Protein AF-0000000078708116 (afdb_homodimer)

Sequence (514 aa):
MSIKYIDAHTHPLKEYYDDNYHVIERAHAKGLVALLITGCNEQENEEVIKIAKNFSYTFPVIGIHPNECHGKVDGEIIEKQLDDSVVAIGEIGLDYFYTPEKKDIQIESLHAQIQVAKKHNLPVVIHMRDAYEDLYEIIKQYYKDVVFMIHTYSGNLYWAKKFYELGCYFSFSGVATYKNGTETIEVLDWLPIDRILTETDAPFLSPAHKRGELNYPNYVIQTTHFIAGIKKIPIEKFTDQILKNAKDLFKINVSRKMSIKYIDAHTHPLKEYYDDNYHVIERAHAKGLVALLITGCNEQENEEVIKIAKNFSYTFPVIGIHPNECHGKVDGEIIEKQLDDSVVAIGEIGLDYFYTPEKKDIQIESLHAQIQVAKKHNLPVVIHMRDAYEDLYEIIKQYYKDVVFMIHTYSGNLYWAKKFYELGCYFSFSGVATYKNGTETIEVLDWLPIDRILTETDAPFLSPAHKRGELNYPNYVIQTTHFIAGIKKIPIEKFTDQILKNAKDLFKINVSRK

Foldseek 3Di:
DAFEAEAQAAALDCVQDVCSLVLVVVLVVLHHLAYEHEDADLVSQVRQVVSCVVDLRYAYEYFHALVRFDFLCRLVSVLVSDDPRHLAHDDAEDACPPCVVCRVRSLRRRLNNVVSCLVVVHAYEYEDDPCLVVRLVSLLVCLVRHEYEDEQDQDAQVSLVSSVVSVYAYEHALCCQDPPSPRVLVNLLPDDLLRYAYHHHFLPDQHPVQPPHGDGGNSSLVVLVVSCVSNVHPSRVSSVSNVVSSCVNRVGDRDPD/DAFEAEAQAAALDCVQDVCSLVLVVVLVVLHHLAYEHEDADLVSQVRQVVSCVVDLRYAYEYFHALVRFDFLCRLVSVLVSDDPRHLAHDDAEDACPPCVVCRVRSLRRRLNNVVSCLVVVHAYEYEDDPCLVVRLVSLLVCLVRHEYEDEQDQDALVSLVSSVVSVYAYEHALCCQDPPSPRVLVNLLPDDLLRYAYHHHFLPDQHPVQPPHGDGGNSSLVVLVVSCVSNVHPSRVSSVSNVVSCCVRRVGDRDPD

pLDDT: mean 96.49, std 6.41, range [39.12, 98.94]

Radius of gyration: 25.93 Å; Cα contacts (8 Å, |Δi|>4): 1200; chains: 2; bounding box: 42×79×54 Å

Solvent-accessible surface area (backbone atoms only — not comparable to full-atom values): 25219 Å² total; per-residue (Å²): 134,81,51,48,40,52,23,69,33,26,40,75,38,66,92,78,27,92,58,22,69,57,53,53,50,51,22,37,75,72,32,36,51,35,35,28,31,41,12,45,32,74,70,44,28,54,51,27,52,55,53,28,72,73,33,90,42,37,39,18,23,37,28,49,20,38,93,64,48,75,14,54,60,44,16,57,55,46,56,70,66,57,54,91,69,53,37,30,37,10,35,23,30,40,45,44,75,85,45,52,90,42,48,69,41,18,53,39,19,36,53,31,38,50,51,44,19,46,74,67,72,26,25,36,36,30,39,74,34,88,39,63,68,63,50,51,59,53,45,68,74,40,38,92,71,32,50,40,29,37,46,58,57,72,59,47,51,72,57,50,51,55,45,43,74,53,58,35,31,36,23,38,23,12,58,56,37,25,76,82,18,61,47,34,45,53,31,54,58,68,50,63,66,79,36,38,40,40,16,21,48,13,53,38,57,29,35,49,85,44,55,94,42,85,28,47,59,54,57,21,55,55,42,44,33,22,51,20,14,44,62,68,41,31,45,51,60,39,30,51,43,30,48,49,32,46,28,68,62,43,69,53,77,65,79,80,121,133,81,52,47,40,51,23,67,34,27,38,74,39,64,94,80,26,93,59,23,68,56,53,53,50,52,20,38,75,71,31,36,50,36,35,29,31,41,12,43,31,74,71,44,27,54,50,26,50,55,53,28,72,73,34,89,44,36,38,18,22,37,26,49,20,37,92,64,49,76,13,55,59,45,18,54,56,47,57,70,68,59,55,92,70,52,37,29,37,11,34,23,30,41,45,44,76,85,43,52,88,42,49,69,42,18,52,39,18,34,52,30,40,47,50,46,20,46,74,69,72,27,25,36,35,32,40,72,35,87,39,63,68,65,49,51,58,54,45,68,74,40,37,91,71,31,52,41,29,37,47,57,55,69,59,47,51,72,58,50,53,56,44,44,75,54,59,35,32,37,23,38,22,12,57,55,37,24,75,83,18,61,47,33,45,52,31,54,57,68,50,61,66,80,36,37,41,40,17,19,49,12,52,39,56,27,36,50,85,43,56,92,41,86,28,48,59,53,56,21,55,55,42,45,32,22,50,19,14,43,64,70,39,31,46,53,60,39,30,52,45,30,48,49,32,47,27,68,62,44,68,53,78,64,80,83,118

Secondary structure (DSSP, 8-state):
----EEEEEE---TTT-TTHHHHHHHHHHTTEEEEEEE-SSHHHHHHHHHHHHH-TTEEEEE---GGG--TTHHHHHHHHH--TT--EEEEEEEETTT-GGGHHHHHHHHHHHHHHHHHHT--EEEEEES-HHHHHHHHHHHTTT--EEETT----HHHHHHHHHTT-EEEE-GGGGSTTTHHHHHHHHHS-GGGEEE---TTSS--GGGTTSPP-GGGHHHHHHHHHHHTT--HHHHHHHHHHHHHHHH-------/----EEEEEE---TTT-TTHHHHHHHHHHTTEEEEEEE-SSHHHHHHHHHHHHH-TTEEEEE---GGG--TTHHHHHHHHH--TT--EEEEEEEETTT-GGGHHHHHHHHHHHHHHHHHHT--EEEEEES-HHHHHHHHHHHTTT--EEETT----HHHHHHHHHTT-EEEE-GGGGSTTTHHHHHHHHHS-GGGEEE---TTS---GGGTTSPP-GGGHHHHHHHHHHHTT--HHHHHHHHHHHHHHHH-------

Nearest PDB structures (foldseek):
  1yix-assembly2_B  TM=9.321E-01  e=1.553E-24  Escherichia coli K-12
  2gzx-assembly2_B  TM=9.529E-01  e=4.745E-23  Staphylococcus aureus subsp. aureus MW2
  1j6o-assembly1_A  TM=9.422E-01  e=1.239E-22  Thermotoga maritima
  1zzm-assembly1_A  TM=9.310E-01  e=2.525E-19  Escherichia coli
  3gg7-assembly1_A  TM=8.946E-01  e=8.627E-15  Deinococcus radiodurans

Organism: Mycoplasmopsis fermentans (strain ATCC 19989 / NBRC 14854 / NCTC 10117 / PG18) (NCBI:txid496833)

Structure (mmCIF, N/CA/C/O backbone):
data_AF-0000000078708116-model_v1
#
loop_
_entity.id
_entity.type
_entity.pdbx_description
1 polymer 'TatD DNase family protein'
#
loop_
_atom_site.group_PDB
_atom_site.id
_atom_site.type_symbol
_atom_site.label_atom_id
_atom_site.label_alt_id
_atom_site.label_comp_id
_atom_site.label_asym_id
_atom_site.label_entity_id
_atom_site.label_seq_id
_atom_site.pdbx_PDB_ins_code
_atom_site.Cartn_x
_atom_site.Cartn_y
_atom_site.Cartn_z
_atom_site.occupancy
_atom_site.B_iso_or_equiv
_atom_site.auth_seq_id
_atom_site.auth_comp_id
_atom_site.auth_asym_id
_atom_site.auth_atom_id
_atom_site.pdbx_PDB_model_num
ATOM 1 N N . MET A 1 1 ? 17.922 2.932 -6.957 1 56.47 1 MET A N 1
ATOM 2 C CA . MET A 1 1 ? 17.391 1.943 -7.887 1 56.47 1 MET A CA 1
ATOM 3 C C . MET A 1 1 ? 15.867 1.871 -7.789 1 56.47 1 MET A C 1
ATOM 5 O O . MET A 1 1 ? 15.289 2.131 -6.73 1 56.47 1 MET A O 1
ATOM 9 N N . SER A 1 2 ? 15.141 1.725 -8.938 1 82.81 2 SER A N 1
ATOM 10 C CA . SER A 1 2 ? 13.688 1.73 -9.031 1 82.81 2 SER A CA 1
ATOM 11 C C . SER A 1 2 ? 13.078 0.509 -8.352 1 82.81 2 SER A C 1
ATOM 13 O O . SER A 1 2 ? 13.703 -0.549 -8.289 1 82.81 2 SER A O 1
ATOM 15 N N . ILE A 1 3 ? 12.078 0.615 -7.621 1 93.5 3 ILE A N 1
ATOM 16 C CA . ILE A 1 3 ? 11.375 -0.475 -6.957 1 93.5 3 ILE A CA 1
ATOM 17 C C . ILE A 1 3 ? 10.891 -1.485 -7.992 1 93.5 3 ILE A C 1
ATOM 19 O O . ILE A 1 3 ? 10.32 -1.106 -9.023 1 93.5 3 ILE A O 1
ATOM 23 N N . LYS A 1 4 ? 11.211 -2.791 -7.816 1 96.06 4 LYS A N 1
ATOM 24 C CA . LYS A 1 4 ? 10.898 -3.873 -8.75 1 96.06 4 LYS A CA 1
ATOM 25 C C . LYS A 1 4 ? 9.758 -4.742 -8.219 1 96.06 4 LYS A C 1
ATOM 27 O O . LYS A 1 4 ? 9.961 -5.562 -7.324 1 96.06 4 LYS A O 1
ATOM 32 N N . TYR A 1 5 ? 8.617 -4.59 -8.82 1 97.69 5 TYR A N 1
ATOM 33 C CA . TYR A 1 5 ? 7.457 -5.375 -8.406 1 97.69 5 TYR A CA 1
ATOM 34 C C . TYR A 1 5 ? 7.352 -6.66 -9.219 1 97.69 5 TYR A C 1
ATOM 36 O O . TYR A 1 5 ? 7.91 -6.758 -10.312 1 97.69 5 TYR A O 1
ATOM 44 N N . ILE A 1 6 ? 6.645 -7.645 -8.68 1 98.12 6 ILE A N 1
ATOM 45 C CA . ILE A 1 6 ? 6.379 -8.891 -9.383 1 98.12 6 ILE A CA 1
ATOM 46 C C . ILE A 1 6 ? 4.906 -9.273 -9.227 1 98.12 6 ILE A C 1
ATOM 48 O O . ILE A 1 6 ? 4.32 -9.07 -8.156 1 98.12 6 ILE A O 1
ATOM 52 N N . ASP A 1 7 ? 4.355 -9.773 -10.242 1 98.88 7 ASP A N 1
ATOM 53 C CA . ASP A 1 7 ? 3.08 -10.484 -10.18 1 98.88 7 ASP A CA 1
ATOM 54 C C . ASP A 1 7 ? 3.27 -11.977 -10.438 1 98.88 7 ASP A C 1
ATOM 56 O O . ASP A 1 7 ? 3.342 -12.406 -11.586 1 98.88 7 ASP A O 1
ATOM 60 N N . ALA A 1 8 ? 3.18 -12.75 -9.367 1 98.88 8 ALA A N 1
ATOM 61 C CA . ALA A 1 8 ? 3.57 -14.156 -9.43 1 98.88 8 ALA A CA 1
ATOM 62 C C . ALA A 1 8 ? 2.441 -15.016 -10 1 98.88 8 ALA A C 1
ATOM 64 O O . ALA A 1 8 ? 2.604 -16.234 -10.172 1 98.88 8 ALA A O 1
ATOM 65 N N . HIS A 1 9 ? 1.317 -14.461 -10.266 1 98.94 9 HIS A N 1
ATOM 66 C CA . HIS A 1 9 ? 0.179 -15.211 -10.781 1 98.94 9 HIS A CA 1
ATOM 67 C C . HIS A 1 9 ? -0.857 -14.281 -11.406 1 98.94 9 HIS A C 1
ATOM 69 O O . HIS A 1 9 ? -1.586 -13.594 -10.688 1 98.94 9 HIS A O 1
ATOM 75 N N . THR A 1 10 ? -0.969 -14.25 -12.703 1 98.88 10 THR A N 1
ATOM 76 C CA . THR A 1 10 ? -1.902 -13.375 -13.398 1 98.88 10 THR A CA 1
ATOM 77 C C . THR A 1 10 ? -2.348 -14 -14.719 1 98.88 10 THR A C 1
ATOM 79 O O . THR A 1 10 ? -1.651 -14.859 -15.273 1 98.88 10 THR A O 1
ATOM 82 N N . HIS A 1 11 ? -3.57 -13.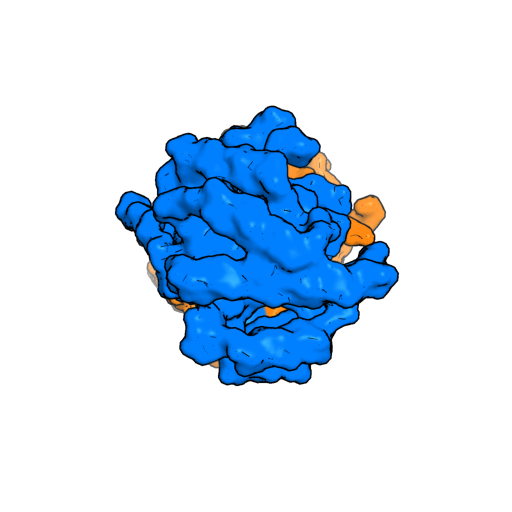68 -15.172 1 98.88 11 HIS A N 1
ATOM 83 C CA . HIS A 1 11 ? -4.145 -14.219 -16.406 1 98.88 11 HIS A CA 1
ATOM 84 C C . HIS A 1 11 ? -4.457 -13.109 -17.406 1 98.88 11 HIS A C 1
ATOM 86 O O . HIS A 1 11 ? -5.617 -12.898 -17.75 1 98.88 11 HIS A O 1
ATOM 92 N N . PRO A 1 12 ? -3.436 -12.414 -17.922 1 98.69 12 PRO A N 1
ATOM 93 C CA . PRO A 1 12 ? -3.707 -11.398 -18.938 1 98.69 12 PRO A CA 1
ATOM 94 C C . PRO A 1 12 ? -3.977 -11.992 -20.312 1 98.69 12 PRO A C 1
ATOM 96 O O . PRO A 1 12 ? -3.25 -11.711 -21.266 1 98.69 12 PRO A O 1
ATOM 99 N N . LEU A 1 13 ? -5.09 -12.711 -20.484 1 98.75 13 LEU A N 1
ATOM 100 C CA . LEU A 1 13 ? -5.441 -13.469 -21.688 1 98.75 13 LEU A CA 1
ATOM 101 C C . LEU A 1 13 ? -6.52 -12.742 -22.484 1 98.75 13 LEU A C 1
ATOM 103 O O . LEU A 1 13 ? -7.23 -11.891 -21.938 1 98.75 13 LEU A O 1
ATOM 107 N N . LYS A 1 14 ? -6.656 -13.094 -23.719 1 98.19 14 LYS A N 1
ATOM 108 C CA . LYS A 1 14 ? -7.562 -12.43 -24.641 1 98.19 14 LYS A CA 1
ATOM 109 C C . LYS A 1 14 ? -9.016 -12.625 -24.234 1 98.19 14 LYS A C 1
ATOM 111 O O . LYS A 1 14 ? -9.867 -11.773 -24.5 1 98.19 14 LYS A O 1
ATOM 116 N N . GLU A 1 15 ? -9.242 -13.719 -23.625 1 97.56 15 GLU A N 1
ATOM 117 C CA . GLU A 1 15 ? -10.602 -13.969 -23.156 1 97.56 15 GLU A CA 1
ATOM 118 C C . GLU A 1 15 ? -11.07 -12.891 -22.188 1 97.56 15 GLU A C 1
ATOM 120 O O . GLU A 1 15 ? -12.258 -12.555 -22.141 1 97.56 15 GLU A O 1
ATOM 125 N N . TYR A 1 16 ? -10.094 -12.281 -21.531 1 97.62 16 TYR A N 1
ATOM 126 C CA . TYR A 1 16 ? -10.469 -11.375 -20.453 1 97.62 16 TYR A CA 1
ATOM 127 C C . TYR A 1 16 ? -10.188 -9.93 -20.828 1 97.62 16 TYR A C 1
ATOM 129 O O . TYR A 1 16 ? -10.812 -9.008 -20.297 1 97.62 16 TYR A O 1
ATOM 137 N N . TYR A 1 17 ? -9.211 -9.789 -21.719 1 98.25 17 TYR A N 1
ATOM 138 C CA . TYR A 1 17 ? -8.805 -8.445 -22.109 1 98.25 17 TYR A CA 1
ATOM 139 C C . TYR A 1 17 ? -8.742 -8.312 -23.625 1 98.25 17 TYR A C 1
ATOM 141 O O . TYR A 1 17 ? -8.008 -9.047 -24.281 1 98.25 17 TYR A O 1
ATOM 149 N N . ASP A 1 18 ? -9.367 -7.27 -24.125 1 96.69 18 ASP A N 1
ATOM 150 C CA . ASP A 1 18 ? -9.328 -7.031 -25.562 1 96.69 18 ASP A CA 1
ATOM 151 C C . ASP A 1 18 ? -7.91 -6.715 -26.031 1 96.69 18 ASP A C 1
ATOM 153 O O . ASP A 1 18 ? -7.449 -7.246 -27.047 1 96.69 18 ASP A O 1
ATOM 157 N N . ASP A 1 19 ? -7.273 -5.879 -25.281 1 96.06 19 ASP A N 1
ATOM 158 C CA . ASP A 1 19 ? -5.887 -5.523 -25.562 1 96.06 19 ASP A CA 1
ATOM 159 C C . ASP A 1 19 ? -4.957 -6.035 -24.469 1 96.06 19 ASP A C 1
ATOM 161 O O . ASP A 1 19 ? -4.336 -5.246 -23.75 1 96.06 19 ASP A O 1
ATOM 165 N N . ASN A 1 20 ? -4.789 -7.387 -24.438 1 98.19 20 ASN A N 1
ATOM 166 C CA . ASN A 1 20 ? -4.102 -8 -23.312 1 98.19 20 ASN A CA 1
ATOM 167 C C . ASN A 1 20 ? -2.605 -7.691 -23.328 1 98.19 20 ASN A C 1
ATOM 169 O O . ASN A 1 20 ? -1.983 -7.547 -22.281 1 98.19 20 ASN A O 1
ATOM 173 N N . TYR A 1 21 ? -1.978 -7.52 -24.531 1 98.5 21 TYR A N 1
ATOM 174 C CA . TYR A 1 21 ? -0.569 -7.145 -24.594 1 98.5 21 TYR A CA 1
ATOM 175 C C . TYR A 1 21 ? -0.344 -5.77 -23.969 1 98.5 21 TYR A C 1
ATOM 177 O O . TYR A 1 21 ? 0.645 -5.551 -23.266 1 98.5 21 TYR A O 1
ATOM 185 N N . HIS A 1 22 ? -1.271 -4.898 -24.234 1 98.44 22 HIS A N 1
ATOM 186 C CA . HIS A 1 22 ? -1.161 -3.564 -23.656 1 98.44 22 HIS A CA 1
ATOM 187 C C . HIS A 1 22 ? -1.283 -3.611 -22.141 1 98.44 22 HIS A C 1
ATOM 189 O O . HIS A 1 22 ? -0.648 -2.82 -21.438 1 98.44 22 HIS A O 1
ATOM 195 N N . VAL A 1 23 ? -2.123 -4.523 -21.625 1 98.62 23 VAL A N 1
ATOM 196 C CA . VAL A 1 23 ? -2.26 -4.734 -20.188 1 98.62 23 VAL A CA 1
ATOM 197 C C . VAL A 1 23 ? -0.908 -5.113 -19.594 1 98.62 23 VAL A C 1
ATOM 199 O O . VAL A 1 23 ? -0.507 -4.578 -18.562 1 98.62 23 VAL A O 1
ATOM 202 N N . ILE A 1 24 ? -0.193 -5.965 -20.266 1 98.75 24 ILE A N 1
ATOM 203 C CA . ILE A 1 24 ? 1.11 -6.453 -19.828 1 98.75 24 ILE A CA 1
ATOM 204 C C . ILE A 1 24 ? 2.139 -5.328 -19.906 1 98.75 24 ILE A C 1
ATOM 206 O O . ILE A 1 24 ? 2.895 -5.102 -18.953 1 98.75 24 ILE A O 1
ATOM 210 N N . GLU A 1 25 ? 2.119 -4.574 -20.969 1 98.62 25 GLU A N 1
ATOM 211 C CA . GLU A 1 25 ? 3.059 -3.475 -21.172 1 98.62 25 GLU A CA 1
ATOM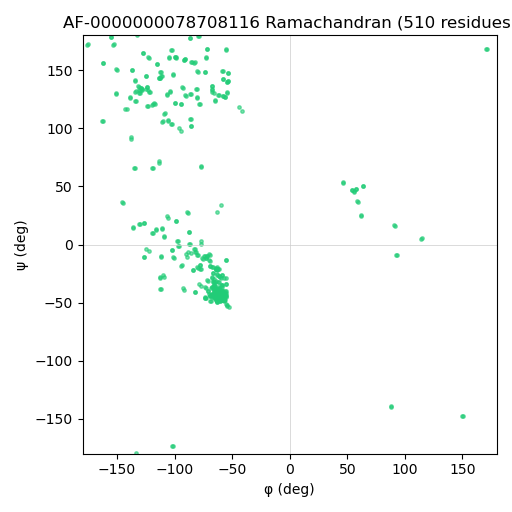 212 C C . GLU A 1 25 ? 2.857 -2.379 -20.125 1 98.62 25 GLU A C 1
ATOM 214 O O . GLU A 1 25 ? 3.828 -1.808 -19.625 1 98.62 25 GLU A O 1
ATOM 219 N N . ARG A 1 26 ? 1.652 -2.127 -19.875 1 97.69 26 ARG A N 1
ATOM 220 C CA . ARG A 1 26 ? 1.335 -1.11 -18.875 1 97.69 26 ARG A CA 1
ATOM 221 C C . ARG A 1 26 ? 1.855 -1.513 -17.5 1 97.69 26 ARG A C 1
ATOM 223 O O . ARG A 1 26 ? 2.361 -0.673 -16.766 1 97.69 26 ARG A O 1
ATOM 230 N N . ALA A 1 27 ? 1.67 -2.758 -17.172 1 98.19 27 ALA A N 1
ATOM 231 C CA . ALA A 1 27 ? 2.176 -3.248 -15.883 1 98.19 27 ALA A CA 1
ATOM 232 C C . ALA A 1 27 ? 3.693 -3.102 -15.805 1 98.19 27 ALA A C 1
ATOM 234 O O . ALA A 1 27 ? 4.227 -2.666 -14.781 1 98.19 27 ALA A O 1
ATOM 235 N N . HIS A 1 28 ? 4.344 -3.43 -16.859 1 97.88 28 HIS A N 1
ATOM 236 C CA . HIS A 1 28 ? 5.793 -3.291 -16.922 1 97.88 28 HIS A CA 1
ATOM 237 C C . HIS A 1 28 ? 6.211 -1.831 -16.781 1 97.88 28 HIS A C 1
ATOM 239 O O . HIS A 1 28 ? 7.176 -1.522 -16.062 1 97.88 28 HIS A O 1
ATOM 245 N N . ALA A 1 29 ? 5.504 -0.962 -17.406 1 96.12 29 ALA A N 1
ATOM 246 C CA . ALA A 1 29 ? 5.805 0.467 -17.359 1 96.12 29 ALA A CA 1
ATOM 247 C C . ALA A 1 29 ? 5.652 1.015 -15.945 1 96.12 29 ALA A C 1
ATOM 249 O O . ALA A 1 29 ? 6.254 2.035 -15.602 1 96.12 29 ALA A O 1
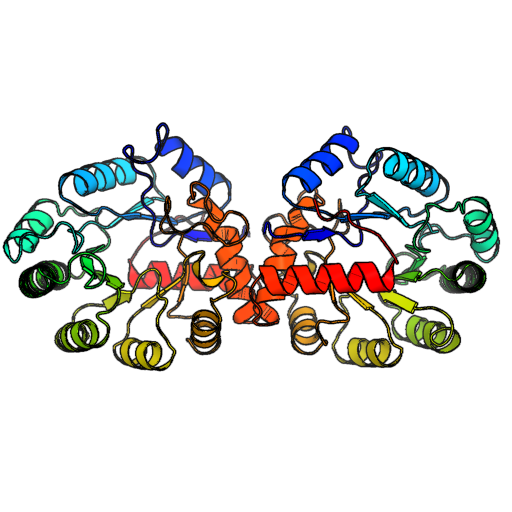ATOM 250 N N . LYS A 1 30 ? 4.941 0.313 -15.148 1 94.25 30 LYS A N 1
ATOM 251 C CA . LYS A 1 30 ? 4.695 0.763 -13.781 1 94.25 30 LYS A CA 1
ATOM 252 C C . LYS A 1 30 ? 5.664 0.103 -12.797 1 94.25 30 LYS A C 1
ATOM 254 O O . LYS A 1 30 ? 5.508 0.232 -11.586 1 94.25 30 LYS A O 1
ATOM 259 N N . GLY A 1 31 ? 6.543 -0.658 -13.328 1 95.25 31 GLY A N 1
ATOM 260 C CA . GLY A 1 31 ? 7.613 -1.138 -12.461 1 95.25 31 GLY A CA 1
ATOM 261 C C . GLY A 1 31 ? 7.578 -2.639 -12.25 1 95.25 31 GLY A C 1
ATOM 262 O O . GLY A 1 31 ? 8.391 -3.184 -11.5 1 95.25 31 GLY A O 1
ATOM 263 N N . LEU A 1 32 ? 6.68 -3.363 -12.922 1 97.88 32 LEU A N 1
ATOM 264 C CA . LEU A 1 32 ? 6.699 -4.82 -12.82 1 97.88 32 LEU A CA 1
ATOM 265 C C . LEU A 1 32 ? 7.805 -5.41 -13.688 1 97.88 32 LEU A C 1
ATOM 267 O O . LEU A 1 32 ? 7.758 -5.309 -14.914 1 97.88 32 LEU A O 1
ATOM 271 N N . VAL A 1 33 ? 8.703 -6.141 -12.984 1 97.75 33 VAL A N 1
ATOM 272 C CA . VAL A 1 33 ? 9.867 -6.625 -13.711 1 97.75 33 VAL A CA 1
ATOM 273 C C . VAL A 1 33 ? 9.68 -8.094 -14.07 1 97.75 33 VAL A C 1
ATOM 275 O O . VAL A 1 33 ? 10.445 -8.648 -14.867 1 97.75 33 VAL A O 1
ATOM 278 N N . ALA A 1 34 ? 8.656 -8.711 -13.484 1 98.31 34 ALA A N 1
ATOM 279 C CA . ALA A 1 34 ? 8.336 -10.102 -13.805 1 98.31 34 ALA A CA 1
ATOM 280 C C . ALA A 1 34 ? 6.844 -10.375 -13.641 1 98.31 34 ALA A C 1
ATOM 282 O O . ALA A 1 34 ? 6.238 -9.961 -12.648 1 98.31 34 ALA A O 1
ATOM 283 N N . LEU A 1 35 ? 6.273 -10.961 -14.617 1 98.81 35 LEU A N 1
ATOM 284 C CA . LEU A 1 35 ? 4.895 -11.438 -14.594 1 98.81 35 LEU A CA 1
ATOM 285 C C . LEU A 1 35 ? 4.828 -12.93 -14.914 1 98.81 35 LEU A C 1
ATOM 287 O O . LEU A 1 35 ? 5.297 -13.359 -15.961 1 98.81 35 LEU A O 1
ATOM 291 N N . LEU A 1 36 ? 4.328 -13.703 -13.977 1 98.88 36 LEU A N 1
ATOM 292 C CA . LEU A 1 36 ? 4.059 -15.109 -14.266 1 98.88 36 LEU A CA 1
ATOM 293 C C . LEU A 1 36 ? 2.68 -15.281 -14.891 1 98.88 36 LEU A C 1
ATOM 295 O O . LEU A 1 36 ? 1.664 -15.203 -14.195 1 98.88 36 LEU A O 1
ATOM 299 N N . ILE A 1 37 ? 2.672 -15.469 -16.219 1 98.94 37 ILE A N 1
ATOM 300 C CA . ILE A 1 37 ? 1.443 -15.609 -17 1 98.94 37 ILE A CA 1
ATOM 301 C C . ILE A 1 37 ? 0.929 -17.047 -16.875 1 98.94 37 ILE A C 1
ATOM 303 O O . ILE A 1 37 ? 1.636 -18 -17.219 1 98.94 37 ILE A O 1
ATOM 307 N N . THR A 1 38 ? -0.348 -17.188 -16.484 1 98.88 38 THR A N 1
ATOM 308 C CA . THR A 1 38 ? -0.807 -18.5 -16.047 1 98.88 38 THR A CA 1
ATOM 309 C C . THR A 1 38 ? -2.027 -18.938 -16.844 1 98.88 38 THR A C 1
ATOM 311 O O . THR A 1 38 ? -2.941 -18.141 -17.078 1 98.88 38 THR A O 1
ATOM 314 N N . GLY A 1 39 ? -1.972 -20.172 -17.281 1 98.56 39 GLY A N 1
ATOM 315 C CA . GLY A 1 39 ? -3.107 -20.766 -17.969 1 98.56 39 GLY A CA 1
ATOM 316 C C . GLY A 1 39 ? -3.893 -21.719 -17.078 1 98.56 39 GLY A C 1
ATOM 317 O O . GLY A 1 39 ? -3.426 -22.109 -16.016 1 98.56 39 GLY A O 1
ATOM 318 N N . CYS A 1 40 ? -5.145 -22.094 -17.594 1 98.44 40 CYS A N 1
ATOM 319 C CA . CYS A 1 40 ? -6.012 -22.953 -16.797 1 98.44 40 CYS A CA 1
ATOM 320 C C . CYS A 1 40 ? -6.449 -24.172 -17.594 1 98.44 40 CYS A C 1
ATOM 322 O O . CYS A 1 40 ? -7.066 -25.094 -17.047 1 98.44 40 CYS A O 1
ATOM 324 N N . ASN A 1 41 ? -6.203 -24.188 -18.844 1 98.38 41 ASN A N 1
ATOM 325 C CA . ASN A 1 41 ? -6.531 -25.297 -19.734 1 98.38 41 ASN A CA 1
ATOM 326 C C . ASN A 1 41 ? -5.633 -25.312 -20.969 1 98.38 41 ASN A C 1
ATOM 328 O O . ASN A 1 41 ? -4.781 -24.438 -21.125 1 98.38 41 ASN A O 1
ATOM 332 N N . GLU A 1 42 ? -5.887 -26.328 -21.797 1 98.44 42 GLU A N 1
ATOM 333 C CA . GLU A 1 42 ? -5.008 -26.562 -22.938 1 98.44 42 GLU A CA 1
ATOM 334 C C . GLU A 1 42 ? -4.941 -25.328 -23.828 1 98.44 42 GLU A C 1
ATOM 336 O O . GLU A 1 42 ? -3.859 -24.906 -24.25 1 98.44 42 GLU A O 1
ATOM 341 N N . GLN A 1 43 ? -6.027 -24.75 -24.156 1 98.31 43 GLN A N 1
ATOM 342 C CA . GLN A 1 43 ? -6.098 -23.609 -25.047 1 98.31 43 GLN A CA 1
ATOM 343 C C . GLN A 1 43 ? -5.422 -22.391 -24.422 1 98.31 43 GLN A C 1
ATOM 345 O O . GLN A 1 43 ? -4.648 -21.688 -25.094 1 98.31 43 GLN A O 1
ATOM 350 N N . GLU A 1 44 ? -5.695 -22.109 -23.172 1 98.62 44 GLU A N 1
ATOM 351 C CA . GLU A 1 44 ? -5.078 -20.984 -22.484 1 98.62 44 GLU A CA 1
ATOM 352 C C . GLU A 1 44 ? -3.566 -21.156 -22.391 1 98.62 44 GLU A C 1
ATOM 354 O O . GLU A 1 44 ? -2.812 -20.188 -22.5 1 98.62 44 GLU A O 1
ATOM 359 N N . ASN A 1 45 ? -3.199 -22.391 -22.156 1 98.81 45 ASN A N 1
ATOM 360 C CA . ASN A 1 45 ? -1.773 -22.688 -22.047 1 98.81 45 ASN A CA 1
ATOM 361 C C . ASN A 1 45 ? -1.033 -22.297 -23.328 1 98.81 45 ASN A C 1
ATOM 363 O O . ASN A 1 45 ? 0.071 -21.75 -23.281 1 98.81 45 ASN A O 1
ATOM 367 N N . GLU A 1 46 ? -1.621 -22.594 -24.422 1 98.56 46 GLU A N 1
ATOM 368 C CA . GLU A 1 46 ? -1.015 -22.219 -25.703 1 98.56 46 GLU A CA 1
ATOM 369 C C . GLU A 1 46 ? -0.871 -20.703 -25.828 1 98.56 46 GLU A C 1
ATOM 371 O O . GLU A 1 46 ? 0.166 -20.203 -26.266 1 98.56 46 GLU A O 1
ATOM 376 N N . GLU A 1 47 ? -1.876 -20.016 -25.438 1 98.69 47 GLU A N 1
ATOM 377 C CA . GLU A 1 47 ? -1.826 -18.547 -25.469 1 98.69 47 GLU A CA 1
ATOM 378 C C . GLU A 1 47 ? -0.769 -18.016 -24.516 1 98.69 47 GLU A C 1
ATOM 380 O O . GLU A 1 47 ? -0.059 -17.062 -24.828 1 98.69 47 GLU A O 1
ATOM 385 N N . VAL A 1 48 ? -0.673 -18.594 -23.359 1 98.81 48 VAL A N 1
ATOM 386 C CA . VAL A 1 48 ? 0.281 -18.203 -22.328 1 98.81 48 VAL A CA 1
ATOM 387 C C . VAL A 1 48 ? 1.703 -18.297 -22.859 1 98.81 48 VAL A C 1
ATOM 389 O O . VAL A 1 48 ? 2.498 -17.375 -22.719 1 98.81 48 VAL A O 1
ATOM 392 N N . ILE A 1 49 ? 2.014 -19.406 -23.5 1 98.69 49 ILE A N 1
ATOM 393 C CA . ILE A 1 49 ? 3.342 -19.625 -24.062 1 98.69 49 ILE A CA 1
ATOM 394 C C . ILE A 1 49 ? 3.621 -18.609 -25.156 1 98.69 49 ILE A C 1
ATOM 396 O O . ILE A 1 49 ? 4.723 -18.047 -25.234 1 98.69 49 ILE A O 1
ATOM 400 N N . LYS A 1 50 ? 2.613 -18.312 -25.938 1 98.25 50 LYS A N 1
ATOM 401 C CA . LYS A 1 50 ? 2.75 -17.312 -27 1 98.25 50 LYS A CA 1
ATOM 402 C C . LYS A 1 50 ? 3.014 -15.93 -26.422 1 98.25 50 LYS A C 1
ATOM 404 O O . LYS A 1 50 ? 3.877 -15.203 -26.922 1 98.25 50 LYS A O 1
ATOM 409 N N . ILE A 1 51 ? 2.299 -15.547 -25.406 1 98.44 51 ILE A N 1
ATOM 410 C CA . ILE A 1 51 ? 2.473 -14.258 -24.734 1 98.44 51 ILE A CA 1
ATOM 411 C C . ILE A 1 51 ? 3.904 -14.133 -24.219 1 98.44 51 ILE A C 1
ATOM 413 O O . ILE A 1 51 ? 4.555 -13.102 -24.406 1 98.44 51 ILE A O 1
ATOM 417 N N . ALA A 1 52 ? 4.375 -15.188 -23.594 1 97.19 52 ALA A N 1
ATOM 418 C CA . ALA A 1 52 ? 5.676 -15.148 -22.922 1 97.19 52 ALA A CA 1
ATOM 419 C C . ALA A 1 52 ? 6.805 -15.016 -23.938 1 97.19 52 ALA A C 1
ATOM 421 O O . ALA A 1 52 ? 7.898 -14.555 -23.609 1 97.19 52 ALA A O 1
ATOM 422 N N . LYS A 1 53 ? 6.566 -15.336 -25.172 1 96.81 53 LYS A N 1
ATOM 423 C CA . LYS A 1 53 ? 7.555 -15.188 -26.234 1 96.81 53 LYS A CA 1
ATOM 424 C C . LYS A 1 53 ? 7.664 -13.734 -26.688 1 96.81 53 LYS A C 1
ATOM 426 O O . LYS A 1 53 ? 8.672 -13.336 -27.266 1 96.81 53 LYS A O 1
ATOM 431 N N . ASN A 1 54 ? 6.711 -12.969 -26.375 1 97 54 ASN A N 1
ATOM 432 C CA . ASN A 1 54 ? 6.641 -11.594 -26.875 1 97 54 ASN A CA 1
ATOM 433 C C . ASN A 1 54 ? 7.266 -10.609 -25.891 1 97 54 ASN A C 1
ATOM 435 O O . ASN A 1 54 ? 7.543 -9.461 -26.25 1 97 54 ASN A O 1
ATOM 439 N N . PHE A 1 55 ? 7.441 -10.984 -24.656 1 97.19 55 PHE A N 1
ATOM 440 C CA . PHE A 1 55 ? 7.961 -10.086 -23.625 1 97.19 55 PHE A CA 1
ATOM 441 C C . PHE A 1 55 ? 9.039 -10.773 -22.797 1 97.19 55 PHE A C 1
ATOM 443 O O . PHE A 1 55 ? 8.812 -11.852 -22.25 1 97.19 55 PHE A O 1
ATOM 450 N N . SER A 1 56 ? 10.203 -10.141 -22.578 1 96.75 56 SER A N 1
ATOM 451 C CA . SER A 1 56 ? 11.312 -10.734 -21.828 1 96.75 56 SER A CA 1
ATOM 452 C C . SER A 1 56 ? 11.023 -10.781 -20.344 1 96.75 56 SER A C 1
ATOM 454 O O . SER A 1 56 ? 11.734 -11.453 -19.594 1 96.75 56 SER A O 1
ATOM 456 N N . TYR A 1 57 ? 9.945 -10.117 -19.891 1 97.94 57 TYR A N 1
ATOM 457 C CA . TYR A 1 57 ? 9.641 -10.039 -18.469 1 97.94 57 TYR A CA 1
ATOM 458 C C . TYR A 1 57 ? 8.391 -10.844 -18.141 1 97.94 57 TYR A C 1
ATOM 460 O O . TYR A 1 57 ? 7.785 -10.656 -17.078 1 97.94 57 TYR A O 1
ATOM 468 N N . THR A 1 58 ? 7.961 -11.672 -19.047 1 98.56 58 THR A N 1
ATOM 469 C CA . THR A 1 58 ? 6.855 -12.594 -18.797 1 98.56 58 THR A CA 1
ATOM 470 C C . THR A 1 58 ? 7.34 -14.039 -18.797 1 98.56 58 THR A C 1
ATOM 472 O O . THR A 1 58 ? 8.227 -14.398 -19.578 1 98.56 58 THR A O 1
ATOM 475 N N . PHE A 1 59 ? 6.777 -14.875 -17.922 1 98.81 59 PHE A N 1
ATOM 476 C CA . PHE A 1 59 ? 7.188 -16.266 -17.734 1 98.81 59 PHE A CA 1
ATOM 477 C C . PHE A 1 59 ? 5.977 -17.188 -17.688 1 98.81 59 PHE A C 1
ATOM 479 O O . PHE A 1 59 ? 5.082 -17 -16.859 1 98.81 59 PHE A O 1
ATOM 486 N N . PRO A 1 60 ? 5.914 -18.141 -18.5 1 98.88 60 PRO A N 1
ATOM 487 C CA . PRO A 1 60 ? 4.703 -18.953 -18.641 1 98.88 60 PRO A CA 1
ATOM 488 C C . PRO A 1 60 ? 4.586 -20.031 -17.562 1 98.88 60 PRO A C 1
ATOM 490 O O . PRO A 1 60 ? 5.566 -20.719 -17.266 1 98.88 60 PRO A O 1
ATOM 493 N N . VAL A 1 61 ? 3.441 -20.141 -16.984 1 98.94 61 VAL A N 1
ATOM 494 C CA . VAL A 1 61 ? 2.986 -21.188 -16.078 1 98.94 61 VAL A CA 1
ATOM 495 C C . VAL A 1 61 ? 1.782 -21.906 -16.672 1 98.94 61 VAL A C 1
ATOM 497 O O . VAL A 1 61 ? 0.747 -21.297 -16.938 1 98.94 61 VAL A O 1
ATOM 500 N N . ILE A 1 62 ? 1.884 -23.234 -16.891 1 98.94 62 ILE A N 1
ATOM 501 C CA . ILE A 1 62 ? 0.81 -23.922 -17.609 1 98.94 62 ILE A CA 1
ATOM 502 C C . ILE A 1 62 ? 0.286 -25.078 -16.766 1 98.94 62 ILE A C 1
ATOM 504 O O . ILE A 1 62 ? 1.043 -25.703 -16.031 1 98.94 62 ILE A O 1
ATOM 508 N N . GLY A 1 63 ? -0.916 -25.359 -16.812 1 98.81 63 GLY A N 1
ATOM 509 C CA . GLY A 1 63 ? -1.607 -26.406 -16.078 1 98.81 63 GLY A CA 1
ATOM 510 C C . GLY A 1 63 ? -3.074 -26.531 -16.453 1 98.81 63 GLY A C 1
ATOM 511 O O . GLY A 1 63 ? -3.566 -25.781 -17.297 1 98.81 63 GLY A O 1
ATOM 512 N N . ILE A 1 64 ? -3.658 -27.547 -15.945 1 98.81 64 ILE A N 1
ATOM 513 C CA . ILE A 1 64 ? -5.102 -27.719 -16.062 1 98.81 64 ILE A CA 1
ATOM 514 C C . ILE A 1 64 ? -5.762 -27.484 -14.703 1 98.81 64 ILE A C 1
ATOM 516 O O . ILE A 1 64 ? -5.543 -28.25 -13.766 1 98.81 64 ILE A O 1
ATOM 520 N N . HIS A 1 65 ? -6.516 -26.438 -14.625 1 98.69 65 HIS A N 1
ATOM 521 C CA . HIS A 1 65 ? -7.227 -26.047 -13.414 1 98.69 65 HIS A CA 1
ATOM 522 C C . HIS A 1 65 ? -8.18 -27.141 -12.945 1 98.69 65 HIS A C 1
ATOM 524 O O . HIS A 1 65 ? -8.75 -27.859 -13.766 1 98.69 65 HIS A O 1
ATOM 530 N N . PRO A 1 66 ? -8.422 -27.25 -11.609 1 98.12 66 PRO A N 1
ATOM 531 C CA . PRO A 1 66 ? -9.266 -28.328 -11.102 1 98.12 66 PRO A CA 1
ATOM 532 C C . PRO A 1 66 ? -10.68 -28.281 -11.656 1 98.12 66 PRO A C 1
ATOM 534 O O . PRO A 1 66 ? -11.32 -29.328 -11.82 1 98.12 66 PRO A O 1
ATOM 537 N N . ASN A 1 67 ? -11.141 -27.125 -12 1 96.69 67 ASN A N 1
ATOM 538 C CA . ASN A 1 67 ? -12.5 -27.016 -12.508 1 96.69 67 ASN A CA 1
ATOM 539 C C . ASN A 1 67 ? -12.578 -27.406 -13.984 1 96.69 67 ASN A C 1
ATOM 541 O O . ASN A 1 67 ? -13.672 -27.562 -14.539 1 96.69 67 ASN A O 1
ATOM 545 N N . GLU A 1 68 ? -11.391 -27.594 -14.609 1 96.38 68 GLU A N 1
ATOM 546 C CA . GLU A 1 68 ? -11.32 -27.969 -16.016 1 96.38 68 GLU A CA 1
ATOM 547 C C . GLU A 1 68 ? -10.68 -29.344 -16.203 1 96.38 68 GLU A C 1
ATOM 549 O O . GLU A 1 68 ? -10.375 -29.75 -17.328 1 96.38 68 GLU A O 1
ATOM 554 N N . CYS A 1 69 ? -10.539 -30.078 -15.203 1 96.62 69 CYS A N 1
ATOM 555 C CA . CYS A 1 69 ? -9.672 -31.266 -15.211 1 96.62 69 CYS A CA 1
ATOM 556 C C . CYS A 1 69 ? -10.398 -32.469 -15.812 1 96.62 69 CYS A C 1
ATOM 558 O O . CYS A 1 69 ? -11.625 -32.5 -15.82 1 96.62 69 CYS A O 1
ATOM 560 N N . HIS A 1 70 ? -9.531 -33.438 -16.328 1 96.81 70 HIS A N 1
ATOM 561 C CA . HIS A 1 70 ? -10.023 -34.656 -16.953 1 96.81 70 HIS A CA 1
ATOM 562 C C . HIS A 1 70 ? -9.328 -35.875 -16.375 1 96.81 70 HIS A C 1
ATOM 564 O O . HIS A 1 70 ? -9.258 -36.938 -17.047 1 96.81 70 HIS A O 1
ATOM 570 N N . GLY A 1 71 ? -8.695 -35.688 -15.195 1 97.25 71 GLY A N 1
ATOM 571 C CA . GLY A 1 71 ? -8.047 -36.812 -14.547 1 97.25 71 GLY A CA 1
ATOM 572 C C . GLY A 1 71 ? -6.609 -37.031 -14.984 1 97.25 71 GLY A C 1
ATOM 573 O O . GLY A 1 71 ? -5.875 -36.031 -15.172 1 97.25 71 GLY A O 1
ATOM 574 N N . LYS A 1 72 ? -6.207 -38.219 -15.172 1 97.88 72 LYS A N 1
ATOM 575 C CA . LYS A 1 72 ? -4.82 -38.625 -15.406 1 97.88 72 LYS A CA 1
ATOM 576 C C . LYS A 1 72 ? -4.309 -38.062 -16.734 1 97.88 72 LYS A C 1
ATOM 578 O O . LYS A 1 72 ? -3.135 -37.688 -16.844 1 97.88 72 LYS A O 1
ATOM 583 N N . VAL A 1 73 ? -5.215 -37.938 -17.703 1 98.44 73 VAL A N 1
ATOM 584 C CA . VAL A 1 73 ? -4.828 -37.531 -19.047 1 98.44 73 VAL A CA 1
ATOM 585 C C . VAL A 1 73 ? -4.27 -36.094 -19.016 1 98.44 73 VAL A C 1
ATOM 587 O O . VAL A 1 73 ? -3.492 -35.719 -19.891 1 98.44 73 VAL A O 1
ATOM 590 N N . ASP A 1 74 ? -4.617 -35.375 -18 1 98.75 74 ASP A N 1
ATOM 591 C CA . ASP A 1 74 ? -4.16 -33.969 -17.891 1 98.75 74 ASP A CA 1
ATOM 592 C C . ASP A 1 74 ? -2.639 -33.906 -17.812 1 98.75 74 ASP A C 1
ATOM 594 O O . ASP A 1 74 ? -2.027 -32.969 -18.328 1 98.75 74 ASP A O 1
ATOM 598 N N . GLY A 1 75 ? -1.995 -34.844 -17.141 1 98.75 75 GLY A N 1
ATOM 599 C CA . GLY A 1 75 ? -0.542 -34.906 -17.125 1 98.75 75 GLY A CA 1
ATOM 600 C C . GLY A 1 75 ? 0.075 -35.031 -18.5 1 98.75 75 GLY A C 1
ATOM 601 O O . GLY A 1 75 ? 1.076 -34.375 -18.797 1 98.75 75 GLY A O 1
ATOM 602 N N . GLU A 1 76 ? -0.566 -35.844 -19.312 1 98.5 76 GLU A N 1
ATOM 603 C CA . GLU A 1 76 ? -0.075 -36.062 -20.672 1 98.5 76 GLU A CA 1
ATOM 604 C C . GLU A 1 76 ? -0.231 -34.781 -21.5 1 98.5 76 GLU A C 1
ATOM 606 O O . GLU A 1 76 ? 0.655 -34.438 -22.281 1 98.5 76 GLU A O 1
ATOM 611 N N . ILE A 1 77 ? -1.36 -34.188 -21.375 1 98.44 77 ILE A N 1
ATOM 612 C CA . ILE A 1 77 ? -1.645 -32.969 -22.109 1 98.44 77 ILE A CA 1
ATOM 613 C C . ILE A 1 77 ? -0.591 -31.906 -21.781 1 98.44 77 ILE A C 1
ATOM 615 O O . ILE A 1 77 ? -0.007 -31.297 -22.688 1 98.44 77 ILE A O 1
ATOM 619 N N . ILE A 1 78 ? -0.273 -31.734 -20.531 1 98.5 78 ILE A N 1
ATOM 620 C CA . ILE A 1 78 ? 0.658 -30.703 -20.078 1 98.5 78 ILE A CA 1
ATOM 621 C C . ILE A 1 78 ? 2.074 -31.047 -20.531 1 98.5 78 ILE A C 1
ATOM 623 O O . ILE A 1 78 ? 2.834 -30.172 -20.953 1 98.5 78 ILE A O 1
ATOM 627 N N . GLU A 1 79 ? 2.4 -32.281 -20.359 1 98.44 79 GLU A N 1
ATOM 628 C CA . GLU A 1 79 ? 3.742 -32.688 -20.75 1 98.44 79 GLU A CA 1
ATOM 629 C C . GLU A 1 79 ? 3.982 -32.438 -22.234 1 98.44 79 GLU A C 1
ATOM 631 O O . GLU A 1 79 ? 5.09 -32.062 -22.641 1 98.44 79 GLU A O 1
ATOM 636 N N . LYS A 1 80 ? 2.918 -32.625 -23.031 1 98.38 80 LYS A N 1
ATOM 637 C CA . LYS A 1 80 ? 3.014 -32.375 -24.469 1 98.38 80 LYS A CA 1
ATOM 638 C C . LYS A 1 80 ? 3.195 -30.906 -24.766 1 98.38 80 LYS A C 1
ATOM 640 O O . LYS A 1 80 ? 3.809 -30.531 -25.781 1 98.38 80 LYS A O 1
ATOM 645 N N . GLN A 1 81 ? 2.695 -30.078 -23.922 1 98.44 81 GLN A N 1
ATOM 646 C CA . GLN A 1 81 ? 2.729 -28.641 -24.156 1 98.44 81 GLN A CA 1
ATOM 647 C C . GLN A 1 81 ? 4.004 -28.016 -23.578 1 98.44 81 GLN A C 1
ATOM 649 O O . GLN A 1 81 ? 4.328 -26.875 -23.875 1 98.44 81 GLN A O 1
ATOM 654 N N . LEU A 1 82 ? 4.727 -28.812 -22.859 1 98.06 82 LEU A N 1
ATOM 655 C CA . LEU A 1 82 ? 5.914 -28.297 -22.188 1 98.06 82 LEU A CA 1
ATOM 656 C C . LEU A 1 82 ? 6.984 -27.906 -23.203 1 98.06 82 LEU A C 1
ATOM 658 O O . LEU A 1 82 ? 7.195 -28.609 -24.203 1 98.06 82 LEU A O 1
ATOM 662 N N . ASP A 1 83 ? 7.531 -26.75 -23.062 1 96.56 83 ASP A N 1
ATOM 663 C CA . ASP A 1 83 ? 8.758 -26.359 -23.75 1 96.56 83 ASP A CA 1
ATOM 664 C C . ASP A 1 83 ? 9.742 -25.703 -22.781 1 96.56 83 ASP A C 1
ATOM 666 O O . ASP A 1 83 ? 9.484 -25.641 -21.578 1 96.56 83 ASP A O 1
ATOM 670 N N . ASP A 1 84 ? 10.914 -25.281 -23.219 1 96.19 84 ASP A N 1
ATOM 671 C CA . ASP A 1 84 ? 12.008 -24.828 -22.375 1 96.19 84 ASP A CA 1
ATOM 672 C C . ASP A 1 84 ? 11.68 -23.5 -21.703 1 96.19 84 ASP A C 1
ATOM 674 O O . ASP A 1 84 ? 12.344 -23.109 -20.734 1 96.19 84 ASP A O 1
ATOM 678 N N . SER A 1 85 ? 10.602 -22.797 -22.203 1 97.38 85 SER A N 1
ATOM 679 C CA . SER A 1 85 ? 10.281 -21.484 -21.641 1 97.38 85 SER A CA 1
ATOM 680 C C . SER A 1 85 ? 9.438 -21.609 -20.375 1 97.38 85 SER A C 1
ATOM 682 O O . SER A 1 85 ? 9.352 -20.672 -19.594 1 97.38 85 SER A O 1
ATOM 684 N N . VAL A 1 86 ? 8.742 -22.734 -20.203 1 98.75 86 VAL A N 1
ATOM 685 C CA . VAL A 1 86 ? 7.824 -22.922 -19.094 1 98.75 86 VAL A CA 1
ATOM 686 C C . VAL A 1 86 ? 8.609 -22.984 -17.781 1 98.75 86 VAL A C 1
ATOM 688 O O . VAL A 1 86 ? 9.586 -23.719 -17.672 1 98.75 86 VAL A O 1
ATOM 691 N N . VAL A 1 87 ? 8.102 -22.219 -16.766 1 98.81 87 VAL A N 1
ATOM 692 C CA . VAL A 1 87 ? 8.922 -22.094 -15.562 1 98.81 87 VAL A CA 1
ATOM 693 C C . VAL A 1 87 ? 8.242 -22.812 -14.398 1 98.81 87 VAL A C 1
ATOM 695 O O . VAL A 1 87 ? 8.852 -22.984 -13.336 1 98.81 87 VAL A O 1
ATOM 698 N N . ALA A 1 88 ? 6.996 -23.234 -14.547 1 98.94 88 ALA A N 1
ATOM 699 C CA . ALA A 1 88 ? 6.266 -23.938 -13.5 1 98.94 88 ALA A CA 1
ATOM 700 C C . ALA A 1 88 ? 5.055 -24.672 -14.07 1 98.94 88 ALA A C 1
ATOM 702 O O . ALA A 1 88 ? 4.547 -24.297 -15.133 1 98.94 88 ALA A O 1
ATOM 703 N N . ILE A 1 89 ? 4.629 -25.688 -13.352 1 98.94 89 ILE A N 1
ATOM 704 C CA . ILE A 1 89 ? 3.35 -26.328 -13.641 1 98.94 89 ILE A CA 1
ATOM 705 C C . ILE A 1 89 ? 2.262 -25.719 -12.75 1 98.94 89 ILE A C 1
ATOM 707 O O . ILE A 1 89 ? 2.383 -25.703 -11.523 1 98.94 89 ILE A O 1
ATOM 711 N N . GLY A 1 90 ? 1.205 -25.125 -13.336 1 98.5 90 GLY A N 1
ATOM 712 C CA . GLY A 1 90 ? 0.119 -24.469 -12.625 1 98.5 90 GLY A CA 1
ATOM 713 C C . GLY A 1 90 ? -0.818 -23.703 -13.539 1 98.5 90 GLY A C 1
ATOM 714 O O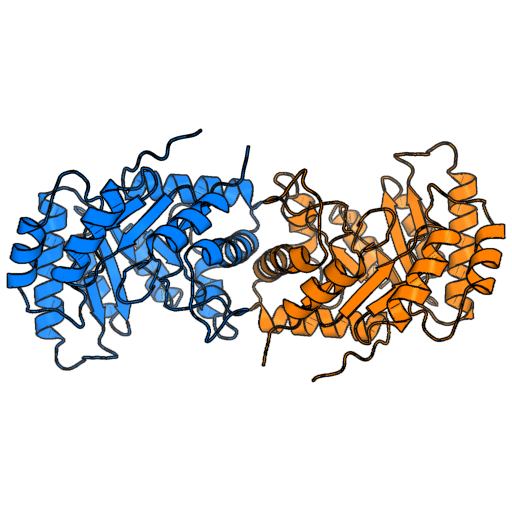 . GLY A 1 90 ? -0.515 -23.5 -14.719 1 98.5 90 GLY A O 1
ATOM 715 N N . GLU A 1 91 ? -1.981 -23.188 -13.273 1 97.75 91 GLU A N 1
ATOM 716 C CA . GLU A 1 91 ? -2.449 -23.484 -11.922 1 97.75 91 GLU A CA 1
ATOM 717 C C . GLU A 1 91 ? -3.18 -24.828 -11.875 1 97.75 91 GLU A C 1
ATOM 719 O O . GLU A 1 91 ? -3.98 -25.125 -12.758 1 97.75 91 GLU A O 1
ATOM 724 N N . ILE A 1 92 ? -2.842 -25.625 -11.016 1 98.81 92 ILE A N 1
ATOM 725 C CA . ILE A 1 92 ? -3.449 -26.922 -10.758 1 98.81 92 ILE A CA 1
ATOM 726 C C . ILE A 1 92 ? -3.82 -27.047 -9.281 1 98.81 92 ILE A C 1
ATOM 728 O O . ILE A 1 92 ? -3.43 -26.203 -8.469 1 98.81 92 ILE A O 1
ATOM 732 N N . GLY A 1 93 ? -4.645 -28.016 -8.961 1 98.44 93 GLY A N 1
ATOM 733 C CA . GLY A 1 93 ? -4.965 -28.141 -7.551 1 98.44 93 GLY A CA 1
ATOM 734 C C . GLY A 1 93 ? -6.348 -28.719 -7.297 1 98.44 93 GLY A C 1
ATOM 735 O O . GLY A 1 93 ? -6.77 -29.656 -7.977 1 98.44 93 GLY A O 1
ATOM 736 N N . LEU A 1 94 ? -6.902 -28.219 -6.168 1 98.19 94 LEU A N 1
ATOM 737 C CA . LEU A 1 94 ? -8.195 -28.703 -5.695 1 98.19 94 LEU A CA 1
ATOM 738 C C . LEU A 1 94 ? -9.156 -27.547 -5.441 1 98.19 94 LEU A C 1
ATOM 740 O O . LEU A 1 94 ? -8.766 -26.531 -4.887 1 98.19 94 LEU A O 1
ATOM 744 N N . ASP A 1 95 ? -10.367 -27.688 -5.91 1 96.88 95 ASP A N 1
ATOM 745 C CA . ASP A 1 95 ? -11.438 -26.734 -5.676 1 96.88 95 ASP A CA 1
ATOM 746 C C . ASP A 1 95 ? -12.758 -27.438 -5.371 1 96.88 95 ASP A C 1
ATOM 748 O O . ASP A 1 95 ? -13.562 -27.672 -6.273 1 96.88 95 ASP A O 1
ATOM 752 N N . TYR A 1 96 ? -13.039 -27.703 -4.066 1 94.62 96 TYR A N 1
ATOM 753 C CA . TYR A 1 96 ? -14.234 -28.438 -3.668 1 94.62 96 TYR A CA 1
ATOM 754 C C . TYR A 1 96 ? -15.43 -27.516 -3.514 1 94.62 96 TYR A C 1
ATOM 756 O O . TYR A 1 96 ? -16.562 -27.969 -3.328 1 94.62 96 TYR A O 1
ATOM 764 N N . PHE A 1 97 ? -15.188 -26.234 -3.605 1 88.19 97 PHE A N 1
ATOM 765 C CA . PHE A 1 97 ? -16.25 -25.25 -3.494 1 88.19 97 PHE A CA 1
ATOM 766 C C . PHE A 1 97 ? -17.125 -25.25 -4.746 1 88.19 97 PHE A C 1
ATOM 768 O O . PHE A 1 97 ? -18.344 -25.359 -4.66 1 88.19 97 PHE A O 1
ATOM 775 N N . TYR A 1 98 ? -16.531 -25.266 -5.859 1 86 98 TYR A N 1
ATOM 776 C CA . TYR A 1 98 ? -17.266 -25.109 -7.105 1 86 98 TYR A CA 1
ATOM 777 C C . TYR A 1 98 ? -17.688 -26.453 -7.676 1 86 98 TYR A C 1
ATOM 779 O O . TYR A 1 98 ? -18.766 -26.578 -8.25 1 86 98 TYR A O 1
ATOM 787 N N . THR A 1 99 ? -16.781 -27.469 -7.559 1 87.69 99 THR A N 1
ATOM 788 C CA . THR A 1 99 ? -17.094 -28.766 -8.164 1 87.69 99 THR A CA 1
ATOM 789 C C . THR A 1 99 ? -16.781 -29.906 -7.195 1 87.69 99 THR A C 1
ATOM 791 O O . THR A 1 99 ? -15.961 -30.781 -7.5 1 87.69 99 THR A O 1
ATOM 794 N N . PRO A 1 100 ? -17.5 -29.953 -6.145 1 84.94 100 PRO A N 1
ATOM 795 C CA . PRO A 1 100 ? -17.25 -31 -5.152 1 84.94 100 PRO A CA 1
ATOM 796 C C . PRO A 1 100 ? -17.484 -32.406 -5.699 1 84.94 100 PRO A C 1
ATOM 798 O O . PRO A 1 100 ? -16.859 -33.375 -5.25 1 84.94 100 PRO A O 1
ATOM 801 N N . GLU A 1 101 ? -18.234 -32.469 -6.699 1 86.56 101 GLU A N 1
ATOM 802 C CA . GLU A 1 101 ? -18.562 -33.781 -7.277 1 86.56 101 GLU A CA 1
ATOM 803 C C . GLU A 1 101 ? -17.406 -34.344 -8.078 1 86.56 101 GLU A C 1
ATOM 805 O O . GLU A 1 101 ? -17.375 -35.531 -8.383 1 86.56 101 GLU A O 1
ATOM 810 N N . LYS A 1 102 ? -16.438 -33.531 -8.328 1 90.94 102 LYS A N 1
ATOM 811 C CA . LYS A 1 102 ? -15.297 -33.969 -9.141 1 90.94 102 LYS A CA 1
ATOM 812 C C . LYS A 1 102 ? -14.062 -34.188 -8.273 1 90.94 102 LYS A C 1
ATOM 814 O O . LYS A 1 102 ? -12.93 -34.125 -8.766 1 90.94 102 LYS A O 1
ATOM 819 N N . LYS A 1 103 ? -14.305 -34.438 -7.066 1 95.12 103 LYS A N 1
ATOM 820 C CA . LYS A 1 103 ? -13.203 -34.562 -6.117 1 95.12 103 LYS A CA 1
ATOM 821 C C . LYS A 1 103 ? -12.18 -35.594 -6.602 1 95.12 103 LYS A C 1
ATOM 823 O O . LYS A 1 103 ? -10.992 -35.281 -6.699 1 95.12 103 LYS A O 1
ATOM 828 N N . ASP A 1 104 ? -12.633 -36.781 -6.91 1 96.19 104 ASP A N 1
ATOM 829 C CA . ASP A 1 104 ? -11.727 -37.844 -7.281 1 96.19 104 ASP A CA 1
ATOM 830 C C . ASP A 1 104 ? -10.953 -37.5 -8.547 1 96.19 104 ASP A C 1
ATOM 832 O O . ASP A 1 104 ? -9.75 -37.75 -8.633 1 96.19 104 ASP A O 1
ATOM 836 N N . ILE A 1 105 ? -11.625 -36.969 -9.531 1 97.38 105 ILE A N 1
ATOM 837 C CA . ILE A 1 105 ? -11 -36.594 -10.805 1 97.38 105 ILE A CA 1
ATOM 838 C C . ILE A 1 105 ? -10.016 -35.469 -10.594 1 97.38 105 ILE A C 1
ATOM 840 O O . ILE A 1 105 ? -8.977 -35.406 -11.258 1 97.38 105 ILE A O 1
ATOM 844 N N . GLN A 1 106 ? -10.312 -34.531 -9.734 1 98.31 106 GLN A N 1
ATOM 845 C CA . GLN A 1 106 ? -9.406 -33.438 -9.391 1 98.31 106 GLN A CA 1
ATOM 846 C C . GLN A 1 106 ? -8.117 -33.969 -8.781 1 98.31 106 GLN A C 1
ATOM 848 O O . GLN A 1 106 ? -7.02 -33.562 -9.156 1 98.31 106 GLN A O 1
ATOM 853 N N . ILE A 1 107 ? -8.266 -34.906 -7.844 1 98.5 107 ILE A N 1
ATOM 854 C CA . ILE A 1 107 ? -7.113 -35.5 -7.164 1 98.5 107 ILE A CA 1
ATOM 855 C C . ILE A 1 107 ? -6.246 -36.25 -8.18 1 98.5 107 ILE A C 1
ATOM 857 O O . ILE A 1 107 ? -5.02 -36.094 -8.172 1 98.5 107 ILE A O 1
ATOM 861 N N . GLU A 1 108 ? -6.895 -37 -9.023 1 98.5 108 GLU A N 1
ATOM 862 C CA . GLU A 1 108 ? -6.18 -37.719 -10.062 1 98.5 108 GLU A CA 1
ATOM 863 C C . GLU A 1 108 ? -5.422 -36.781 -10.984 1 98.5 108 GLU A C 1
ATOM 865 O O . GLU A 1 108 ? -4.262 -37 -11.32 1 98.5 108 GLU A O 1
ATOM 870 N N . SER A 1 109 ? -6.113 -35.781 -11.398 1 98.69 109 SER A N 1
ATOM 871 C CA . SER A 1 109 ? -5.504 -34.75 -12.25 1 98.69 109 SER A CA 1
ATOM 872 C C . SER A 1 109 ? -4.316 -34.094 -11.555 1 98.69 109 SER A C 1
ATOM 874 O O . SER A 1 109 ? -3.262 -33.906 -12.172 1 98.69 109 SER A O 1
ATOM 876 N N . LEU A 1 110 ? -4.453 -33.75 -10.305 1 98.88 110 LEU A N 1
ATOM 877 C CA . LEU A 1 110 ? -3.4 -33.094 -9.531 1 98.88 110 LEU A CA 1
ATOM 878 C C . LEU A 1 110 ? -2.16 -34 -9.453 1 98.88 110 LEU A C 1
ATOM 880 O O . LEU A 1 110 ? -1.049 -33.531 -9.734 1 98.88 110 LEU A O 1
ATOM 884 N N . HIS A 1 111 ? -2.373 -35.219 -9.109 1 98.88 111 HIS A N 1
ATOM 885 C CA . HIS A 1 111 ? -1.255 -36.156 -9.055 1 98.88 111 HIS A CA 1
ATOM 886 C C . HIS A 1 111 ? -0.535 -36.25 -10.398 1 98.88 111 HIS A C 1
ATOM 888 O O . HIS A 1 111 ? 0.696 -36.188 -10.453 1 98.88 111 HIS A O 1
ATOM 894 N N . ALA A 1 112 ? -1.289 -36.406 -11.461 1 98.88 112 ALA A N 1
ATOM 895 C CA . ALA A 1 112 ? -0.713 -36.562 -12.797 1 98.88 112 ALA A CA 1
ATOM 896 C C . ALA A 1 112 ? 0.134 -35.375 -13.188 1 98.88 112 ALA A C 1
ATOM 898 O O . ALA A 1 112 ? 1.211 -35.531 -13.766 1 98.88 112 ALA A O 1
ATOM 899 N N . GLN A 1 113 ? -0.302 -34.188 -12.875 1 98.88 113 GLN A N 1
ATOM 900 C CA . GLN A 1 113 ? 0.4 -32.969 -13.266 1 98.88 113 GLN A CA 1
ATOM 901 C C . GLN A 1 113 ? 1.608 -32.75 -12.367 1 98.88 113 GLN A C 1
ATOM 903 O O . GLN A 1 113 ? 2.643 -32.25 -12.828 1 98.88 113 GLN A O 1
ATOM 908 N N . ILE A 1 114 ? 1.521 -33.094 -11.055 1 98.94 114 ILE A N 1
ATOM 909 C CA . ILE A 1 114 ? 2.67 -33 -10.164 1 98.94 114 ILE A CA 1
ATOM 910 C C . ILE A 1 114 ? 3.783 -33.938 -10.664 1 98.94 114 ILE A C 1
ATOM 912 O O . ILE A 1 114 ? 4.965 -33.562 -10.602 1 98.94 114 ILE A O 1
ATOM 916 N N . GLN A 1 115 ? 3.41 -35.062 -11.117 1 98.88 115 GLN A N 1
ATOM 917 C CA . GLN A 1 115 ? 4.406 -36 -11.633 1 98.88 115 GLN A CA 1
ATOM 918 C C . GLN A 1 115 ? 5.16 -35.406 -12.812 1 98.88 115 GLN A C 1
ATOM 920 O O . GLN A 1 115 ? 6.359 -35.625 -12.969 1 98.88 115 GLN A O 1
ATOM 925 N N . VAL A 1 116 ? 4.441 -34.688 -13.68 1 98.88 116 VAL A N 1
ATOM 926 C CA . VAL A 1 116 ? 5.094 -33.969 -14.789 1 98.88 116 VAL A CA 1
ATOM 927 C C . VAL A 1 116 ? 6.102 -32.969 -14.234 1 98.88 116 VAL A C 1
ATOM 929 O O . VAL A 1 116 ? 7.23 -32.875 -14.727 1 98.88 116 VAL A O 1
ATOM 932 N N . ALA A 1 117 ? 5.715 -32.188 -13.211 1 98.88 117 ALA A N 1
ATOM 933 C CA . ALA A 1 117 ? 6.605 -31.203 -12.586 1 98.88 117 ALA A CA 1
ATOM 934 C C . ALA A 1 117 ? 7.855 -31.891 -12.031 1 98.88 117 ALA A C 1
ATOM 936 O O . ALA A 1 117 ? 8.969 -31.406 -12.25 1 98.88 117 ALA A O 1
ATOM 937 N N . LYS A 1 118 ? 7.648 -32.969 -11.352 1 98.81 118 LYS A N 1
ATOM 938 C CA . LYS A 1 118 ? 8.75 -33.75 -10.773 1 98.81 118 LYS A CA 1
ATOM 939 C C . LYS A 1 118 ? 9.719 -34.219 -11.859 1 98.81 118 LYS A C 1
ATOM 941 O O . LYS A 1 118 ? 10.93 -34.031 -11.734 1 98.81 118 LYS A O 1
ATOM 946 N N . LYS A 1 119 ? 9.141 -34.75 -12.867 1 98.56 119 LYS A N 1
ATOM 947 C CA . LYS A 1 119 ? 9.93 -35.281 -13.977 1 98.56 119 LYS A CA 1
ATOM 948 C C . LYS A 1 119 ? 10.805 -34.219 -14.602 1 98.56 119 LYS A C 1
ATOM 950 O O . LYS A 1 119 ? 11.93 -34.5 -15.031 1 98.56 119 LYS A O 1
ATOM 955 N N . HIS A 1 120 ? 10.359 -33.031 -14.656 1 98.44 120 HIS A N 1
ATOM 956 C CA . HIS A 1 120 ? 11.055 -31.984 -15.383 1 98.44 120 HIS A CA 1
ATOM 957 C C . HIS A 1 120 ? 11.68 -30.969 -14.43 1 98.44 120 HIS A C 1
ATOM 959 O O . HIS A 1 120 ? 12.156 -29.922 -14.852 1 98.44 120 HIS A O 1
ATOM 965 N N . ASN A 1 121 ? 11.664 -31.219 -13.133 1 98.31 121 ASN A N 1
ATOM 966 C CA . ASN A 1 121 ? 12.258 -30.391 -12.086 1 98.31 121 ASN A CA 1
ATOM 967 C C . ASN A 1 121 ? 11.703 -28.969 -12.109 1 98.31 121 ASN A C 1
ATOM 969 O O . ASN A 1 121 ? 12.461 -28 -12.164 1 98.31 121 ASN A O 1
ATOM 973 N N . LEU A 1 122 ? 10.414 -28.875 -12.188 1 98.88 122 LEU A N 1
ATOM 974 C CA . LEU A 1 122 ? 9.703 -27.594 -12.156 1 98.88 122 LEU A CA 1
ATOM 975 C C . LEU A 1 122 ? 8.898 -27.453 -10.867 1 98.88 122 LEU A C 1
ATOM 977 O O . LEU A 1 122 ? 8.375 -28.438 -10.352 1 98.88 122 LEU A O 1
ATOM 981 N N . PRO A 1 123 ? 8.828 -26.219 -10.367 1 98.94 123 PRO A N 1
ATOM 982 C CA . PRO A 1 123 ? 7.91 -26.016 -9.242 1 98.94 123 PRO A CA 1
ATOM 983 C C . PRO A 1 123 ? 6.441 -26.062 -9.664 1 98.94 123 PRO A C 1
ATOM 985 O O . PRO A 1 123 ? 6.141 -26.109 -10.859 1 98.94 123 PRO A O 1
ATOM 988 N N . VAL A 1 124 ? 5.559 -26.125 -8.633 1 98.94 124 VAL A N 1
ATOM 989 C CA . VAL A 1 124 ? 4.129 -26.266 -8.891 1 98.94 124 VAL A CA 1
ATOM 990 C C . VAL A 1 124 ? 3.371 -25.109 -8.258 1 98.94 124 VAL A C 1
ATOM 992 O O . VAL A 1 124 ? 3.631 -24.734 -7.113 1 98.94 124 VAL A O 1
ATOM 995 N N . VAL A 1 125 ? 2.467 -24.453 -9.008 1 98.94 125 VAL A N 1
ATOM 996 C CA . VAL A 1 125 ? 1.566 -23.422 -8.508 1 98.94 125 VAL A CA 1
ATOM 997 C C . VAL A 1 125 ? 0.187 -24.016 -8.242 1 98.94 125 VAL A C 1
ATOM 999 O O . VAL A 1 125 ? -0.476 -24.5 -9.164 1 98.94 125 VAL A O 1
ATOM 1002 N N . ILE A 1 126 ? -0.262 -23.891 -7.012 1 98.88 126 ILE A N 1
ATOM 1003 C CA . ILE A 1 126 ? -1.439 -24.609 -6.543 1 98.88 126 ILE A CA 1
ATOM 1004 C C . ILE A 1 126 ? -2.617 -23.656 -6.406 1 98.88 126 ILE A C 1
ATOM 1006 O O . ILE A 1 126 ? -2.488 -22.594 -5.801 1 98.88 126 ILE A O 1
ATOM 1010 N N . HIS A 1 127 ? -3.693 -24.062 -6.988 1 98.62 127 HIS A N 1
ATOM 1011 C CA . HIS A 1 127 ? -5.012 -23.531 -6.637 1 98.62 127 HIS A CA 1
ATOM 1012 C C . HIS A 1 127 ? -5.66 -24.375 -5.543 1 98.62 127 HIS A C 1
ATOM 1014 O O . HIS A 1 127 ? -5.746 -25.609 -5.664 1 98.62 127 HIS A O 1
ATOM 1020 N N . MET A 1 128 ? -6.094 -23.734 -4.523 1 97.06 128 MET A N 1
ATOM 1021 C CA . MET A 1 128 ? -6.723 -24.453 -3.424 1 97.06 128 MET A CA 1
ATOM 1022 C C . MET A 1 128 ? -7.941 -23.703 -2.898 1 97.06 128 MET A C 1
ATOM 1024 O O . MET A 1 128 ? -7.844 -22.516 -2.566 1 97.06 128 MET A O 1
ATOM 1028 N N . ARG A 1 129 ? -9.062 -24.359 -2.844 1 94.88 129 ARG A N 1
ATOM 1029 C CA . ARG A 1 129 ? -10.273 -23.844 -2.227 1 94.88 129 ARG A CA 1
ATOM 1030 C C . ARG A 1 129 ? -11.031 -24.938 -1.48 1 94.88 129 ARG A C 1
ATOM 1032 O O . ARG A 1 129 ? -11.445 -25.922 -2.078 1 94.88 129 ARG A O 1
ATOM 1039 N N . ASP A 1 130 ? -11.172 -24.797 -0.153 1 93.62 130 ASP A N 1
ATOM 1040 C CA . ASP A 1 130 ? -11.945 -25.672 0.721 1 93.62 130 ASP A CA 1
ATOM 1041 C C . ASP A 1 130 ? -11.453 -27.109 0.638 1 93.62 130 ASP A C 1
ATOM 1043 O O . ASP A 1 130 ? -12.258 -28.047 0.557 1 93.62 130 ASP A O 1
ATOM 1047 N N . ALA A 1 131 ? -10.148 -27.328 0.518 1 96.44 131 ALA A N 1
ATOM 1048 C CA . ALA A 1 131 ? -9.586 -28.656 0.357 1 96.44 131 ALA A CA 1
ATOM 1049 C C . ALA A 1 131 ? -8.227 -28.766 1.045 1 96.44 131 ALA A C 1
ATOM 1051 O O . ALA A 1 131 ? -7.316 -29.422 0.533 1 96.44 131 ALA A O 1
ATOM 1052 N N . TYR A 1 132 ? -8.055 -28.141 2.141 1 97.06 132 TYR A N 1
ATOM 1053 C CA . TYR A 1 132 ? -6.754 -28 2.783 1 97.06 132 TYR A CA 1
ATOM 1054 C C . TYR A 1 132 ? -6.211 -29.344 3.229 1 97.06 132 TYR A C 1
ATOM 1056 O O . TYR A 1 132 ? -5.035 -29.656 3.016 1 97.06 132 TYR A O 1
ATOM 1064 N N . GLU A 1 133 ? -7 -30.156 3.822 1 97.5 133 GLU A N 1
ATOM 1065 C CA . GLU A 1 133 ? -6.539 -31.453 4.336 1 97.5 133 GLU A CA 1
ATOM 1066 C C . GLU A 1 133 ? -6.051 -32.344 3.207 1 97.5 133 GLU A C 1
ATOM 1068 O O . GLU A 1 133 ? -4.965 -32.938 3.293 1 97.5 133 GLU A O 1
ATOM 1073 N N . ASP A 1 134 ? -6.859 -32.469 2.174 1 98 134 ASP A N 1
ATOM 1074 C CA . ASP A 1 134 ? -6.473 -33.281 1.04 1 98 134 ASP A CA 1
ATOM 1075 C C . ASP A 1 134 ? -5.211 -32.75 0.371 1 98 134 ASP A C 1
ATOM 1077 O O . ASP A 1 13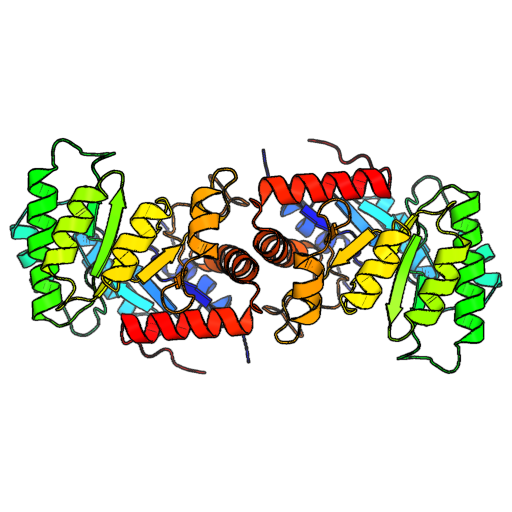4 ? -4.316 -33.531 0.012 1 98 134 ASP A O 1
ATOM 1081 N N . LEU A 1 135 ? -5.18 -31.484 0.205 1 98.62 135 LEU A N 1
ATOM 1082 C CA . LEU A 1 135 ? -4 -30.875 -0.414 1 98.62 135 LEU A CA 1
ATOM 1083 C C . LEU A 1 135 ? -2.75 -31.156 0.414 1 98.62 135 LEU A C 1
ATOM 1085 O O . LEU A 1 135 ? -1.693 -31.469 -0.136 1 98.62 135 LEU A O 1
ATOM 1089 N N . TYR A 1 136 ? -2.863 -31 1.723 1 98.75 136 TYR A N 1
ATOM 1090 C CA . TYR A 1 136 ? -1.741 -31.25 2.623 1 98.75 136 TYR A CA 1
ATOM 1091 C C . TYR A 1 136 ? -1.204 -32.656 2.463 1 98.75 136 TYR A C 1
ATOM 1093 O O . TYR A 1 136 ? 0.007 -32.875 2.355 1 98.75 136 TYR A O 1
ATOM 1101 N N . GLU A 1 137 ? -2.105 -33.594 2.467 1 98.69 137 GLU A N 1
ATOM 1102 C CA . GLU A 1 137 ? -1.701 -35 2.338 1 98.69 137 GLU A CA 1
ATOM 1103 C C . GLU A 1 137 ? -1.014 -35.25 1 1 98.69 137 GLU A C 1
ATOM 1105 O O . GLU A 1 137 ? -0.06 -36.031 0.925 1 98.69 137 GLU A O 1
ATOM 1110 N N . ILE A 1 138 ? -1.488 -34.656 -0.034 1 98.81 138 ILE A N 1
ATOM 1111 C CA . ILE A 1 138 ? -0.912 -34.844 -1.36 1 98.81 138 ILE A CA 1
ATOM 1112 C C . ILE A 1 138 ? 0.472 -34.188 -1.42 1 98.81 138 ILE A C 1
ATOM 1114 O O . ILE A 1 138 ? 1.437 -34.812 -1.864 1 98.81 138 ILE A O 1
ATOM 1118 N N . ILE A 1 139 ? 0.638 -32.938 -0.977 1 98.81 139 ILE A N 1
ATOM 1119 C CA . ILE A 1 139 ? 1.921 -32.25 -1.006 1 98.81 139 ILE A CA 1
ATOM 1120 C C . ILE A 1 139 ? 2.941 -33.031 -0.17 1 98.81 139 ILE A C 1
ATOM 1122 O O . ILE A 1 139 ? 4.113 -33.125 -0.543 1 98.81 139 ILE A O 1
ATOM 1126 N N . LYS A 1 140 ? 2.516 -33.562 0.924 1 98.62 140 LYS A N 1
ATOM 1127 C CA . LYS A 1 140 ? 3.381 -34.344 1.812 1 98.62 140 LYS A CA 1
ATOM 1128 C C . LYS A 1 140 ? 4.043 -35.5 1.068 1 98.62 140 LYS A C 1
ATOM 1130 O O . LYS A 1 140 ? 5.172 -35.875 1.383 1 98.62 140 LYS A O 1
ATOM 1135 N N . GLN A 1 141 ? 3.369 -35.969 0.072 1 98.5 141 GLN A N 1
ATOM 1136 C CA . GLN A 1 141 ? 3.893 -37.094 -0.705 1 98.5 141 GLN A CA 1
ATOM 1137 C C . GLN A 1 141 ? 4.98 -36.625 -1.669 1 98.5 141 GLN A C 1
ATOM 1139 O O . GLN A 1 141 ? 5.82 -37.406 -2.098 1 98.5 141 GLN A O 1
ATOM 1144 N N . TYR A 1 142 ? 4.996 -35.344 -1.978 1 98.69 142 TYR A N 1
ATOM 1145 C CA . TYR A 1 142 ? 5.832 -34.938 -3.096 1 98.69 142 TYR A CA 1
ATOM 1146 C C . TYR A 1 142 ? 6.82 -33.844 -2.656 1 98.69 142 TYR A C 1
ATOM 1148 O O . TYR A 1 142 ? 7.727 -33.5 -3.412 1 98.69 142 TYR A O 1
ATOM 1156 N N . TYR A 1 143 ? 6.785 -33.344 -1.418 1 98.31 143 TYR A N 1
ATOM 1157 C CA . TYR A 1 143 ? 7.434 -32.094 -1.004 1 98.31 143 TYR A CA 1
ATOM 1158 C C . TYR A 1 143 ? 8.953 -32.25 -1.023 1 98.31 143 TYR A C 1
ATOM 1160 O O . TYR A 1 143 ? 9.672 -31.234 -1.06 1 98.31 143 TYR A O 1
ATOM 1168 N N . LYS A 1 144 ? 9.508 -33.375 -1.018 1 98.31 144 LYS A N 1
ATOM 1169 C CA . LYS A 1 144 ? 10.953 -33.594 -1.046 1 98.31 144 LYS A CA 1
ATOM 1170 C C . LYS A 1 144 ? 11.5 -33.469 -2.463 1 98.31 144 LYS A C 1
ATOM 1172 O O . LYS A 1 144 ? 12.703 -33.25 -2.65 1 98.31 144 LYS A O 1
ATOM 1177 N N . ASP A 1 145 ? 10.617 -33.594 -3.461 1 98.31 145 ASP A N 1
ATOM 1178 C CA . ASP A 1 145 ? 11.047 -33.625 -4.855 1 98.31 145 ASP A CA 1
ATOM 1179 C C . ASP A 1 145 ? 10.578 -32.375 -5.602 1 98.31 145 ASP A C 1
ATOM 1181 O O . ASP A 1 145 ? 11.164 -31.984 -6.621 1 98.31 145 ASP A O 1
ATOM 1185 N N . VAL A 1 146 ? 9.5 -31.797 -5.184 1 98.69 146 VAL A N 1
ATOM 1186 C CA . VAL A 1 146 ? 8.844 -30.688 -5.879 1 98.69 146 VAL A CA 1
ATOM 1187 C C . VAL A 1 146 ? 8.578 -29.547 -4.902 1 98.69 146 VAL A C 1
ATOM 1189 O O . VAL A 1 146 ? 8.148 -29.781 -3.768 1 98.69 146 VAL A O 1
ATOM 1192 N N . VAL A 1 147 ? 8.883 -28.312 -5.301 1 98.88 147 VAL A N 1
ATOM 1193 C CA . VAL A 1 147 ? 8.539 -27.156 -4.488 1 98.88 147 VAL A CA 1
ATOM 1194 C C . VAL A 1 147 ? 7.184 -26.594 -4.922 1 98.88 147 VAL A C 1
ATOM 1196 O O . VAL A 1 147 ? 6.898 -26.516 -6.117 1 98.88 147 VAL A O 1
ATOM 1199 N N . PHE A 1 148 ? 6.348 -26.281 -3.941 1 98.94 148 PHE A N 1
ATOM 1200 C CA . PHE A 1 148 ? 4.988 -25.828 -4.215 1 98.94 148 PHE A CA 1
ATOM 1201 C C . PHE A 1 148 ? 4.801 -24.375 -3.805 1 98.94 148 PHE A C 1
ATOM 1203 O O . PHE A 1 148 ? 5.363 -23.938 -2.801 1 98.94 148 PHE A O 1
ATOM 1210 N N . MET A 1 149 ? 4.031 -23.641 -4.582 1 98.94 149 MET A N 1
ATOM 1211 C CA . MET A 1 149 ? 3.48 -22.344 -4.184 1 98.94 149 MET A CA 1
ATOM 1212 C C . MET A 1 149 ? 1.956 -22.391 -4.145 1 98.94 149 MET A C 1
ATOM 1214 O O . MET A 1 149 ? 1.315 -22.734 -5.141 1 98.94 149 MET A O 1
ATOM 1218 N N . ILE A 1 150 ? 1.389 -22.125 -3.047 1 98.88 150 ILE A N 1
ATOM 1219 C CA . ILE A 1 150 ? -0.062 -22 -2.953 1 98.88 150 ILE A CA 1
ATOM 1220 C C . ILE A 1 150 ? -0.488 -20.578 -3.307 1 98.88 150 ILE A C 1
ATOM 1222 O O . ILE A 1 150 ? -0.24 -19.641 -2.543 1 98.88 150 ILE A O 1
ATOM 1226 N N . HIS A 1 151 ? -1.108 -20.438 -4.488 1 98.62 151 HIS A N 1
ATOM 1227 C CA . HIS A 1 151 ? -1.415 -19.094 -4.945 1 98.62 151 HIS A CA 1
ATOM 1228 C C . HIS A 1 151 ? -2.674 -18.547 -4.27 1 98.62 151 HIS A C 1
ATOM 1230 O O . HIS A 1 151 ? -3.588 -19.312 -3.955 1 98.62 151 HIS A O 1
ATOM 1236 N N . THR A 1 152 ? -2.715 -17.25 -4.074 1 98 152 THR A N 1
ATOM 1237 C CA . THR A 1 152 ? -3.785 -16.547 -3.377 1 98 152 THR A CA 1
ATOM 1238 C C . THR A 1 152 ? -4.152 -17.266 -2.084 1 98 152 THR A C 1
ATOM 1240 O O . THR A 1 152 ? -5.328 -17.562 -1.841 1 98 152 THR A O 1
ATOM 1243 N N . TYR A 1 153 ? -3.158 -17.516 -1.247 1 98 153 TYR A N 1
ATOM 1244 C CA . TYR A 1 153 ? -3.447 -18.188 0.012 1 98 153 TYR A CA 1
ATOM 1245 C C . TYR A 1 153 ? -4.395 -17.359 0.873 1 98 153 TYR A C 1
ATOM 1247 O O . TYR A 1 153 ? -4.137 -16.188 1.13 1 98 153 TYR A O 1
ATOM 1255 N N . SER A 1 154 ? -5.434 -17.984 1.31 1 92.81 154 SER A N 1
ATOM 1256 C CA . SER A 1 154 ? -6.445 -17.312 2.113 1 92.81 154 SER A CA 1
ATOM 1257 C C . SER A 1 154 ? -6.879 -18.172 3.295 1 92.81 154 SER A C 1
ATOM 1259 O O . SER A 1 154 ? -7.969 -17.984 3.84 1 92.81 154 SER A O 1
ATOM 1261 N N . GLY A 1 155 ? -6.109 -19.203 3.604 1 94.12 155 GLY A N 1
ATOM 1262 C CA . GLY A 1 155 ? -6.391 -20.047 4.754 1 94.12 155 GLY A CA 1
ATOM 1263 C C . GLY A 1 155 ? -5.93 -19.438 6.066 1 94.12 155 GLY A C 1
ATOM 1264 O O . GLY A 1 155 ? -5.434 -18.312 6.094 1 94.12 155 GLY A O 1
ATOM 1265 N N . ASN A 1 156 ? -6.168 -20.172 7.168 1 96.62 156 ASN A N 1
ATOM 1266 C CA . ASN A 1 156 ? -5.797 -19.688 8.492 1 96.62 156 ASN A CA 1
ATOM 1267 C C . ASN A 1 156 ? -4.359 -20.047 8.844 1 96.62 156 ASN A C 1
ATOM 1269 O O . ASN A 1 156 ? -3.658 -20.672 8.039 1 96.62 156 ASN A O 1
ATOM 1273 N N . LEU A 1 157 ? -3.943 -19.625 9.969 1 98.19 157 LEU A N 1
ATOM 1274 C CA . LEU A 1 157 ? -2.564 -19.797 10.422 1 98.19 157 LEU A CA 1
ATOM 1275 C C . LEU A 1 157 ? -2.227 -21.266 10.609 1 98.19 157 LEU A C 1
ATOM 1277 O O . LEU A 1 157 ? -1.093 -21.688 10.359 1 98.19 157 LEU A O 1
ATOM 1281 N N . TYR A 1 158 ? -3.203 -22.031 11.062 1 98.44 158 TYR A N 1
ATOM 1282 C CA . TYR A 1 158 ? -3.002 -23.453 11.266 1 98.44 158 TYR A CA 1
ATOM 1283 C C . TYR A 1 158 ? -2.506 -24.125 9.992 1 98.44 158 TYR A C 1
ATOM 1285 O O . TYR A 1 158 ? -1.465 -24.781 9.992 1 98.44 158 TYR A O 1
ATOM 1293 N N . TRP A 1 159 ? -3.139 -23.938 8.93 1 98.44 159 TRP A N 1
ATOM 1294 C CA . TRP A 1 159 ? -2.777 -24.562 7.668 1 98.44 159 TRP A CA 1
ATOM 1295 C C . TRP A 1 159 ? -1.52 -23.938 7.082 1 98.44 159 TRP A C 1
ATOM 1297 O O . TRP A 1 159 ? -0.706 -24.625 6.457 1 98.44 159 TRP A O 1
ATOM 1307 N N . ALA A 1 160 ? -1.365 -22.641 7.234 1 98.62 160 ALA A N 1
ATOM 1308 C CA . ALA A 1 160 ? -0.155 -21.969 6.758 1 98.62 160 ALA A CA 1
ATOM 1309 C C . ALA A 1 160 ? 1.094 -22.609 7.359 1 98.62 160 ALA A C 1
ATOM 1311 O O . ALA A 1 160 ? 2.07 -22.859 6.648 1 98.62 160 ALA A O 1
ATOM 1312 N N . LYS A 1 161 ? 1.021 -22.859 8.641 1 98.75 161 LYS A N 1
ATOM 1313 C CA . LYS A 1 161 ? 2.158 -23.469 9.328 1 98.75 161 LYS A CA 1
ATOM 1314 C C . LYS A 1 161 ? 2.453 -24.859 8.781 1 98.75 161 LYS A C 1
ATOM 1316 O O . LYS A 1 161 ? 3.615 -25.219 8.578 1 98.75 161 LYS A O 1
ATOM 1321 N N . LYS A 1 162 ? 1.434 -25.594 8.547 1 98.69 162 LYS A N 1
ATOM 1322 C CA . LYS A 1 162 ? 1.593 -26.953 8.031 1 98.69 162 LYS A CA 1
ATOM 1323 C C . LYS A 1 162 ? 2.229 -26.938 6.645 1 98.69 162 LYS A C 1
ATOM 1325 O O . LYS A 1 162 ? 3.164 -27.703 6.383 1 98.69 162 LYS A O 1
ATOM 1330 N N . PHE A 1 163 ? 1.745 -26.141 5.797 1 98.81 163 PHE A N 1
ATOM 1331 C CA . PHE A 1 163 ? 2.289 -26.062 4.445 1 98.81 163 PHE A CA 1
ATOM 1332 C C . PHE A 1 163 ? 3.701 -25.484 4.461 1 98.81 163 PHE A C 1
ATOM 1334 O O . PHE A 1 163 ? 4.547 -25.875 3.658 1 98.81 163 PHE A O 1
ATOM 1341 N N . TYR A 1 164 ? 3.93 -24.531 5.359 1 98.81 164 TYR A N 1
ATOM 1342 C CA . TYR A 1 164 ? 5.254 -23.938 5.512 1 98.81 164 TYR A CA 1
ATOM 1343 C C . TYR A 1 164 ? 6.289 -25 5.859 1 98.81 164 TYR A C 1
ATOM 1345 O O . TYR A 1 164 ? 7.398 -25 5.324 1 98.81 164 TYR A O 1
ATOM 1353 N N . GLU A 1 165 ? 5.926 -25.859 6.73 1 98.5 165 GLU A N 1
ATOM 1354 C CA . GLU A 1 165 ? 6.828 -26.922 7.18 1 98.5 165 GLU A CA 1
ATOM 1355 C C . GLU A 1 165 ? 7.207 -27.859 6.031 1 98.5 165 GLU A C 1
ATOM 1357 O O . GLU A 1 165 ? 8.273 -28.469 6.051 1 98.5 165 GLU A O 1
ATOM 1362 N N . LEU A 1 166 ? 6.363 -27.938 5.047 1 98.75 166 LEU A N 1
ATOM 1363 C CA . LEU A 1 166 ? 6.637 -28.781 3.887 1 98.75 166 LEU A CA 1
ATOM 1364 C C . LEU A 1 166 ? 7.445 -28.016 2.84 1 98.75 166 LEU A C 1
ATOM 1366 O O . LEU A 1 166 ? 7.703 -28.531 1.752 1 98.75 166 LEU A O 1
ATOM 1370 N N . GLY A 1 167 ? 7.777 -26.766 3.133 1 98.69 167 GLY A N 1
ATOM 1371 C CA . GLY A 1 167 ? 8.648 -26 2.256 1 98.69 167 GLY A CA 1
ATOM 1372 C C . GLY A 1 167 ? 7.891 -25.203 1.205 1 98.69 167 GLY A C 1
ATOM 1373 O O . GLY A 1 167 ? 8.484 -24.719 0.241 1 98.69 167 GLY A O 1
ATOM 1374 N N . CYS A 1 168 ? 6.613 -25.016 1.377 1 98.88 168 CYS A N 1
ATOM 1375 C CA . CYS A 1 168 ? 5.789 -24.328 0.391 1 98.88 168 CYS A CA 1
ATOM 1376 C C . CYS A 1 168 ? 6.059 -22.828 0.402 1 98.88 168 CYS A C 1
ATOM 1378 O O . CYS A 1 168 ? 6.438 -22.266 1.433 1 98.88 168 CYS A O 1
ATOM 1380 N N . TYR A 1 169 ? 5.922 -22.25 -0.759 1 98.94 169 TYR A N 1
ATOM 1381 C CA . TYR A 1 169 ? 5.762 -20.797 -0.902 1 98.94 169 TYR A CA 1
ATOM 1382 C C . TYR A 1 169 ? 4.285 -20.422 -0.893 1 98.94 169 TYR A C 1
ATOM 1384 O O . TYR A 1 169 ? 3.416 -21.266 -1.104 1 98.94 169 TYR A O 1
ATOM 1392 N N . PHE A 1 170 ? 4.078 -19.156 -0.598 1 98.88 170 PHE A N 1
ATOM 1393 C CA . PHE A 1 170 ? 2.736 -18.578 -0.592 1 98.88 170 PHE A CA 1
ATOM 1394 C C . PHE A 1 170 ? 2.701 -17.281 -1.374 1 98.88 170 PHE A C 1
ATOM 1396 O O . PHE A 1 170 ? 3.621 -16.469 -1.275 1 98.88 170 PHE A O 1
ATOM 1403 N N . SER A 1 171 ? 1.704 -17.109 -2.174 1 98.88 171 SER A N 1
ATOM 1404 C CA . SER A 1 171 ? 1.464 -15.789 -2.738 1 98.88 171 SER A CA 1
ATOM 1405 C C . SER A 1 171 ? 0.141 -15.211 -2.246 1 98.88 171 SER A C 1
ATOM 1407 O O . SER A 1 171 ? -0.747 -15.953 -1.82 1 98.88 171 SER A O 1
ATOM 1409 N N . PHE A 1 172 ? 0.082 -13.945 -2.271 1 98.75 172 PHE A N 1
ATOM 1410 C CA . PHE A 1 172 ? -1.076 -13.234 -1.745 1 98.75 172 PHE A CA 1
ATOM 1411 C C . PHE A 1 172 ? -1.582 -12.203 -2.75 1 98.75 172 PHE A C 1
ATOM 1413 O O . PHE A 1 172 ? -0.791 -11.492 -3.365 1 98.75 172 PHE A O 1
ATOM 1420 N N . SER A 1 173 ? -2.898 -12.227 -2.953 1 98 173 SER A N 1
ATOM 1421 C CA . SER A 1 173 ? -3.562 -11.32 -3.885 1 98 173 SER A CA 1
ATOM 1422 C C . SER A 1 173 ? -4.242 -10.172 -3.15 1 98 173 SER A C 1
ATOM 1424 O O . SER A 1 173 ? -4.051 -10 -1.944 1 98 173 SER A O 1
ATOM 1426 N N . GLY A 1 174 ? -4.992 -9.375 -3.945 1 96.62 174 GLY A N 1
ATOM 1427 C CA . GLY A 1 174 ? -5.727 -8.258 -3.369 1 96.62 174 GLY A CA 1
ATOM 1428 C C . GLY A 1 174 ? -6.66 -8.68 -2.246 1 96.62 174 GLY A C 1
ATOM 1429 O O . GLY A 1 174 ? -7.078 -7.844 -1.44 1 96.62 174 GLY A O 1
ATOM 1430 N N . VAL A 1 175 ? -6.895 -9.961 -2.119 1 95.38 175 VAL A N 1
ATOM 1431 C CA . VAL A 1 175 ? -7.77 -10.5 -1.085 1 95.38 175 VAL A CA 1
ATOM 1432 C C . VAL A 1 175 ? -7.211 -10.164 0.295 1 95.38 175 VAL A C 1
ATOM 1434 O O . VAL A 1 175 ? -7.969 -9.93 1.24 1 95.38 175 VAL A O 1
ATOM 1437 N N . ALA A 1 176 ? -5.914 -9.992 0.406 1 96.44 176 ALA A N 1
ATOM 1438 C CA . ALA A 1 176 ? -5.246 -9.672 1.666 1 96.44 176 ALA A CA 1
ATOM 1439 C C . ALA A 1 176 ? -5.684 -8.312 2.193 1 96.44 176 ALA A C 1
ATOM 1441 O O . ALA A 1 176 ? -5.566 -8.031 3.389 1 96.44 176 ALA A O 1
ATOM 1442 N N . THR A 1 177 ? -6.219 -7.426 1.31 1 96.06 177 THR A N 1
ATOM 1443 C CA . THR A 1 177 ? -6.535 -6.051 1.668 1 96.06 177 THR A CA 1
ATOM 1444 C C . THR A 1 177 ? -8.008 -5.91 2.035 1 96.06 177 THR A C 1
ATOM 1446 O O . THR A 1 177 ? -8.469 -4.82 2.381 1 96.06 177 THR A O 1
ATOM 1449 N N . TYR A 1 178 ? -8.758 -7.008 1.948 1 95.19 178 TYR A N 1
ATOM 1450 C CA . TYR A 1 178 ? -10.195 -6.957 2.16 1 95.19 178 TYR A CA 1
ATOM 1451 C C . TYR A 1 178 ? -10.523 -6.754 3.635 1 95.19 178 TYR A C 1
ATOM 1453 O O . TYR A 1 178 ? -9.695 -7.031 4.504 1 95.19 178 TYR A O 1
ATOM 1461 N N . LYS A 1 179 ? -11.773 -6.305 3.877 1 91.75 179 LYS A N 1
ATOM 1462 C CA . LYS A 1 179 ? -12.266 -6.023 5.223 1 91.75 179 LYS A CA 1
ATOM 1463 C C . LYS A 1 179 ? -12.266 -7.281 6.082 1 91.75 179 LYS A C 1
ATOM 1465 O O . LYS A 1 179 ? -12.008 -7.219 7.285 1 91.75 179 LYS A O 1
ATOM 1470 N N . ASN A 1 180 ? -12.492 -8.406 5.5 1 88.5 180 ASN A N 1
ATOM 1471 C CA . ASN A 1 180 ? -12.547 -9.664 6.234 1 88.5 180 ASN A CA 1
ATOM 1472 C C . ASN A 1 180 ? -11.227 -10.43 6.145 1 88.5 180 ASN A C 1
ATOM 1474 O O . ASN A 1 180 ? -11.188 -11.641 6.383 1 88.5 180 ASN A O 1
ATOM 1478 N N . GLY A 1 181 ? -10.195 -9.805 5.848 1 89.38 181 GLY A N 1
ATOM 1479 C CA . GLY A 1 181 ? -8.914 -10.445 5.629 1 89.38 181 GLY A CA 1
ATOM 1480 C C . GLY A 1 181 ? -8.094 -10.594 6.895 1 89.38 181 GLY A C 1
ATOM 1481 O O . GLY A 1 181 ? -6.867 -10.672 6.844 1 89.38 181 GLY A O 1
ATOM 1482 N N . THR A 1 182 ? -8.703 -10.672 8.047 1 90.62 182 THR A N 1
ATOM 1483 C CA . THR A 1 182 ? -7.992 -10.695 9.32 1 90.62 182 THR A CA 1
ATOM 1484 C C . THR A 1 182 ? -7.152 -11.961 9.453 1 90.62 182 THR A C 1
ATOM 1486 O O . THR A 1 182 ? -6.035 -11.922 9.969 1 90.62 182 THR A O 1
ATOM 1489 N N . GLU A 1 183 ? -7.676 -13.078 8.992 1 94.81 183 GLU A N 1
ATOM 1490 C CA . GLU A 1 183 ? -6.918 -14.328 9.039 1 94.81 183 GLU A CA 1
ATOM 1491 C C . GLU A 1 183 ? -5.688 -14.258 8.133 1 94.81 183 GLU A C 1
ATOM 1493 O O . GLU A 1 183 ? -4.609 -14.719 8.508 1 94.81 183 GLU A O 1
ATOM 1498 N N . THR A 1 184 ? -5.91 -13.711 7.004 1 96.75 184 THR A N 1
ATOM 1499 C CA . THR A 1 184 ? -4.805 -13.562 6.062 1 96.75 184 THR A CA 1
ATOM 1500 C C . THR A 1 184 ? -3.725 -12.656 6.641 1 96.75 184 THR A C 1
ATOM 1502 O O . THR A 1 184 ? -2.531 -12.922 6.477 1 96.75 184 THR A O 1
ATOM 1505 N N . ILE A 1 185 ? -4.129 -11.594 7.305 1 97.31 185 ILE A N 1
ATOM 1506 C CA . ILE A 1 185 ? -3.193 -10.672 7.934 1 97.31 185 ILE A CA 1
ATOM 1507 C C . ILE A 1 185 ? -2.387 -11.398 9.008 1 97.31 185 ILE A C 1
ATOM 1509 O O . ILE A 1 185 ? -1.17 -11.227 9.102 1 97.31 185 ILE A O 1
ATOM 1513 N N . GLU A 1 186 ? -3.064 -12.234 9.789 1 97.56 186 GLU A N 1
ATOM 1514 C CA . GLU A 1 186 ? -2.393 -13.031 10.82 1 97.56 186 GLU A CA 1
ATOM 1515 C C . GLU A 1 186 ? -1.341 -13.945 10.203 1 97.56 186 GLU A C 1
ATOM 1517 O O . GLU A 1 186 ? -0.237 -14.078 10.742 1 97.56 186 GLU A O 1
ATOM 1522 N N . VAL A 1 187 ? -1.686 -14.562 9.156 1 98.56 187 VAL A N 1
ATOM 1523 C CA . VAL A 1 187 ? -0.772 -15.469 8.461 1 98.56 187 VAL A CA 1
ATOM 1524 C C . VAL A 1 187 ? 0.44 -14.688 7.953 1 98.56 187 VAL A C 1
ATOM 1526 O O . VAL A 1 187 ? 1.583 -15.109 8.148 1 98.56 187 VAL A O 1
ATOM 1529 N N . LEU A 1 188 ? 0.2 -13.531 7.332 1 98.62 188 LEU A N 1
ATOM 1530 C CA . LEU A 1 188 ? 1.263 -12.703 6.773 1 98.62 188 LEU A CA 1
ATOM 1531 C C . LEU A 1 188 ? 2.201 -12.211 7.871 1 98.62 188 LEU A C 1
ATOM 1533 O O . LEU A 1 188 ? 3.416 -12.141 7.668 1 98.62 188 LEU A O 1
ATOM 1537 N N . ASP A 1 189 ? 1.589 -11.828 8.93 1 97.88 189 ASP A N 1
ATOM 1538 C CA . ASP A 1 189 ? 2.385 -11.352 10.062 1 97.88 189 ASP A CA 1
ATOM 1539 C C . ASP A 1 189 ? 3.354 -12.43 10.539 1 97.88 189 ASP A C 1
ATOM 1541 O O . ASP A 1 189 ? 4.52 -12.141 10.82 1 97.88 189 ASP A O 1
ATOM 1545 N N . TRP A 1 190 ? 2.941 -13.68 10.57 1 98.44 190 TRP A N 1
ATOM 1546 C CA . TRP A 1 190 ? 3.719 -14.805 11.086 1 98.44 190 TRP A CA 1
ATOM 1547 C C . TRP A 1 190 ? 4.695 -15.32 10.031 1 98.44 190 TRP A C 1
ATOM 1549 O O . TRP A 1 190 ? 5.82 -15.703 10.352 1 98.44 190 TRP A O 1
ATOM 1559 N N . LEU A 1 191 ? 4.355 -15.414 8.828 1 98.75 191 LEU A N 1
ATOM 1560 C CA . LEU A 1 191 ? 5.035 -16.109 7.746 1 98.75 191 LEU A CA 1
ATOM 1561 C C . LEU A 1 191 ? 6.383 -15.477 7.441 1 98.75 191 LEU A C 1
ATOM 1563 O O . LEU A 1 191 ? 6.461 -14.266 7.191 1 98.75 191 LEU A O 1
ATOM 1567 N N . PRO A 1 192 ? 7.473 -16.25 7.492 1 98.62 192 PRO A N 1
ATOM 1568 C CA . PRO A 1 192 ? 8.773 -15.711 7.086 1 98.62 192 PRO A CA 1
ATOM 1569 C C . PRO A 1 192 ? 8.758 -15.125 5.676 1 98.62 192 PRO A C 1
ATOM 1571 O O . PRO A 1 192 ? 8.156 -15.703 4.77 1 98.62 192 PRO A O 1
ATOM 1574 N N . ILE A 1 193 ? 9.422 -14.023 5.527 1 98.38 193 ILE A N 1
ATOM 1575 C CA . ILE A 1 193 ? 9.328 -13.195 4.328 1 98.38 193 ILE A CA 1
ATOM 1576 C C . ILE A 1 193 ? 9.922 -13.945 3.139 1 98.38 193 ILE A C 1
ATOM 1578 O O . ILE A 1 193 ? 9.539 -13.695 1.991 1 98.38 193 ILE A O 1
ATOM 1582 N N . ASP A 1 194 ? 10.828 -14.898 3.352 1 98.5 194 ASP A N 1
ATOM 1583 C CA . ASP A 1 194 ? 11.523 -15.586 2.268 1 98.5 194 ASP A CA 1
ATOM 1584 C C . ASP A 1 194 ? 10.617 -16.641 1.615 1 98.5 194 ASP A C 1
ATOM 1586 O O . ASP A 1 194 ? 11.023 -17.312 0.666 1 98.5 194 ASP A O 1
ATOM 1590 N N . ARG A 1 195 ? 9.32 -16.75 2.076 1 98.75 195 ARG A N 1
ATOM 1591 C CA . ARG A 1 195 ? 8.359 -17.672 1.483 1 98.75 195 ARG A CA 1
ATOM 1592 C C . ARG A 1 195 ? 7.156 -16.922 0.926 1 98.75 195 ARG A C 1
ATOM 1594 O O . ARG A 1 195 ? 6.16 -17.531 0.538 1 98.75 195 ARG A O 1
ATOM 1601 N N . ILE A 1 196 ? 7.242 -15.609 0.866 1 98.88 196 ILE A N 1
ATOM 1602 C CA . ILE A 1 196 ? 6.113 -14.781 0.461 1 98.88 196 ILE A CA 1
ATOM 1603 C C . ILE A 1 196 ? 6.32 -14.289 -0.971 1 98.88 196 ILE A C 1
ATOM 1605 O O . ILE A 1 196 ? 7.414 -13.852 -1.332 1 98.88 196 ILE A O 1
ATOM 1609 N N . LEU A 1 197 ? 5.348 -14.414 -1.776 1 98.94 197 LEU A N 1
ATOM 1610 C CA . LEU A 1 197 ? 5.25 -13.75 -3.072 1 98.94 197 LEU A CA 1
ATOM 1611 C C . LEU A 1 197 ? 3.979 -12.914 -3.156 1 98.94 197 LEU A C 1
ATOM 1613 O O . LEU A 1 197 ? 3.062 -13.086 -2.348 1 98.94 197 LEU A O 1
ATOM 1617 N N . THR A 1 198 ? 3.941 -11.969 -4.09 1 98.81 198 THR A N 1
ATOM 1618 C CA . THR A 1 198 ? 2.76 -11.148 -4.336 1 98.81 198 THR A CA 1
ATOM 1619 C C . THR A 1 198 ? 2.156 -11.469 -5.699 1 98.81 198 THR A C 1
ATOM 1621 O O . THR A 1 198 ? 2.873 -11.852 -6.629 1 98.81 198 THR A O 1
ATOM 1624 N N . GLU A 1 199 ? 0.854 -11.336 -5.801 1 98.88 199 GLU A N 1
ATOM 1625 C CA . GLU A 1 199 ? 0.157 -11.625 -7.055 1 98.88 199 GLU A CA 1
ATOM 1626 C C . GLU A 1 199 ? -1.136 -10.82 -7.16 1 98.88 199 GLU A C 1
ATOM 1628 O O . GLU A 1 199 ? -1.532 -10.141 -6.211 1 98.88 199 GLU A O 1
ATOM 1633 N N . THR A 1 200 ? -1.735 -10.898 -8.344 1 98.75 200 THR A N 1
ATOM 1634 C CA . THR A 1 200 ? -3.027 -10.242 -8.516 1 98.75 200 THR A CA 1
ATOM 1635 C C . THR A 1 200 ? -4.137 -11.273 -8.711 1 98.75 200 THR A C 1
ATOM 1637 O O . THR A 1 200 ? -5.234 -11.117 -8.18 1 98.75 200 THR A O 1
ATOM 1640 N N . ASP A 1 201 ? -3.836 -12.336 -9.438 1 98.69 201 ASP A N 1
ATOM 1641 C CA . ASP A 1 201 ? -4.832 -13.25 -10 1 98.69 201 ASP A CA 1
ATOM 1642 C C . ASP A 1 201 ? -5.746 -12.523 -10.984 1 98.69 201 ASP A C 1
ATOM 1644 O O . ASP A 1 201 ? -6.91 -12.891 -11.148 1 98.69 201 ASP A O 1
ATOM 1648 N N . ALA A 1 202 ? -5.23 -11.43 -11.555 1 98.62 202 ALA A N 1
ATOM 1649 C CA . ALA A 1 202 ? -6 -10.68 -12.547 1 98.62 202 ALA A CA 1
ATOM 1650 C C . ALA A 1 202 ? -6.477 -11.594 -13.672 1 98.62 202 ALA A C 1
ATOM 1652 O O . ALA A 1 202 ? -5.719 -12.438 -14.164 1 98.62 202 ALA A O 1
ATOM 1653 N N . PRO A 1 203 ? -7.703 -11.344 -14.102 1 98.38 203 PRO A N 1
ATOM 1654 C CA . PRO A 1 203 ? -8.594 -10.203 -13.891 1 98.38 203 PRO A CA 1
ATOM 1655 C C . PRO A 1 203 ? -9.445 -10.344 -12.625 1 98.38 203 PRO A C 1
ATOM 1657 O O . PRO A 1 203 ? -10.391 -9.578 -12.422 1 98.38 203 PRO A O 1
ATOM 1660 N N . PHE A 1 204 ? -9.109 -11.312 -11.828 1 97.31 204 PHE A N 1
ATOM 1661 C CA . PHE A 1 204 ? -9.922 -11.609 -10.648 1 97.31 204 PHE A CA 1
ATOM 1662 C C . PHE A 1 204 ? -9.312 -10.992 -9.398 1 97.31 204 PHE A C 1
ATOM 1664 O O . PHE A 1 204 ? -8.156 -10.562 -9.414 1 97.31 204 PHE A O 1
ATOM 1671 N N . LEU A 1 205 ? -10.125 -10.852 -8.391 1 96.69 205 LEU A N 1
ATOM 1672 C CA . LEU A 1 205 ? -9.68 -10.57 -7.027 1 96.69 205 LEU A CA 1
ATOM 1673 C C . LEU A 1 205 ? -8.992 -9.211 -6.949 1 96.69 205 LEU A C 1
ATOM 1675 O O . LEU A 1 205 ? -7.887 -9.094 -6.418 1 96.69 205 LEU A O 1
ATOM 1679 N N . SER A 1 206 ? -9.609 -8.172 -7.473 1 96 206 SER A N 1
ATOM 1680 C CA . SER A 1 206 ? -9.086 -6.816 -7.352 1 96 206 SER A CA 1
ATOM 1681 C C . SER A 1 206 ? -8.922 -6.414 -5.891 1 96 206 SER A C 1
ATOM 1683 O O . SER A 1 206 ? -9.703 -6.836 -5.035 1 96 206 SER A O 1
ATOM 1685 N N . PRO A 1 207 ? -7.848 -5.66 -5.582 1 94.94 207 PRO A N 1
ATOM 1686 C CA . PRO A 1 207 ? -7.688 -5.184 -4.207 1 94.94 207 PRO A CA 1
ATOM 1687 C C . PRO A 1 207 ? -8.898 -4.402 -3.711 1 94.94 207 PRO A C 1
ATOM 1689 O O . PRO A 1 207 ? -9.773 -4.031 -4.504 1 94.94 207 PRO A O 1
ATOM 1692 N N . ALA A 1 208 ? -8.945 -4.16 -2.479 1 93.25 208 ALA A N 1
ATOM 1693 C CA . ALA A 1 208 ? -10.125 -3.623 -1.802 1 93.25 208 ALA A CA 1
ATOM 1694 C C . ALA A 1 208 ? -10.57 -2.312 -2.441 1 93.25 208 ALA A C 1
ATOM 1696 O O . ALA A 1 208 ? -11.773 -2.082 -2.621 1 93.25 208 ALA A O 1
ATOM 1697 N N . HIS A 1 209 ? -9.641 -1.422 -2.793 1 88 209 HIS A N 1
ATOM 1698 C CA . HIS A 1 209 ? -9.977 -0.088 -3.277 1 88 209 HIS A CA 1
ATOM 1699 C C . HIS A 1 209 ? -10.562 -0.146 -4.684 1 88 209 HIS A C 1
ATOM 1701 O O . HIS A 1 209 ? -11.094 0.85 -5.184 1 88 209 HIS A O 1
ATOM 1707 N N . LYS A 1 210 ? -10.516 -1.291 -5.348 1 89.94 210 LYS A N 1
ATOM 1708 C CA . LYS A 1 210 ? -11.086 -1.512 -6.672 1 89.94 210 LYS A CA 1
ATOM 1709 C C . LYS A 1 210 ? -12.016 -2.719 -6.676 1 89.94 210 LYS A C 1
ATOM 1711 O O . LYS A 1 210 ? -12.242 -3.334 -7.723 1 89.94 210 LYS A O 1
ATOM 1716 N N . ARG A 1 211 ? -12.43 -3.082 -5.539 1 87.69 211 ARG A N 1
ATOM 1717 C CA . ARG A 1 211 ? -13.227 -4.301 -5.422 1 87.69 211 ARG A CA 1
ATOM 1718 C C . ARG A 1 211 ? -14.438 -4.254 -6.348 1 87.69 211 ARG A C 1
ATOM 1720 O O . ARG A 1 211 ? -15.141 -3.242 -6.402 1 87.69 211 ARG A O 1
ATOM 1727 N N . GLY A 1 212 ? -14.633 -5.352 -7.105 1 87.69 212 GLY A N 1
ATOM 1728 C CA . GLY A 1 212 ? -15.766 -5.441 -8.016 1 87.69 212 GLY A CA 1
ATOM 1729 C C . GLY A 1 212 ? -15.445 -4.969 -9.422 1 87.69 212 GLY A C 1
ATOM 1730 O O . GLY A 1 212 ? -16.25 -5.145 -10.336 1 87.69 212 GLY A O 1
ATOM 1731 N N . GLU A 1 213 ? -14.281 -4.395 -9.555 1 92.38 213 GLU A N 1
ATOM 1732 C CA . GLU A 1 213 ? -13.82 -3.959 -10.867 1 92.38 213 GLU A CA 1
ATOM 1733 C C . GLU A 1 213 ? -12.852 -4.973 -11.484 1 92.38 213 GLU A C 1
ATOM 1735 O O . GLU A 1 213 ? -12.367 -5.867 -10.789 1 92.38 213 GLU A O 1
ATOM 1740 N N . LEU A 1 214 ? -12.734 -4.816 -12.805 1 96.69 214 LEU A N 1
ATOM 1741 C CA . LEU A 1 214 ? -11.734 -5.602 -13.516 1 96.69 214 LEU A CA 1
ATOM 1742 C C . LEU A 1 214 ? -10.344 -5.375 -12.93 1 96.69 214 LEU A C 1
ATOM 1744 O O . LEU A 1 214 ? -9.93 -4.23 -12.734 1 96.69 214 LEU A O 1
ATOM 1748 N N . ASN A 1 215 ? -9.68 -6.461 -12.586 1 98.12 215 ASN A N 1
ATOM 1749 C CA . ASN A 1 215 ? -8.336 -6.367 -12.023 1 98.12 215 ASN A CA 1
ATOM 1750 C C . ASN A 1 215 ? -7.277 -6.289 -13.125 1 98.12 215 ASN A C 1
ATOM 1752 O O . ASN A 1 215 ? -7.543 -6.641 -14.273 1 98.12 215 ASN A O 1
ATOM 1756 N N . TYR A 1 216 ? -6.16 -5.75 -12.781 1 98.5 216 TYR A N 1
ATOM 1757 C CA . TYR A 1 216 ? -5.004 -5.641 -13.672 1 98.5 216 TYR A CA 1
ATOM 1758 C C . TYR A 1 216 ? -3.719 -5.996 -12.938 1 98.5 216 TYR A C 1
ATOM 1760 O O . TYR A 1 216 ? -3.607 -5.793 -11.727 1 98.5 216 TYR A O 1
ATOM 1768 N N . PRO A 1 217 ? -2.723 -6.543 -13.672 1 98.69 217 PRO A N 1
ATOM 1769 C CA . PRO A 1 217 ? -1.476 -6.977 -13.039 1 98.69 217 PRO A CA 1
ATOM 1770 C C . PRO A 1 217 ? -0.803 -5.859 -12.242 1 98.69 217 PRO A C 1
ATOM 1772 O O . PRO A 1 217 ? -0.234 -6.117 -11.18 1 98.69 217 PRO A O 1
ATOM 1775 N N . ASN A 1 218 ? -0.909 -4.629 -12.68 1 97.31 218 ASN A N 1
ATOM 1776 C CA . ASN A 1 218 ? -0.214 -3.535 -12.008 1 97.31 218 ASN A CA 1
ATOM 1777 C C . ASN A 1 218 ? -0.861 -3.201 -10.664 1 97.31 218 ASN A C 1
ATOM 1779 O O . ASN A 1 218 ? -0.279 -2.48 -9.852 1 97.31 218 ASN A O 1
ATOM 1783 N N . TYR A 1 219 ? -2.049 -3.73 -10.398 1 97.38 219 TYR A N 1
ATOM 1784 C CA . TYR A 1 219 ? -2.684 -3.49 -9.102 1 97.38 219 TYR A CA 1
ATOM 1785 C C . TYR A 1 219 ? -1.946 -4.223 -7.992 1 97.38 219 TYR A C 1
ATOM 1787 O O . TYR A 1 219 ? -2.158 -3.943 -6.809 1 97.38 219 TYR A O 1
ATOM 1795 N N . VAL A 1 220 ? -0.984 -5.078 -8.367 1 98.19 220 VAL A N 1
ATOM 1796 C CA . VAL A 1 220 ? -0.201 -5.809 -7.375 1 98.19 220 VAL A CA 1
ATOM 1797 C C . VAL A 1 220 ? 0.575 -4.824 -6.504 1 98.19 220 VAL A C 1
ATOM 1799 O O . VAL A 1 220 ? 0.955 -5.152 -5.375 1 98.19 220 VAL A O 1
ATOM 1802 N N . ILE A 1 221 ? 0.781 -3.633 -6.984 1 97.25 221 ILE A N 1
ATOM 1803 C CA . ILE A 1 221 ? 1.554 -2.607 -6.289 1 97.25 221 ILE A CA 1
ATOM 1804 C C . ILE A 1 221 ? 0.894 -2.281 -4.953 1 97.25 221 ILE A C 1
ATOM 1806 O O . ILE A 1 221 ? 1.561 -2.254 -3.914 1 97.25 221 ILE A O 1
ATOM 1810 N N . GLN A 1 222 ? -0.391 -2.127 -4.945 1 95.12 222 GLN A N 1
ATOM 1811 C CA . GLN A 1 222 ? -1.109 -1.811 -3.715 1 95.12 222 GLN A CA 1
ATOM 1812 C C . GLN A 1 222 ? -1.03 -2.965 -2.719 1 95.12 222 GLN A C 1
ATOM 1814 O O . GLN A 1 222 ? -0.823 -2.746 -1.523 1 95.12 222 GLN A O 1
ATOM 1819 N N . THR A 1 223 ? -1.219 -4.16 -3.225 1 97.38 223 THR A N 1
ATOM 1820 C CA . THR A 1 223 ? -1.12 -5.352 -2.391 1 97.38 223 THR A CA 1
ATOM 1821 C C . THR A 1 223 ? 0.273 -5.469 -1.779 1 97.38 223 THR A C 1
ATOM 1823 O O . THR A 1 223 ? 0.412 -5.77 -0.591 1 97.38 223 THR A O 1
ATOM 1826 N N . THR A 1 224 ? 1.25 -5.191 -2.574 1 98.44 224 THR A N 1
ATOM 1827 C CA . THR A 1 224 ? 2.645 -5.277 -2.152 1 98.44 224 THR A CA 1
ATOM 1828 C C . THR A 1 224 ? 2.93 -4.285 -1.03 1 98.44 224 THR A C 1
ATOM 1830 O O . THR A 1 224 ? 3.568 -4.633 -0.034 1 98.44 224 THR A O 1
ATOM 1833 N N . HIS A 1 225 ? 2.441 -3.088 -1.194 1 97.81 225 HIS A N 1
ATOM 1834 C CA . HIS A 1 225 ? 2.646 -2.068 -0.172 1 97.81 225 HIS A CA 1
ATOM 1835 C C . HIS A 1 225 ? 1.987 -2.465 1.144 1 97.81 225 HIS A C 1
ATOM 1837 O O . HIS A 1 225 ? 2.574 -2.291 2.215 1 97.81 225 HIS A O 1
ATOM 1843 N N . PHE A 1 226 ? 0.806 -2.984 1.1 1 98.5 226 PHE A N 1
ATOM 1844 C CA . PHE A 1 226 ? 0.073 -3.426 2.281 1 98.5 226 PHE A CA 1
ATOM 1845 C C . PHE A 1 226 ? 0.837 -4.523 3.014 1 98.5 226 PHE A C 1
ATOM 1847 O O . PHE A 1 226 ? 1.017 -4.453 4.23 1 98.5 226 PHE A O 1
ATOM 1854 N N . ILE A 1 227 ? 1.354 -5.48 2.246 1 98.75 227 ILE A N 1
ATOM 1855 C CA . ILE A 1 227 ? 2.051 -6.621 2.836 1 98.75 227 ILE A CA 1
ATOM 1856 C C . ILE A 1 227 ? 3.395 -6.164 3.398 1 98.75 227 ILE A C 1
ATOM 1858 O O . ILE A 1 227 ? 3.812 -6.621 4.469 1 98.75 227 ILE A O 1
ATOM 1862 N N . ALA A 1 228 ? 4.086 -5.297 2.695 1 98.44 228 ALA A N 1
ATOM 1863 C CA . ALA A 1 228 ? 5.328 -4.73 3.219 1 98.44 228 ALA A CA 1
ATOM 1864 C C . ALA A 1 228 ? 5.102 -4.07 4.574 1 98.44 228 ALA A C 1
ATOM 1866 O O . ALA A 1 228 ? 5.926 -4.203 5.484 1 98.44 228 ALA A O 1
ATOM 1867 N N . GLY A 1 229 ? 3.998 -3.314 4.676 1 98.31 229 GLY A N 1
ATOM 1868 C CA . GLY A 1 229 ? 3.621 -2.729 5.953 1 98.31 229 GLY A CA 1
ATOM 1869 C C . GLY A 1 229 ? 3.438 -3.756 7.055 1 98.31 229 GLY A C 1
ATOM 1870 O O . GLY A 1 229 ? 3.98 -3.604 8.148 1 98.31 229 GLY A O 1
ATOM 1871 N N . ILE A 1 230 ? 2.703 -4.816 6.773 1 98.5 230 ILE A N 1
ATOM 1872 C CA . ILE A 1 230 ? 2.457 -5.875 7.75 1 98.5 230 ILE A CA 1
ATOM 1873 C C . ILE A 1 230 ? 3.787 -6.422 8.266 1 98.5 230 ILE A C 1
ATOM 1875 O O . ILE A 1 230 ? 3.936 -6.688 9.453 1 98.5 230 ILE A O 1
ATOM 1879 N N . LYS A 1 231 ? 4.734 -6.551 7.324 1 98.25 231 LYS A N 1
ATOM 1880 C CA . LYS A 1 231 ? 6.043 -7.105 7.664 1 98.25 231 LYS A CA 1
ATOM 1881 C C . LYS A 1 231 ? 6.949 -6.047 8.273 1 98.25 231 LYS A C 1
ATOM 1883 O O . LYS A 1 231 ? 8.055 -6.355 8.734 1 98.25 231 LYS A O 1
ATOM 1888 N N . LYS A 1 232 ? 6.504 -4.773 8.289 1 97.25 232 LYS A N 1
ATOM 1889 C CA . LYS A 1 232 ? 7.258 -3.648 8.836 1 97.25 232 LYS A CA 1
ATOM 1890 C C . LYS A 1 232 ? 8.625 -3.535 8.172 1 97.25 232 LYS A C 1
ATOM 1892 O O . LYS A 1 232 ? 9.641 -3.395 8.859 1 97.25 232 LYS A O 1
ATOM 1897 N N . ILE A 1 233 ? 8.617 -3.65 6.867 1 96.06 233 ILE A N 1
ATOM 1898 C CA . ILE A 1 233 ? 9.812 -3.564 6.027 1 96.06 233 ILE A CA 1
ATOM 1899 C C . ILE A 1 233 ? 9.625 -2.475 4.977 1 96.06 233 ILE A C 1
ATOM 1901 O O . ILE A 1 233 ? 8.547 -2.359 4.379 1 96.06 233 ILE A O 1
ATOM 1905 N N . PRO A 1 234 ? 10.695 -1.636 4.793 1 95.19 234 PRO A N 1
ATOM 1906 C CA . PRO A 1 234 ? 10.594 -0.674 3.693 1 95.19 234 PRO A CA 1
ATOM 1907 C C . PRO A 1 234 ? 10.266 -1.338 2.357 1 95.19 234 PRO A C 1
ATOM 1909 O O . PRO A 1 234 ? 10.734 -2.445 2.082 1 95.19 234 PRO A O 1
ATOM 1912 N N . ILE A 1 235 ? 9.531 -0.613 1.528 1 96.56 235 ILE A N 1
ATOM 1913 C CA . ILE A 1 235 ? 8.953 -1.184 0.316 1 96.56 235 ILE A CA 1
ATOM 1914 C C . ILE A 1 235 ? 10.062 -1.717 -0.584 1 96.56 235 ILE A C 1
ATOM 1916 O O . ILE A 1 235 ? 9.961 -2.824 -1.118 1 96.56 235 ILE A O 1
ATOM 1920 N N . GLU A 1 236 ? 11.148 -0.97 -0.726 1 95.88 236 GLU A N 1
ATOM 1921 C CA . GLU A 1 236 ? 12.242 -1.373 -1.607 1 95.88 236 GLU A CA 1
ATOM 1922 C C . GLU A 1 236 ? 12.859 -2.693 -1.153 1 95.88 236 GLU A C 1
ATOM 1924 O O . GLU A 1 236 ? 13.086 -3.59 -1.968 1 95.88 236 GLU A O 1
ATOM 1929 N N . LYS A 1 237 ? 13.102 -2.793 0.126 1 96.19 237 LYS A N 1
ATOM 1930 C CA . LYS A 1 237 ? 13.68 -4.016 0.68 1 96.19 237 LYS A CA 1
ATOM 1931 C C . LYS A 1 237 ? 12.711 -5.191 0.535 1 96.19 237 LYS A C 1
ATOM 1933 O O . LYS A 1 237 ? 13.133 -6.316 0.256 1 96.19 237 LYS A O 1
ATOM 1938 N N . PHE A 1 238 ? 11.492 -4.895 0.756 1 97.94 238 PHE A N 1
ATOM 1939 C CA . PHE A 1 238 ? 10.477 -5.93 0.647 1 97.94 238 PHE A CA 1
ATOM 1940 C C . PHE A 1 238 ? 10.398 -6.473 -0.776 1 97.94 238 PHE A C 1
ATOM 1942 O O . PHE A 1 238 ? 10.422 -7.684 -0.988 1 97.94 238 PHE A O 1
ATOM 1949 N N . THR A 1 239 ? 10.328 -5.594 -1.79 1 97.81 239 THR A N 1
ATOM 1950 C CA . THR A 1 239 ? 10.203 -6.023 -3.178 1 97.81 239 THR A CA 1
ATOM 1951 C C . THR A 1 239 ? 11.461 -6.75 -3.635 1 97.81 239 THR A C 1
ATOM 1953 O O . THR A 1 239 ? 11.398 -7.672 -4.449 1 97.81 239 THR A O 1
ATOM 1956 N N . ASP A 1 240 ? 12.609 -6.34 -3.094 1 97.06 240 ASP A N 1
ATOM 1957 C CA . ASP A 1 240 ? 13.844 -7.059 -3.387 1 97.06 240 ASP A CA 1
ATOM 1958 C C . ASP A 1 240 ? 13.758 -8.508 -2.922 1 97.06 240 ASP A C 1
ATOM 1960 O O . ASP A 1 240 ? 14.188 -9.422 -3.635 1 97.06 240 ASP A O 1
ATOM 1964 N N . GLN A 1 241 ? 13.227 -8.672 -1.772 1 98.12 241 GLN A N 1
ATOM 1965 C CA . GLN A 1 241 ? 13.086 -10.016 -1.232 1 98.12 241 GLN A CA 1
ATOM 1966 C C . GLN A 1 241 ? 12.07 -10.828 -2.037 1 98.12 241 GLN A C 1
ATOM 1968 O O . GLN A 1 241 ? 12.289 -12.008 -2.303 1 98.12 241 GLN A O 1
ATOM 1973 N N . ILE A 1 242 ? 10.984 -10.203 -2.379 1 98.56 242 ILE A N 1
ATOM 1974 C CA . ILE A 1 242 ? 9.953 -10.898 -3.152 1 98.56 242 ILE A CA 1
ATOM 1975 C C . ILE A 1 242 ? 10.531 -11.336 -4.496 1 98.56 242 ILE A C 1
ATOM 1977 O O . ILE A 1 242 ? 10.266 -12.445 -4.961 1 98.56 242 ILE A O 1
ATOM 1981 N N . LEU A 1 243 ? 11.266 -10.445 -5.109 1 97.88 243 LEU A N 1
ATOM 1982 C CA . LEU A 1 243 ? 11.922 -10.781 -6.367 1 97.88 243 LEU A CA 1
ATOM 1983 C C . LEU A 1 243 ? 12.883 -11.953 -6.18 1 97.88 243 LEU A C 1
ATOM 1985 O O . LEU A 1 243 ? 12.922 -12.867 -7.008 1 97.88 243 LEU A O 1
ATOM 1989 N N . LYS A 1 244 ? 13.648 -11.898 -5.137 1 98.12 244 LYS A N 1
ATOM 1990 C CA . LYS A 1 244 ? 14.562 -12.992 -4.832 1 98.12 244 LYS A CA 1
ATOM 1991 C C . LYS A 1 244 ? 13.805 -14.305 -4.656 1 98.12 244 LYS A C 1
ATOM 1993 O O . LYS A 1 244 ? 14.242 -15.352 -5.141 1 98.12 244 LYS A O 1
ATOM 1998 N N . ASN A 1 245 ? 12.688 -14.234 -3.924 1 98.75 245 ASN A N 1
ATOM 1999 C CA . ASN A 1 245 ? 11.867 -15.43 -3.732 1 98.75 245 ASN A CA 1
ATOM 2000 C C . ASN A 1 245 ? 11.391 -16 -5.062 1 98.75 245 ASN A C 1
ATOM 2002 O O . ASN A 1 245 ? 11.438 -17.219 -5.27 1 98.75 245 ASN A O 1
ATOM 2006 N N . ALA A 1 246 ? 10.961 -15.117 -5.926 1 98.62 246 ALA A N 1
ATOM 2007 C CA . ALA A 1 246 ? 10.477 -15.547 -7.234 1 98.62 246 ALA A CA 1
ATOM 2008 C C . ALA A 1 246 ? 11.594 -16.172 -8.055 1 98.62 246 ALA A C 1
ATOM 2010 O O . ALA A 1 246 ? 11.398 -17.203 -8.703 1 98.62 246 ALA A O 1
ATOM 2011 N N . LYS A 1 247 ? 12.742 -15.539 -8.055 1 98.19 247 LYS A N 1
ATOM 2012 C CA . LYS A 1 247 ? 13.891 -16.062 -8.789 1 98.19 247 LYS A CA 1
ATOM 2013 C C . LYS A 1 247 ? 14.297 -17.438 -8.273 1 98.19 247 LYS A C 1
ATOM 2015 O O . LYS A 1 247 ? 14.609 -18.328 -9.055 1 98.19 247 LYS A O 1
ATOM 2020 N N . ASP A 1 248 ? 14.297 -17.547 -6.992 1 98.06 248 ASP A N 1
ATOM 2021 C CA . ASP A 1 248 ? 14.68 -18.828 -6.383 1 98.06 248 ASP A CA 1
ATOM 2022 C C . ASP A 1 248 ? 13.672 -19.922 -6.711 1 98.06 248 ASP A C 1
ATOM 2024 O O . ASP A 1 248 ? 14.055 -21.047 -7.051 1 98.06 248 ASP A O 1
ATOM 2028 N N . LEU A 1 249 ? 12.414 -19.578 -6.645 1 98.75 249 LEU A N 1
ATOM 2029 C CA . LEU A 1 249 ? 11.367 -20.578 -6.828 1 98.75 249 LEU A CA 1
ATOM 2030 C C . LEU A 1 249 ? 11.25 -20.984 -8.297 1 98.75 249 LEU A C 1
ATOM 2032 O O . LEU A 1 249 ? 11.203 -22.172 -8.617 1 98.75 249 LEU A O 1
ATOM 2036 N N . PHE A 1 250 ? 11.242 -19.938 -9.195 1 98.62 250 PHE A N 1
ATOM 2037 C CA . PHE A 1 250 ? 10.891 -20.188 -10.586 1 98.62 250 PHE A CA 1
ATOM 2038 C C . PHE A 1 250 ? 12.141 -20.234 -11.461 1 98.62 250 PHE A C 1
ATOM 2040 O O . PHE A 1 250 ? 12.055 -20.5 -12.656 1 98.62 250 PHE A O 1
ATOM 2047 N N . LYS A 1 251 ? 13.328 -19.953 -10.891 1 97.31 251 LYS A N 1
ATOM 2048 C CA . LYS A 1 251 ? 14.602 -19.938 -11.602 1 97.31 251 LYS A CA 1
ATOM 2049 C C . LYS A 1 251 ? 14.547 -19.016 -12.82 1 97.31 251 LYS A C 1
ATOM 2051 O O . LYS A 1 251 ? 14.945 -19.406 -13.922 1 97.31 251 LYS A O 1
ATOM 2056 N N . ILE A 1 252 ? 14.016 -17.859 -12.508 1 95.38 252 ILE A N 1
ATOM 2057 C CA . ILE A 1 252 ? 13.875 -16.891 -13.594 1 95.38 252 ILE A CA 1
ATOM 2058 C C . ILE A 1 252 ? 14.992 -15.852 -13.508 1 95.38 252 ILE A C 1
ATOM 2060 O O . ILE A 1 252 ? 15.484 -15.547 -12.422 1 95.38 252 ILE A O 1
ATOM 2064 N N . ASN A 1 253 ? 15.383 -15.414 -14.688 1 88.5 253 ASN A N 1
ATOM 2065 C CA . ASN A 1 253 ? 16.359 -14.336 -14.812 1 88.5 253 ASN A CA 1
ATOM 2066 C C . ASN A 1 253 ? 15.688 -13.016 -15.18 1 88.5 253 ASN A C 1
ATOM 2068 O O . ASN A 1 253 ? 15.109 -12.891 -16.266 1 88.5 253 ASN A O 1
ATOM 2072 N N . VAL A 1 254 ? 15.555 -12.164 -14.25 1 84.81 254 VAL A N 1
ATOM 2073 C CA . VAL A 1 254 ? 14.938 -10.859 -14.492 1 84.81 254 VAL A CA 1
ATOM 2074 C C . VAL A 1 254 ? 16.016 -9.812 -14.742 1 84.81 254 VAL A C 1
ATOM 2076 O O . VAL A 1 254 ? 17.062 -9.828 -14.102 1 84.81 254 VAL A O 1
ATOM 2079 N N . SER A 1 255 ? 16.312 -9.438 -15.945 1 59.44 255 SER A N 1
ATOM 2080 C CA . SER A 1 255 ? 17.328 -8.461 -16.312 1 59.44 255 SER A CA 1
ATOM 2081 C C . SER A 1 255 ? 17.266 -7.234 -15.406 1 59.44 255 SER A C 1
ATOM 2083 O O . SER A 1 255 ? 16.188 -6.801 -15.008 1 59.44 255 SER A O 1
ATOM 2085 N N . ARG A 1 256 ? 18.375 -7.098 -14.742 1 50.88 256 ARG A N 1
ATOM 2086 C CA . ARG A 1 256 ? 18.578 -5.871 -13.984 1 50.88 256 ARG A CA 1
ATOM 2087 C C . ARG A 1 256 ? 18.625 -4.656 -14.898 1 50.88 256 ARG A C 1
ATOM 2089 O O . ARG A 1 256 ? 19.703 -4.172 -15.242 1 50.88 256 ARG A O 1
ATOM 2096 N N . LYS A 1 257 ? 18.172 -4.402 -15.914 1 39.12 257 LYS A N 1
ATOM 2097 C CA . LYS A 1 257 ? 18.406 -3.033 -16.359 1 39.12 257 LYS A CA 1
ATOM 2098 C C . LYS A 1 257 ? 17.844 -2.018 -15.375 1 39.12 257 LYS A C 1
ATOM 2100 O O . LYS A 1 257 ? 16.75 -2.201 -14.844 1 39.12 257 LYS A O 1
ATOM 2105 N N . MET B 1 1 ? -19.297 -0.279 0.551 1 56.28 1 MET B N 1
ATOM 2106 C CA . MET B 1 1 ? -19.016 1.149 0.472 1 56.28 1 MET B CA 1
ATOM 2107 C C . MET B 1 1 ? -17.578 1.386 -0.003 1 56.28 1 MET B C 1
ATOM 2109 O O . MET B 1 1 ? -16.703 0.562 0.24 1 56.28 1 MET B O 1
ATOM 2113 N N . SER B 1 2 ? -17.344 2.4 -0.871 1 82.69 2 SER B N 1
ATOM 2114 C CA . SER B 1 2 ? -16.062 2.705 -1.495 1 82.69 2 SER B CA 1
ATOM 2115 C C . SER B 1 2 ? -15.047 3.188 -0.465 1 82.69 2 SER B C 1
ATOM 2117 O O . SER B 1 2 ? -15.422 3.781 0.55 1 82.69 2 SER B O 1
ATOM 2119 N N . ILE B 1 3 ? -13.875 2.775 -0.477 1 93.44 3 ILE B N 1
ATOM 2120 C CA . ILE B 1 3 ? -12.797 3.191 0.416 1 93.44 3 ILE B CA 1
ATOM 2121 C C . ILE B 1 3 ? -12.586 4.699 0.303 1 93.44 3 ILE B C 1
ATOM 2123 O O . ILE B 1 3 ? -12.523 5.242 -0.802 1 93.44 3 ILE B O 1
ATOM 2127 N N . LYS B 1 4 ? -12.594 5.438 1.443 1 96 4 LYS B N 1
ATOM 2128 C CA . LYS B 1 4 ? -12.492 6.891 1.512 1 96 4 LYS B CA 1
ATOM 2129 C C . LYS B 1 4 ? -11.109 7.32 1.996 1 96 4 LYS B C 1
ATOM 2131 O O . LYS B 1 4 ? -10.812 7.234 3.188 1 96 4 LYS B O 1
ATOM 2136 N N . TYR B 1 5 ? -10.336 7.82 1.094 1 97.69 5 TYR B N 1
ATOM 2137 C CA . TYR B 1 5 ? -8.992 8.281 1.442 1 97.69 5 TYR B CA 1
ATOM 2138 C C . TYR B 1 5 ? -9 9.758 1.802 1 97.69 5 TYR B C 1
ATOM 2140 O O . TYR B 1 5 ? -9.906 10.5 1.41 1 97.69 5 TYR B O 1
ATOM 2148 N N . ILE B 1 6 ? -7.977 10.195 2.549 1 98.12 6 ILE B N 1
ATOM 2149 C CA . ILE B 1 6 ? -7.797 11.602 2.891 1 98.12 6 ILE B CA 1
ATOM 2150 C C . ILE B 1 6 ? -6.34 12 2.686 1 98.12 6 ILE B C 1
ATOM 2152 O O . ILE B 1 6 ? -5.43 11.211 2.961 1 98.12 6 ILE B O 1
ATOM 2156 N N . ASP B 1 7 ? -6.145 13.148 2.191 1 98.88 7 ASP B N 1
ATOM 2157 C CA . ASP B 1 7 ? -4.848 13.812 2.234 1 98.88 7 ASP B CA 1
ATOM 2158 C C . ASP B 1 7 ? -4.871 15 3.188 1 98.88 7 ASP B C 1
ATOM 2160 O O . ASP B 1 7 ? -5.312 16.094 2.818 1 98.88 7 ASP B O 1
ATOM 2164 N N . ALA B 1 8 ? -4.242 14.828 4.34 1 98.88 8 ALA B N 1
ATOM 2165 C CA . ALA B 1 8 ? -4.387 15.789 5.43 1 98.88 8 ALA B CA 1
ATOM 2166 C C . ALA B 1 8 ? -3.439 16.969 5.246 1 98.88 8 ALA B C 1
ATOM 2168 O O . ALA B 1 8 ? -3.451 17.906 6.043 1 98.88 8 ALA B O 1
ATOM 2169 N N . HIS B 1 9 ? -2.625 16.953 4.266 1 98.94 9 HIS B N 1
ATOM 2170 C CA . HIS B 1 9 ? -1.668 18.031 4.031 1 98.94 9 HIS B CA 1
ATOM 2171 C C . HIS B 1 9 ? -1.123 17.984 2.607 1 98.94 9 HIS B C 1
ATOM 2173 O O . HIS B 1 9 ? -0.302 17.125 2.281 1 98.94 9 HIS B O 1
ATOM 2179 N N . THR B 1 10 ? -1.534 18.875 1.752 1 98.88 10 THR B N 1
ATOM 2180 C CA . THR B 1 10 ? -1.104 18.906 0.359 1 98.88 10 THR B CA 1
ATOM 2181 C C . THR B 1 10 ? -1.105 20.344 -0.174 1 98.88 10 THR B C 1
ATOM 2183 O O . THR B 1 10 ? -1.806 21.203 0.356 1 98.88 10 THR B O 1
ATOM 2186 N N . HIS B 1 11 ? -0.223 20.641 -1.136 1 98.88 11 HIS B N 1
ATOM 2187 C CA . HIS B 1 11 ? -0.086 21.969 -1.724 1 98.88 11 HIS B CA 1
ATOM 2188 C C . HIS B 1 11 ? -0.376 21.938 -3.221 1 98.88 11 HIS B C 1
ATOM 2190 O O . HIS B 1 11 ? 0.503 22.234 -4.031 1 98.88 11 HIS B O 1
ATOM 2196 N N . PRO B 1 12 ? -1.621 21.641 -3.627 1 98.69 12 PRO B N 1
ATOM 2197 C CA . PRO B 1 12 ? -1.94 21.688 -5.059 1 98.69 12 PRO B CA 1
ATOM 2198 C C . PRO B 1 12 ? -2.123 23.109 -5.578 1 98.69 12 PRO B C 1
ATOM 2200 O O . PRO B 1 12 ? -3.199 23.453 -6.07 1 98.69 12 PRO B O 1
ATOM 2203 N N . LEU B 1 13 ? -1.051 23.906 -5.605 1 98.75 13 LEU B N 1
ATOM 2204 C CA . LEU B 1 13 ? -1.062 25.328 -5.945 1 98.75 13 LEU B CA 1
ATOM 2205 C C . LEU B 1 13 ? -0.51 25.562 -7.348 1 98.75 13 LEU B C 1
ATOM 2207 O O . LEU B 1 13 ? 0.207 24.703 -7.883 1 98.75 13 LEU B O 1
ATOM 2211 N N . LYS B 1 14 ? -0.805 26.672 -7.914 1 98.19 14 LYS B N 1
ATOM 2212 C CA . LYS B 1 14 ? -0.453 27.016 -9.289 1 98.19 14 LYS B CA 1
ATOM 2213 C C . LYS B 1 14 ? 1.061 27.094 -9.469 1 98.19 14 LYS B C 1
ATOM 2215 O O . LYS B 1 14 ? 1.583 26.828 -10.547 1 98.19 14 LYS B O 1
ATOM 2220 N N . GLU B 1 15 ? 1.694 27.484 -8.422 1 97.56 15 GLU B N 1
ATOM 2221 C CA . GLU B 1 15 ? 3.15 27.562 -8.492 1 97.56 15 GLU B CA 1
ATOM 2222 C C . GLU B 1 15 ? 3.764 26.203 -8.836 1 97.56 15 GLU B C 1
ATOM 2224 O O . GLU B 1 15 ? 4.805 26.141 -9.492 1 97.56 15 GLU B O 1
ATOM 2229 N N . TYR B 1 16 ? 3.031 25.172 -8.484 1 97.56 16 TYR B N 1
ATOM 2230 C CA . TYR B 1 16 ? 3.631 23.844 -8.594 1 97.56 16 TYR B CA 1
ATOM 2231 C C . TYR B 1 16 ? 2.99 23.062 -9.734 1 97.56 16 TYR B C 1
ATOM 2233 O O . TYR B 1 16 ? 3.607 22.141 -10.289 1 97.56 16 TYR B O 1
ATOM 2241 N N . TYR B 1 17 ? 1.737 23.406 -9.992 1 98.25 17 TYR B N 1
ATOM 2242 C CA . TYR B 1 17 ? 0.993 22.672 -11 1 98.25 17 TYR B CA 1
ATOM 2243 C C . TYR B 1 17 ? 0.327 23.625 -11.992 1 98.25 17 TYR B C 1
ATOM 2245 O O . TYR B 1 17 ? -0.463 24.484 -11.602 1 98.25 17 TYR B O 1
ATOM 2253 N N . ASP B 1 18 ? 0.527 23.344 -13.266 1 96.69 18 ASP B N 1
ATOM 2254 C CA . ASP B 1 18 ? -0.105 24.156 -14.289 1 96.69 18 ASP B CA 1
ATOM 2255 C C . ASP B 1 18 ? -1.625 24.031 -14.242 1 96.69 18 ASP B C 1
ATOM 2257 O O . ASP B 1 18 ? -2.342 25.031 -14.305 1 96.69 18 ASP B O 1
ATOM 2261 N N . ASP B 1 19 ? -2.057 22.828 -14.117 1 96 19 ASP B N 1
ATOM 2262 C CA . ASP B 1 19 ? -3.484 22.547 -13.992 1 96 19 ASP B CA 1
ATOM 2263 C C . ASP B 1 19 ? -3.814 21.984 -12.609 1 96 19 ASP B C 1
ATOM 2265 O O . ASP B 1 19 ? -4.223 20.828 -12.484 1 96 19 ASP B O 1
ATOM 2269 N N . ASN B 1 20 ? -3.738 22.891 -11.602 1 98.12 20 ASN B N 1
ATOM 2270 C CA . ASN B 1 20 ? -3.826 22.422 -10.227 1 98.12 20 ASN B CA 1
ATOM 2271 C C . ASN B 1 20 ? -5.242 21.969 -9.875 1 98.12 20 ASN B C 1
ATOM 2273 O O . ASN B 1 20 ? -5.422 21.031 -9.102 1 98.12 20 ASN B O 1
ATOM 2277 N N . TYR B 1 21 ? -6.301 22.562 -10.477 1 98.5 21 TYR B N 1
ATOM 2278 C CA . TYR B 1 21 ? -7.664 22.109 -10.234 1 98.5 21 TYR B CA 1
ATOM 2279 C C . TYR B 1 21 ? -7.863 20.688 -10.727 1 98.5 21 TYR B C 1
ATOM 2281 O O . TYR B 1 21 ? -8.523 19.875 -10.07 1 98.5 21 TYR B O 1
ATOM 2289 N N . HIS B 1 22 ? -7.27 20.406 -11.852 1 98.44 22 HIS B N 1
ATOM 2290 C CA . HIS B 1 22 ? -7.363 19.047 -12.383 1 98.44 22 HIS B CA 1
ATOM 2291 C C . HIS B 1 22 ? -6.656 18.047 -11.477 1 98.44 22 HIS B C 1
ATOM 2293 O O . HIS B 1 22 ? -7.094 16.906 -11.352 1 98.44 22 HIS B O 1
ATOM 2299 N N . VAL B 1 23 ? -5.551 18.484 -10.875 1 98.62 23 VAL B N 1
ATOM 2300 C CA . VAL B 1 23 ? -4.836 17.656 -9.906 1 98.62 23 VAL B CA 1
ATOM 2301 C C . VAL B 1 23 ? -5.766 17.281 -8.758 1 98.62 23 VAL B C 1
ATOM 2303 O O . VAL B 1 23 ? -5.82 16.125 -8.344 1 98.62 23 VAL B O 1
ATOM 2306 N N . ILE B 1 24 ? -6.523 18.219 -8.297 1 98.75 24 ILE B N 1
ATOM 2307 C CA . ILE B 1 24 ? -7.453 18.031 -7.188 1 98.75 24 ILE B CA 1
ATOM 2308 C C . ILE B 1 24 ? -8.609 17.141 -7.621 1 98.75 24 ILE B C 1
ATOM 2310 O O . ILE B 1 24 ? -8.961 16.188 -6.91 1 98.75 24 ILE B O 1
ATOM 2314 N N . GLU B 1 25 ? -9.133 17.344 -8.797 1 98.62 25 GLU B N 1
ATOM 2315 C CA . GLU B 1 25 ? -10.242 16.562 -9.32 1 98.62 25 GLU B CA 1
ATOM 2316 C C . GLU B 1 25 ? -9.836 15.102 -9.523 1 98.62 25 GLU B C 1
ATOM 2318 O O . GLU B 1 25 ? -10.617 14.188 -9.242 1 98.62 25 GLU B O 1
ATOM 2323 N N . ARG B 1 26 ? -8.703 14.953 -10.008 1 97.75 26 ARG B N 1
ATOM 2324 C CA . ARG B 1 26 ? -8.195 13.602 -10.234 1 97.75 26 ARG B CA 1
ATOM 2325 C C . ARG B 1 26 ? -8.07 12.844 -8.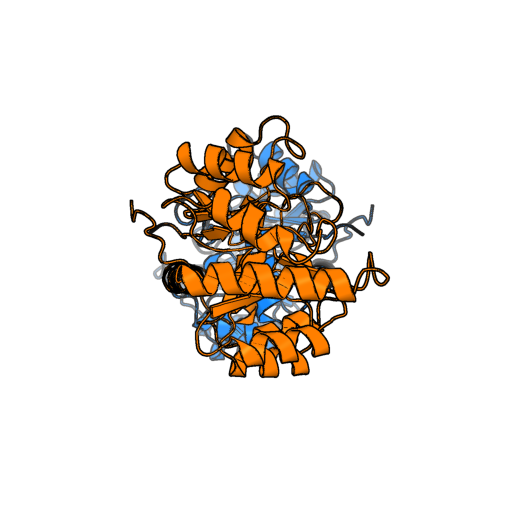922 1 97.75 26 ARG B C 1
ATOM 2327 O O . ARG B 1 26 ? -8.383 11.648 -8.852 1 97.75 26 ARG B O 1
ATOM 2334 N N . ALA B 1 27 ? -7.562 13.508 -7.922 1 98.19 27 ALA B N 1
ATOM 2335 C CA . ALA B 1 27 ? -7.445 12.875 -6.609 1 98.19 27 ALA B CA 1
ATOM 2336 C C . ALA B 1 27 ? -8.812 12.461 -6.074 1 98.19 27 ALA B C 1
ATOM 2338 O O . ALA B 1 27 ? -8.969 11.352 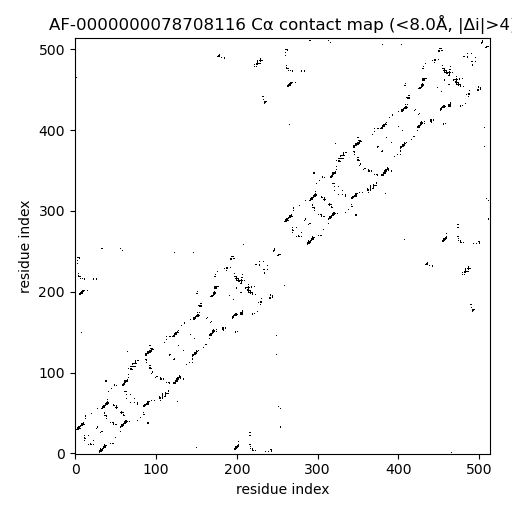-5.555 1 98.19 27 ALA B O 1
ATOM 2339 N N . HIS B 1 28 ? -9.75 13.32 -6.246 1 97.88 28 HIS B N 1
ATOM 2340 C CA . HIS B 1 28 ? -11.109 13.016 -5.812 1 97.88 28 HIS B CA 1
ATOM 2341 C C . HIS B 1 28 ? -11.68 11.836 -6.582 1 97.88 28 HIS B C 1
ATOM 2343 O O . HIS B 1 28 ? -12.336 10.969 -6 1 97.88 28 HIS B O 1
ATOM 2349 N N . ALA B 1 29 ? -11.43 11.781 -7.844 1 96.12 29 ALA B N 1
ATOM 2350 C CA . ALA B 1 29 ? -11.922 10.695 -8.695 1 96.12 29 ALA B CA 1
ATOM 2351 C C . ALA B 1 29 ? -11.328 9.359 -8.273 1 96.12 29 ALA B C 1
ATOM 2353 O O . ALA B 1 29 ? -11.906 8.305 -8.547 1 96.12 29 ALA B O 1
ATOM 2354 N N . LYS B 1 30 ? -10.258 9.406 -7.57 1 94.25 30 LYS B N 1
ATOM 2355 C CA . LYS B 1 30 ? -9.578 8.188 -7.148 1 94.25 30 LYS B CA 1
ATOM 2356 C C . LYS B 1 30 ? -9.969 7.809 -5.719 1 94.25 30 LYS B C 1
ATOM 2358 O O . LYS B 1 30 ? -9.367 6.906 -5.129 1 94.25 30 LYS B O 1
ATOM 2363 N N . GLY B 1 31 ? -10.836 8.555 -5.168 1 95.25 31 GLY B N 1
ATOM 2364 C CA . GLY B 1 31 ? -11.398 8.109 -3.902 1 95.25 31 GLY B CA 1
ATOM 2365 C C . GLY B 1 31 ? -11.039 9.023 -2.74 1 95.25 31 GLY B C 1
ATOM 2366 O O . GLY B 1 31 ? -11.391 8.742 -1.594 1 95.25 31 GLY B O 1
ATOM 2367 N N . LEU B 1 32 ? -10.367 10.156 -2.998 1 97.88 32 LEU B N 1
ATOM 2368 C CA . LEU B 1 32 ? -10.102 11.094 -1.916 1 97.88 32 LEU B CA 1
ATOM 2369 C C . LEU B 1 32 ? -11.344 11.93 -1.608 1 97.88 32 LEU B C 1
ATOM 2371 O O . LEU B 1 32 ? -11.789 12.719 -2.445 1 97.88 32 LEU B O 1
ATOM 2375 N N . VAL B 1 33 ? -11.766 11.789 -0.332 1 97.69 33 VAL B N 1
ATOM 2376 C CA . VAL B 1 33 ? -13.031 12.438 0.011 1 97.69 33 VAL B CA 1
ATOM 2377 C C . VAL B 1 33 ? -12.75 13.75 0.738 1 97.69 33 VAL B C 1
ATOM 2379 O O . VAL B 1 33 ? -13.656 14.562 0.934 1 97.69 33 VAL B O 1
ATOM 2382 N N . ALA B 1 34 ? -11.484 13.961 1.139 1 98.31 34 ALA B N 1
ATOM 2383 C CA . ALA B 1 34 ? -11.086 15.203 1.79 1 98.31 34 ALA B CA 1
ATOM 2384 C C . ALA B 1 34 ? -9.625 15.531 1.508 1 98.31 34 ALA B C 1
ATOM 2386 O O . ALA B 1 34 ? -8.758 14.656 1.589 1 98.31 34 ALA B O 1
ATOM 2387 N N . LEU B 1 35 ? -9.383 16.703 1.097 1 98.81 35 LEU B N 1
ATOM 2388 C CA . LEU B 1 35 ? -8.047 17.25 0.913 1 98.81 35 LEU B CA 1
ATOM 2389 C C . LEU B 1 35 ? -7.859 18.516 1.73 1 98.81 35 LEU B C 1
ATOM 2391 O O . LEU B 1 35 ? -8.617 19.484 1.579 1 98.81 35 LEU B O 1
ATOM 2395 N N . LEU B 1 36 ? -6.906 18.5 2.652 1 98.88 36 LEU B N 1
ATOM 2396 C CA . LEU B 1 36 ? -6.539 19.734 3.354 1 98.88 36 LEU B CA 1
ATOM 2397 C C . LEU B 1 36 ? -5.5 20.516 2.562 1 98.88 36 LEU B C 1
ATOM 2399 O O . LEU B 1 36 ? -4.324 20.156 2.541 1 98.88 36 LEU B O 1
ATOM 2403 N N . ILE B 1 37 ? -5.988 21.578 1.876 1 98.94 37 ILE B N 1
ATOM 2404 C CA . ILE B 1 37 ? -5.145 22.422 1.036 1 98.94 37 ILE B CA 1
ATOM 2405 C C . ILE B 1 37 ? -4.391 23.422 1.905 1 98.94 37 ILE B C 1
ATOM 2407 O O . ILE B 1 37 ? -5.008 24.219 2.627 1 98.94 37 ILE B O 1
ATOM 2411 N N . THR B 1 38 ? -3.053 23.438 1.758 1 98.88 38 THR B N 1
ATOM 2412 C CA . THR B 1 38 ? -2.246 24.125 2.76 1 98.88 38 THR B CA 1
ATOM 2413 C C . THR B 1 38 ? -1.372 25.203 2.111 1 98.88 38 THR B C 1
ATOM 2415 O O . THR B 1 38 ? -0.767 24.969 1.063 1 98.88 38 THR B O 1
ATOM 2418 N N . GLY B 1 39 ? -1.388 26.375 2.713 1 98.56 39 GLY B N 1
ATOM 2419 C CA . GLY B 1 39 ? -0.518 27.453 2.281 1 98.56 39 GLY B CA 1
ATOM 2420 C C . GLY B 1 39 ? 0.695 27.641 3.176 1 98.56 39 GLY B C 1
ATOM 2421 O O . GLY B 1 39 ? 0.754 27.078 4.273 1 98.56 39 GLY B O 1
ATOM 2422 N N . CYS B 1 40 ? 1.694 28.469 2.648 1 98.44 40 CYS B N 1
ATOM 2423 C CA . CYS B 1 40 ? 2.932 28.656 3.395 1 98.44 40 CYS B CA 1
ATOM 2424 C C . CYS B 1 40 ? 3.221 30.141 3.592 1 98.44 40 CYS B C 1
ATOM 2426 O O . CYS B 1 40 ? 4.133 30.516 4.332 1 98.44 40 CYS B O 1
ATOM 2428 N N . ASN B 1 41 ? 2.535 30.984 2.949 1 98.38 41 ASN B N 1
ATOM 2429 C CA . ASN B 1 41 ? 2.67 32.438 3.053 1 98.38 41 ASN B CA 1
ATOM 2430 C C . ASN B 1 41 ? 1.382 33.156 2.654 1 98.38 41 ASN B C 1
ATOM 2432 O O . ASN B 1 41 ? 0.399 32.5 2.283 1 98.38 41 ASN B O 1
ATOM 2436 N N . GLU B 1 42 ? 1.463 34.469 2.758 1 98.38 42 GLU B N 1
ATOM 2437 C CA . GLU B 1 42 ? 0.262 35.281 2.566 1 98.38 42 GLU B CA 1
ATOM 2438 C C . GLU B 1 42 ? -0.351 35.031 1.189 1 98.38 42 GLU B C 1
ATOM 2440 O O . GLU B 1 42 ? -1.562 34.844 1.068 1 98.38 42 GLU B O 1
ATOM 2445 N N . GLN B 1 43 ? 0.419 35.031 0.174 1 98.31 43 GLN B N 1
ATOM 2446 C CA . GLN B 1 43 ? -0.056 34.844 -1.194 1 98.31 43 GLN B CA 1
ATOM 2447 C C . GLN B 1 43 ? -0.632 33.469 -1.404 1 98.31 43 GLN B C 1
ATOM 2449 O O . GLN B 1 43 ? -1.707 33.312 -1.989 1 98.31 43 GLN B O 1
ATOM 2454 N N . GLU B 1 44 ? 0.043 32.438 -0.942 1 98.62 44 GLU B N 1
ATOM 2455 C CA . GLU B 1 44 ? -0.437 31.078 -1.06 1 98.62 44 GLU B CA 1
ATOM 2456 C C . GLU B 1 44 ? -1.744 30.875 -0.296 1 98.62 44 GLU B C 1
ATOM 2458 O O . GLU B 1 44 ? -2.637 30.156 -0.755 1 98.62 44 GLU B O 1
ATOM 2463 N N . ASN B 1 45 ? -1.783 31.516 0.848 1 98.81 45 ASN B N 1
ATOM 2464 C CA . ASN B 1 45 ? -2.992 31.422 1.658 1 98.81 45 ASN B CA 1
ATOM 2465 C C . ASN B 1 45 ? -4.219 31.906 0.9 1 98.81 45 ASN B C 1
ATOM 2467 O O . ASN B 1 45 ? -5.293 31.312 0.984 1 98.81 45 ASN B O 1
ATOM 2471 N N . GLU B 1 46 ? -4.059 32.969 0.196 1 98.56 46 GLU B N 1
ATOM 2472 C CA . GLU B 1 46 ? -5.164 33.5 -0.604 1 98.56 46 GLU B CA 1
ATOM 2473 C C . GLU B 1 46 ? -5.594 32.5 -1.673 1 98.56 46 GLU B C 1
ATOM 2475 O O . GLU B 1 46 ? -6.789 32.281 -1.889 1 98.56 46 GLU B O 1
ATOM 2480 N N . GLU B 1 47 ? -4.652 31.906 -2.305 1 98.69 47 GLU B N 1
ATOM 2481 C CA . GLU B 1 47 ? -4.953 30.906 -3.316 1 98.69 47 GLU B CA 1
ATOM 2482 C C . GLU B 1 47 ? -5.629 29.688 -2.695 1 98.69 47 GLU B C 1
ATOM 2484 O O . GLU B 1 47 ? -6.555 29.125 -3.279 1 98.69 47 GLU B O 1
ATOM 2489 N N . VAL B 1 48 ? -5.172 29.266 -1.561 1 98.81 48 VAL B N 1
ATOM 2490 C CA . VAL B 1 48 ? -5.703 28.125 -0.833 1 98.81 48 VAL B CA 1
ATOM 2491 C C . VAL B 1 48 ? -7.188 28.328 -0.548 1 98.81 48 VAL B C 1
ATOM 2493 O O . VAL B 1 48 ? -8.008 27.438 -0.799 1 98.81 48 VAL B O 1
ATOM 2496 N N . ILE B 1 49 ? -7.523 29.484 -0.048 1 98.69 49 ILE B N 1
ATOM 2497 C CA . ILE B 1 49 ? -8.906 29.812 0.282 1 98.69 49 ILE B CA 1
ATOM 2498 C C . ILE B 1 49 ? -9.75 29.812 -0.987 1 98.69 49 ILE B C 1
ATOM 2500 O O . ILE B 1 49 ? -10.875 29.312 -0.993 1 98.69 49 ILE B O 1
ATOM 2504 N N . LYS B 1 50 ? -9.195 30.328 -2.064 1 98.25 50 LYS B N 1
ATOM 2505 C CA . LYS B 1 50 ? -9.891 30.344 -3.346 1 98.25 50 LYS B CA 1
ATOM 2506 C C . LYS B 1 50 ? -10.141 28.938 -3.857 1 98.25 50 LYS B C 1
ATOM 2508 O O . LYS B 1 50 ? -11.234 28.625 -4.332 1 98.25 50 LYS B O 1
ATOM 2513 N N . ILE B 1 51 ? -9.172 28.078 -3.781 1 98.44 51 ILE B N 1
ATOM 2514 C CA . ILE B 1 51 ? -9.289 26.688 -4.203 1 98.44 51 ILE B CA 1
ATOM 2515 C C . ILE B 1 51 ? -10.406 26 -3.424 1 98.44 51 ILE B C 1
ATOM 2517 O O . ILE B 1 51 ? -11.242 25.297 -4.008 1 98.44 51 ILE B O 1
ATOM 2521 N N . ALA B 1 52 ? -10.414 26.203 -2.125 1 97.25 52 ALA B N 1
ATOM 2522 C CA . ALA B 1 52 ? -11.344 25.5 -1.245 1 97.25 52 ALA B CA 1
ATOM 2523 C C . ALA B 1 52 ? -12.781 25.938 -1.518 1 97.25 52 ALA B C 1
ATOM 2525 O O . ALA B 1 52 ? -13.727 25.203 -1.216 1 97.25 52 ALA B O 1
ATOM 2526 N N . LYS B 1 53 ? -12.984 27.047 -2.133 1 96.81 53 LYS B N 1
ATOM 2527 C CA . LYS B 1 53 ? -14.32 27.531 -2.5 1 96.81 53 LYS B CA 1
ATOM 2528 C C . LYS B 1 53 ? -14.836 26.812 -3.742 1 96.81 53 LYS B C 1
ATOM 2530 O O . LYS B 1 53 ? -16.047 26.766 -3.986 1 96.81 53 LYS B O 1
ATOM 2535 N N . ASN B 1 54 ? -13.984 26.203 -4.461 1 97 54 ASN B N 1
ATOM 2536 C CA . ASN B 1 54 ? -14.344 25.609 -5.742 1 97 54 ASN B CA 1
ATOM 2537 C C . ASN B 1 54 ? -14.695 24.125 -5.59 1 97 54 ASN B C 1
ATOM 2539 O O . ASN B 1 54 ? -15.273 23.531 -6.496 1 97 54 ASN B O 1
ATOM 2543 N N . PHE B 1 55 ? -14.312 23.484 -4.52 1 97.12 55 PHE B N 1
ATOM 2544 C CA . PHE B 1 55 ? -14.539 22.062 -4.316 1 97.12 55 PHE B CA 1
ATOM 2545 C C . PHE B 1 55 ? -15.078 21.797 -2.92 1 97.12 55 PHE B C 1
ATOM 2547 O O . PHE B 1 55 ? -14.484 22.203 -1.925 1 97.12 55 PHE B O 1
ATOM 2554 N N . SER B 1 56 ? -16.141 21 -2.775 1 96.75 56 SER B N 1
ATOM 2555 C CA . SER B 1 56 ? -16.766 20.719 -1.488 1 96.75 56 SER B CA 1
ATOM 2556 C C . SER B 1 56 ? -15.922 19.766 -0.661 1 96.75 56 SER B C 1
ATOM 2558 O O . SER B 1 56 ? -16.156 19.594 0.538 1 96.75 56 SER B O 1
ATOM 2560 N N . TYR B 1 57 ? -14.883 19.172 -1.273 1 97.88 57 TYR B N 1
ATOM 2561 C CA . TYR B 1 57 ? -14.07 18.172 -0.588 1 97.88 57 TYR B CA 1
ATOM 2562 C C . TYR B 1 57 ? -12.672 18.719 -0.304 1 97.88 57 TYR B C 1
ATOM 2564 O O . TYR B 1 57 ? -11.75 17.953 -0.026 1 97.88 57 TYR B O 1
ATOM 2572 N N . THR B 1 58 ? -12.508 20 -0.445 1 98.56 58 THR B N 1
ATOM 2573 C CA . THR B 1 58 ? -11.25 20.656 -0.081 1 98.56 58 THR B CA 1
ATOM 2574 C C . THR B 1 58 ? -11.453 21.578 1.112 1 98.56 58 THR B C 1
ATOM 2576 O O . THR B 1 58 ? -12.492 22.234 1.231 1 98.56 58 THR B O 1
ATOM 2579 N N . PHE B 1 59 ? -10.453 21.656 2.012 1 98.81 59 PHE B N 1
ATOM 2580 C CA . PHE B 1 59 ? -10.523 22.422 3.248 1 98.81 59 PHE B CA 1
ATOM 2581 C C . PHE B 1 59 ? -9.25 23.234 3.453 1 98.81 59 PHE B C 1
ATOM 2583 O O . PHE B 1 59 ? -8.148 22.672 3.486 1 98.81 59 PHE B O 1
ATOM 2590 N N . PRO B 1 60 ? -9.344 24.484 3.602 1 98.88 60 PRO B N 1
ATOM 2591 C CA . PRO B 1 60 ? -8.164 25.359 3.617 1 98.88 60 PRO B CA 1
ATOM 2592 C C . PRO B 1 60 ? -7.465 25.375 4.973 1 98.88 60 PRO B C 1
ATOM 2594 O O . PRO B 1 60 ? -8.125 25.484 6.012 1 98.88 60 PRO B O 1
ATOM 2597 N N . VAL B 1 61 ? -6.188 25.25 4.953 1 98.94 61 VAL B N 1
ATOM 2598 C CA . VAL B 1 61 ? -5.25 25.422 6.059 1 98.94 61 VAL B CA 1
ATOM 2599 C C . VAL B 1 61 ? -4.266 26.547 5.734 1 98.94 61 VAL B C 1
ATOM 2601 O O . VAL B 1 61 ? -3.533 26.469 4.742 1 98.94 61 VAL B O 1
ATOM 2604 N N . ILE B 1 62 ? -4.23 27.609 6.574 1 98.94 62 ILE B N 1
ATOM 2605 C CA . ILE B 1 62 ? -3.418 28.75 6.195 1 98.94 62 ILE B CA 1
ATOM 2606 C C . ILE B 1 62 ? -2.422 29.078 7.312 1 98.94 62 ILE B C 1
ATOM 2608 O O . ILE B 1 62 ? -2.715 28.859 8.492 1 98.94 62 ILE B O 1
ATOM 2612 N N . GLY B 1 63 ? -1.298 29.5 7.02 1 98.81 63 GLY B N 1
ATOM 2613 C CA . GLY B 1 63 ? -0.213 29.844 7.926 1 98.81 63 GLY B CA 1
ATOM 2614 C C . GLY B 1 63 ? 0.993 30.438 7.219 1 98.81 63 GLY B C 1
ATOM 2615 O O . GLY B 1 63 ? 0.983 30.594 5.996 1 98.81 63 GLY B O 1
ATOM 2616 N N . ILE B 1 64 ? 1.894 30.891 8.008 1 98.81 64 ILE B N 1
ATOM 2617 C CA . ILE B 1 64 ? 3.186 31.328 7.496 1 98.81 64 ILE B CA 1
ATOM 2618 C C . ILE B 1 64 ? 4.27 30.344 7.91 1 98.81 64 ILE B C 1
ATOM 2620 O O . ILE B 1 64 ? 4.559 30.188 9.094 1 98.81 64 ILE B O 1
ATOM 2624 N N . HIS B 1 65 ? 4.809 29.656 6.938 1 98.62 65 HIS B N 1
ATOM 2625 C CA . HIS B 1 65 ? 5.855 28.656 7.121 1 98.62 65 HIS B CA 1
ATOM 2626 C C . HIS B 1 65 ? 7.082 29.266 7.797 1 98.62 65 HIS B C 1
ATOM 2628 O O . HIS B 1 65 ? 7.406 30.438 7.578 1 98.62 65 HIS B O 1
ATOM 2634 N N . PRO B 1 66 ? 7.828 28.469 8.594 1 98.12 66 PRO B N 1
ATOM 2635 C CA . PRO B 1 66 ? 8.969 29 9.328 1 98.12 66 PRO B CA 1
ATOM 2636 C C . PRO B 1 66 ? 10.031 29.594 8.406 1 98.12 66 PRO B C 1
ATOM 2638 O O . PRO B 1 66 ? 10.727 30.547 8.789 1 98.12 66 PRO B O 1
ATOM 2641 N N . ASN B 1 67 ? 10.125 29.094 7.219 1 96.69 67 ASN B N 1
ATOM 2642 C CA . ASN B 1 67 ? 11.141 29.609 6.309 1 96.69 67 ASN B CA 1
ATOM 2643 C C . ASN B 1 67 ? 10.703 30.922 5.66 1 96.69 67 ASN B C 1
ATOM 2645 O O . ASN B 1 67 ? 11.508 31.594 5.02 1 96.69 67 ASN B O 1
ATOM 2649 N N . GLU B 1 68 ? 9.43 31.281 5.875 1 96.38 68 GLU B N 1
ATOM 2650 C CA . GLU B 1 68 ? 8.875 32.5 5.305 1 96.38 68 GLU B CA 1
ATOM 2651 C C . GLU B 1 68 ? 8.453 33.5 6.398 1 96.38 68 GLU B C 1
ATOM 2653 O O . GLU B 1 68 ? 7.816 34.5 6.117 1 96.38 68 GLU B O 1
ATOM 2658 N N . CYS B 1 69 ? 8.836 33.281 7.566 1 96.62 69 CYS B N 1
ATOM 2659 C CA . CYS B 1 69 ? 8.242 33.969 8.711 1 96.62 69 CYS B CA 1
ATOM 2660 C C . CYS B 1 69 ? 8.867 35.344 8.906 1 96.62 69 CYS B C 1
ATOM 2662 O O . CYS B 1 69 ? 9.992 35.594 8.453 1 96.62 69 CYS B O 1
ATOM 2664 N N . HIS B 1 70 ? 8.055 36.25 9.609 1 96.81 70 HIS B N 1
ATOM 2665 C CA . HIS B 1 70 ? 8.469 37.625 9.891 1 96.81 70 HIS B CA 1
ATOM 2666 C C . HIS B 1 70 ? 8.258 37.969 11.359 1 96.81 70 HIS B C 1
ATOM 2668 O O . HIS B 1 70 ? 8.125 39.156 11.711 1 96.81 70 HIS B O 1
ATOM 2674 N N . GLY B 1 71 ? 8.109 36.906 12.188 1 97.25 71 GLY B N 1
ATOM 2675 C CA . GLY B 1 71 ? 7.961 37.125 13.617 1 97.25 71 GLY B CA 1
ATOM 2676 C C . GLY B 1 71 ? 6.516 37.344 14.039 1 97.25 71 GLY B C 1
ATOM 2677 O O . GLY B 1 71 ? 5.621 36.656 13.531 1 97.25 71 GLY B O 1
ATOM 2678 N N . LYS B 1 72 ? 6.281 38.25 14.93 1 97.81 72 LYS B N 1
ATOM 2679 C CA . LYS B 1 72 ? 4.992 38.438 15.586 1 97.81 72 LYS B CA 1
ATOM 2680 C C . LYS B 1 72 ? 3.926 38.875 14.586 1 97.81 72 LYS B C 1
ATOM 2682 O O . LYS B 1 72 ? 2.756 38.531 14.719 1 97.81 72 LYS B O 1
ATOM 2687 N N . VAL B 1 73 ? 4.355 39.625 13.57 1 98.44 73 VAL B N 1
ATOM 2688 C CA . VAL B 1 73 ? 3.416 40.219 12.625 1 98.44 73 VAL B CA 1
ATOM 2689 C C . VAL B 1 73 ? 2.684 39.125 11.859 1 98.44 73 VAL B C 1
ATOM 2691 O O . VAL B 1 73 ? 1.574 39.312 11.367 1 98.44 73 VAL B O 1
ATOM 2694 N N . ASP B 1 74 ? 3.271 37.938 11.836 1 98.75 74 ASP B N 1
ATOM 2695 C CA . ASP B 1 74 ? 2.67 36.812 11.109 1 98.75 74 ASP B CA 1
ATOM 2696 C C . ASP B 1 74 ? 1.307 36.469 11.688 1 98.75 74 ASP B C 1
ATOM 2698 O O . ASP B 1 74 ? 0.397 36.062 10.961 1 98.75 74 ASP B O 1
ATOM 2702 N N . GLY B 1 75 ? 1.139 36.531 13.008 1 98.75 75 GLY B N 1
ATOM 2703 C CA . GLY B 1 75 ? -0.162 36.312 13.625 1 98.75 75 GLY B CA 1
ATOM 2704 C C . GLY B 1 75 ? -1.235 37.25 13.102 1 98.75 75 GLY B C 1
ATOM 2705 O O . GLY B 1 75 ? -2.367 36.844 12.852 1 98.75 75 GLY B O 1
ATOM 2706 N N . GLU B 1 76 ? -0.833 38.531 12.938 1 98.5 76 GLU B N 1
ATOM 2707 C CA . GLU B 1 76 ? -1.77 39.531 12.438 1 98.5 76 GLU B CA 1
ATOM 2708 C C . GLU B 1 76 ? -2.158 39.25 10.992 1 98.5 76 GLU B C 1
ATOM 2710 O O . GLU B 1 76 ? -3.322 39.406 10.617 1 98.5 76 GLU B O 1
ATOM 2715 N N . ILE B 1 77 ? -1.182 38.938 10.219 1 98.44 77 ILE B N 1
ATOM 2716 C CA . ILE B 1 77 ? -1.411 38.625 8.812 1 98.44 77 ILE B CA 1
ATOM 2717 C C . ILE B 1 77 ? -2.416 37.469 8.688 1 98.44 77 ILE B C 1
ATOM 2719 O O . ILE B 1 77 ? -3.391 37.594 7.938 1 98.44 77 ILE B O 1
ATOM 2723 N N . ILE B 1 78 ? -2.252 36.438 9.438 1 98.56 78 ILE B N 1
ATOM 2724 C CA . ILE B 1 78 ? -3.094 35.25 9.359 1 98.56 78 ILE B CA 1
ATOM 2725 C C . ILE B 1 78 ? -4.496 35.562 9.875 1 98.56 78 ILE B C 1
ATOM 2727 O O . ILE B 1 78 ? -5.492 35.125 9.297 1 98.56 78 ILE B O 1
ATOM 2731 N N . GLU B 1 79 ? -4.527 36.25 10.969 1 98.44 79 GLU B N 1
ATOM 2732 C CA . GLU B 1 79 ? -5.832 36.594 11.531 1 98.44 79 GLU B CA 1
ATOM 2733 C C . GLU B 1 79 ? -6.66 37.406 10.539 1 98.44 79 GLU B C 1
ATOM 2735 O O . GLU B 1 79 ? -7.883 37.25 10.461 1 98.44 79 GLU B O 1
ATOM 2740 N N . LYS B 1 80 ? -5.969 38.281 9.773 1 98.38 80 LYS B N 1
ATOM 2741 C CA . LYS B 1 80 ? -6.648 39.094 8.766 1 98.38 80 LYS B CA 1
ATOM 2742 C C . LYS B 1 80 ? -7.176 38.25 7.621 1 98.38 80 LYS B C 1
ATOM 2744 O O . LYS B 1 80 ? -8.172 38.594 6.988 1 98.38 80 LYS B O 1
ATOM 2749 N N . GLN B 1 81 ? -6.535 37.156 7.367 1 98.44 81 GLN B N 1
ATOM 2750 C CA . GLN B 1 81 ? -6.895 36.281 6.238 1 98.44 81 GLN B CA 1
ATOM 2751 C C . GLN B 1 81 ? -7.938 35.25 6.645 1 98.44 81 GLN B C 1
ATOM 2753 O O . GLN B 1 81 ? -8.547 34.594 5.789 1 98.44 81 GLN B O 1
ATOM 2758 N N . LEU B 1 82 ? -8.18 35.156 7.922 1 98.06 82 LEU B N 1
ATOM 2759 C CA . LEU B 1 82 ? -9.086 34.156 8.43 1 98.06 82 LEU B CA 1
ATOM 2760 C C . LEU B 1 82 ? -10.516 34.406 7.953 1 98.06 82 LEU B C 1
ATOM 2762 O O . LEU B 1 82 ? -10.969 35.531 7.93 1 98.06 82 LEU B O 1
ATOM 2766 N N . ASP B 1 83 ? -11.141 33.406 7.445 1 96.5 83 ASP B N 1
ATOM 2767 C CA . ASP B 1 83 ? -12.586 33.406 7.23 1 96.5 83 ASP B CA 1
ATOM 2768 C C . ASP B 1 83 ? -13.219 32.094 7.738 1 96.5 83 ASP B C 1
ATOM 2770 O O . ASP B 1 83 ? -12.531 31.266 8.32 1 96.5 83 ASP B O 1
ATOM 2774 N N . ASP B 1 84 ? -14.516 31.922 7.613 1 96.12 84 ASP B N 1
ATOM 2775 C CA . ASP B 1 84 ? -15.258 30.828 8.25 1 96.12 84 ASP B CA 1
ATOM 2776 C C . ASP B 1 84 ? -14.922 29.484 7.605 1 96.12 84 ASP B C 1
ATOM 2778 O O . ASP B 1 84 ? -15.219 28.438 8.164 1 96.12 84 ASP B O 1
ATOM 2782 N N . SER B 1 85 ? -14.25 29.516 6.398 1 97.38 85 SER B N 1
ATOM 2783 C CA . SER B 1 85 ? -13.977 28.266 5.699 1 97.38 85 SER B CA 1
ATOM 2784 C C . SER B 1 85 ? -12.703 27.609 6.227 1 97.38 85 SER B C 1
ATOM 2786 O O . SER B 1 85 ? -12.477 26.422 6.016 1 97.38 85 SER B O 1
ATOM 2788 N N . VAL B 1 86 ? -11.812 28.406 6.848 1 98.75 86 VAL B N 1
ATOM 2789 C CA . VAL B 1 86 ? -10.516 27.906 7.301 1 98.75 86 VAL B CA 1
ATOM 2790 C C . VAL B 1 86 ? -10.711 26.906 8.445 1 98.75 86 VAL B C 1
ATOM 2792 O O . VAL B 1 86 ? -11.438 27.188 9.398 1 98.75 86 VAL B O 1
ATOM 2795 N N . VAL B 1 87 ? -9.984 25.75 8.328 1 98.81 87 VAL B N 1
ATOM 2796 C CA . VAL B 1 87 ? -10.289 24.688 9.289 1 98.81 87 VAL B CA 1
ATOM 2797 C C . VAL B 1 87 ? -9.109 24.5 10.234 1 98.81 87 VAL B C 1
ATOM 2799 O O . VAL B 1 87 ? -9.219 23.797 11.242 1 98.81 87 VAL B O 1
ATOM 2802 N N . ALA B 1 88 ? -7.969 25.109 9.953 1 98.94 88 ALA B N 1
ATOM 2803 C CA . ALA B 1 88 ? -6.781 25 10.797 1 98.94 88 ALA B CA 1
ATOM 2804 C C . ALA B 1 88 ? -5.781 26.109 10.484 1 98.94 88 ALA B C 1
ATOM 2806 O O . ALA B 1 88 ? -5.793 26.672 9.391 1 98.94 88 ALA B O 1
ATOM 2807 N N . ILE B 1 89 ? -4.953 26.391 11.477 1 98.94 89 ILE B N 1
ATOM 2808 C CA . ILE B 1 89 ? -3.795 27.25 11.258 1 98.94 89 ILE B CA 1
ATOM 2809 C C . ILE B 1 89 ? -2.566 26.391 10.953 1 98.94 89 ILE B C 1
ATOM 2811 O O . ILE B 1 89 ? -2.205 25.516 11.742 1 98.94 89 ILE B O 1
ATOM 2815 N N . GLY B 1 90 ? -1.931 26.562 9.789 1 98.44 90 GLY B N 1
ATOM 2816 C CA . GLY B 1 90 ? -0.778 25.797 9.344 1 98.44 90 GLY B CA 1
ATOM 2817 C C . GLY B 1 90 ? -0.411 26.047 7.895 1 98.44 90 GLY B C 1
ATOM 2818 O O . GLY B 1 90 ? -1.173 26.688 7.156 1 98.44 90 GLY B O 1
ATOM 2819 N N . GLU B 1 91 ? 0.661 25.703 7.242 1 97.75 91 GLU B N 1
ATOM 2820 C CA . GLU B 1 91 ? 1.659 25.062 8.086 1 97.75 91 GLU B CA 1
ATOM 2821 C C . GLU B 1 91 ? 2.566 26.078 8.758 1 97.75 91 GLU B C 1
ATOM 2823 O O . GLU B 1 91 ? 3.004 27.047 8.125 1 97.75 91 GLU B O 1
ATOM 2828 N N . ILE B 1 92 ? 2.723 25.984 9.969 1 98.81 92 ILE B N 1
ATOM 2829 C CA . ILE B 1 92 ? 3.594 26.812 10.797 1 98.81 92 ILE B CA 1
ATOM 2830 C C . ILE B 1 92 ? 4.516 25.922 11.625 1 98.81 92 ILE B C 1
ATOM 2832 O O . ILE B 1 92 ? 4.332 24.719 11.688 1 98.81 92 ILE B O 1
ATOM 2836 N N . GLY B 1 93 ? 5.555 26.516 12.188 1 98.44 93 GLY B N 1
ATOM 2837 C CA . GLY B 1 93 ? 6.41 25.688 13.008 1 98.44 93 GLY B CA 1
ATOM 2838 C C . GLY B 1 93 ? 7.859 26.141 13.023 1 98.44 93 GLY B C 1
ATOM 2839 O O . GLY B 1 93 ? 8.141 27.328 13.102 1 98.44 93 GLY B O 1
ATOM 2840 N N . LEU B 1 94 ? 8.711 25.109 13.141 1 98.12 94 LEU B N 1
ATOM 2841 C CA . LEU B 1 94 ? 10.148 25.328 13.273 1 98.12 94 LEU B CA 1
ATOM 2842 C C . LEU B 1 94 ? 10.93 24.516 12.258 1 98.12 94 LEU B C 1
ATOM 2844 O O . LEU B 1 94 ? 10.617 23.344 12.031 1 98.12 94 LEU B O 1
ATOM 2848 N N . ASP B 1 95 ? 11.859 25.125 11.602 1 96.88 95 ASP B N 1
ATOM 2849 C CA . ASP B 1 95 ? 12.766 24.469 10.672 1 96.88 95 ASP B CA 1
ATOM 2850 C C . ASP B 1 95 ? 14.195 24.969 10.844 1 96.88 95 ASP B C 1
ATOM 2852 O O . ASP B 1 95 ? 14.617 25.906 10.148 1 96.88 95 ASP B O 1
ATOM 2856 N N . TYR B 1 96 ? 15.008 24.297 11.68 1 94.62 96 TYR B N 1
ATOM 2857 C CA . TYR B 1 96 ? 16.359 24.75 11.977 1 94.62 96 TYR B CA 1
ATOM 2858 C C . TYR B 1 96 ? 17.359 24.188 10.969 1 94.62 96 TYR B C 1
ATOM 2860 O O . TYR B 1 96 ? 18.531 24.562 10.961 1 94.62 96 TYR B O 1
ATOM 2868 N N . PHE B 1 97 ? 16.891 23.328 10.117 1 88.38 97 PHE B N 1
ATOM 2869 C CA . PHE B 1 97 ? 17.734 22.734 9.094 1 88.38 97 PHE B CA 1
ATOM 2870 C C . PHE B 1 97 ? 18.047 23.75 7.996 1 88.38 97 PHE B C 1
ATOM 2872 O O . PHE B 1 97 ? 19.203 23.953 7.648 1 88.38 97 PHE B O 1
ATOM 2879 N N . TYR B 1 98 ? 17.078 24.438 7.582 1 85.88 98 TYR B N 1
ATOM 2880 C CA . TYR B 1 98 ? 17.25 25.312 6.426 1 85.88 98 TYR B CA 1
ATOM 2881 C C . TYR B 1 98 ? 17.625 26.719 6.863 1 85.88 98 TYR B C 1
ATOM 2883 O O . TYR B 1 98 ? 18.422 27.391 6.188 1 85.88 98 TYR B O 1
ATOM 2891 N N . THR B 1 99 ? 17.047 27.219 7.984 1 87.5 99 THR B N 1
ATOM 2892 C CA . THR B 1 99 ? 17.312 28.594 8.398 1 87.5 99 THR B CA 1
ATOM 2893 C C . THR B 1 99 ? 17.578 28.672 9.898 1 87.5 99 THR B C 1
ATOM 2895 O O . THR B 1 99 ? 16.859 29.344 10.633 1 87.5 99 THR B O 1
ATOM 2898 N N . PRO B 1 100 ? 18.641 28.094 10.297 1 84.88 100 PRO B N 1
ATOM 2899 C CA . PRO B 1 100 ? 18.953 28.094 11.727 1 84.88 100 PRO B CA 1
ATOM 2900 C C . PRO B 1 100 ? 19.188 29.484 12.281 1 84.88 100 PRO B C 1
ATOM 2902 O O . PRO B 1 100 ? 18.953 29.734 13.461 1 84.88 100 PRO B O 1
ATOM 2905 N N . GLU B 1 101 ? 19.5 30.359 11.438 1 86.5 101 GLU B N 1
ATOM 2906 C CA . GLU B 1 101 ? 19.797 31.719 11.859 1 86.5 101 GLU B CA 1
ATOM 2907 C C . GLU B 1 101 ? 18.516 32.469 12.219 1 86.5 101 GLU B C 1
ATOM 2909 O O . GLU B 1 101 ? 18.562 33.5 12.883 1 86.5 101 GLU B O 1
ATOM 2914 N N . LYS B 1 102 ? 17.406 31.922 11.883 1 90.88 102 LYS B N 1
ATOM 2915 C CA . LYS B 1 102 ? 16.125 32.594 12.117 1 90.88 102 LYS B CA 1
ATOM 2916 C C . LYS B 1 102 ? 15.383 31.938 13.281 1 90.88 102 LYS B C 1
ATOM 2918 O O . LYS B 1 102 ? 14.156 32.031 13.367 1 90.88 102 LYS B O 1
ATOM 2923 N N . LYS B 1 103 ? 16.109 31.297 14.086 1 95.19 103 LYS B N 1
ATOM 2924 C CA . LYS B 1 103 ? 15.5 30.562 15.18 1 95.19 103 LYS B CA 1
ATOM 2925 C C . LYS B 1 103 ? 14.562 31.438 15.992 1 95.19 103 LYS B C 1
ATOM 2927 O O . LYS B 1 103 ? 13.391 31.094 16.188 1 95.19 103 LYS B O 1
ATOM 2932 N N . ASP B 1 104 ? 15.047 32.562 16.453 1 96.19 104 ASP B N 1
ATOM 2933 C CA . ASP B 1 104 ? 14.266 33.438 17.328 1 96.19 104 ASP B CA 1
ATOM 2934 C C . ASP B 1 104 ? 13.016 33.938 16.609 1 96.19 104 ASP B C 1
ATOM 2936 O O . ASP B 1 104 ? 11.93 33.969 17.203 1 96.19 104 ASP B O 1
ATOM 2940 N N . ILE B 1 105 ? 13.156 34.344 15.375 1 97.38 105 ILE B N 1
ATOM 2941 C CA . ILE B 1 105 ? 12.039 34.875 14.602 1 97.38 105 ILE B CA 1
ATOM 2942 C C . ILE B 1 105 ? 11.039 33.75 14.312 1 97.38 105 ILE B C 1
ATOM 2944 O O . ILE B 1 105 ? 9.828 34 14.266 1 97.38 105 ILE B O 1
ATOM 2948 N N . GLN B 1 106 ? 11.477 32.562 14.055 1 98.31 106 GLN B N 1
ATOM 2949 C CA . GLN B 1 106 ? 10.602 31.406 13.859 1 98.31 106 GLN B CA 1
ATOM 2950 C C . GLN B 1 106 ? 9.758 31.141 15.102 1 98.31 106 GLN B C 1
ATOM 2952 O O . GLN B 1 106 ? 8.547 30.922 15.008 1 98.31 106 GLN B O 1
ATOM 2957 N N . ILE B 1 107 ? 10.422 31.172 16.266 1 98.5 107 ILE B N 1
ATOM 2958 C CA . ILE B 1 107 ? 9.734 30.922 17.531 1 98.5 107 ILE B CA 1
ATOM 2959 C C . ILE B 1 107 ? 8.68 32 17.766 1 98.5 107 ILE B C 1
ATOM 2961 O O . ILE B 1 107 ? 7.543 31.688 18.141 1 98.5 107 ILE B O 1
ATOM 2965 N N . GLU B 1 108 ? 9.07 33.219 17.531 1 98.5 108 GLU B N 1
ATOM 2966 C CA . GLU B 1 108 ? 8.141 34.344 17.672 1 98.5 108 GLU B CA 1
ATOM 2967 C C . GLU B 1 108 ? 6.938 34.188 16.75 1 98.5 108 GLU B C 1
ATOM 2969 O O . GLU B 1 108 ? 5.797 34.406 17.156 1 98.5 108 GLU B O 1
ATOM 2974 N N . SER B 1 109 ? 7.242 33.875 15.539 1 98.69 109 SER B N 1
ATOM 2975 C CA . SER B 1 109 ? 6.191 33.656 14.547 1 98.69 109 SER B CA 1
ATOM 2976 C C . SER B 1 109 ? 5.27 32.531 14.961 1 98.69 109 SER B C 1
ATOM 2978 O O . SER B 1 109 ? 4.047 32.656 14.867 1 98.69 109 SER B O 1
ATOM 2980 N N . LEU B 1 110 ? 5.82 31.438 15.43 1 98.88 110 LEU B N 1
ATOM 2981 C CA . LEU B 1 110 ? 5.051 30.266 15.852 1 98.88 110 LEU B CA 1
ATOM 2982 C C . LEU B 1 110 ? 4.105 30.625 17 1 98.88 110 LEU B C 1
ATOM 2984 O O . LEU B 1 110 ? 2.912 30.312 16.938 1 98.88 110 LEU B O 1
ATOM 2988 N N . HIS B 1 111 ? 4.629 31.297 18 1 98.88 111 HIS B N 1
ATOM 2989 C CA . HIS B 1 111 ? 3.791 31.719 19.109 1 98.88 111 HIS B CA 1
ATOM 2990 C C . HIS B 1 111 ? 2.635 32.594 18.625 1 98.88 111 HIS B C 1
ATOM 2992 O O . HIS B 1 111 ? 1.488 32.406 19.031 1 98.88 111 HIS B O 1
ATOM 2998 N N . ALA B 1 112 ? 2.934 33.562 17.797 1 98.88 112 ALA B N 1
ATOM 2999 C CA . ALA B 1 112 ? 1.928 34.531 17.328 1 98.88 112 ALA B CA 1
ATOM 3000 C C . ALA B 1 112 ? 0.806 33.812 16.578 1 98.88 112 ALA B C 1
ATOM 3002 O O . ALA B 1 112 ? -0.37 34.156 16.75 1 98.88 112 ALA B O 1
ATOM 3003 N N . GLN B 1 113 ? 1.124 32.844 15.789 1 98.88 113 GLN B N 1
ATOM 3004 C CA . GLN B 1 113 ? 0.134 32.156 14.977 1 98.88 113 GLN B CA 1
ATOM 3005 C C . GLN B 1 113 ? -0.656 31.141 15.82 1 98.88 113 GLN B C 1
ATOM 3007 O O . GLN B 1 113 ? -1.854 30.953 15.602 1 98.88 113 GLN B O 1
ATOM 3012 N N . ILE B 1 114 ? -0.008 30.5 16.828 1 98.94 114 ILE B N 1
ATOM 3013 C CA . ILE B 1 114 ? -0.721 29.625 17.75 1 98.94 114 ILE B CA 1
ATOM 3014 C C . ILE B 1 114 ? -1.771 30.422 18.516 1 98.94 114 ILE B C 1
ATOM 3016 O O . ILE B 1 114 ? -2.877 29.938 18.766 1 98.94 114 ILE B O 1
ATOM 3020 N N . GLN B 1 115 ? -1.412 31.609 18.891 1 98.88 115 GLN B N 1
ATOM 3021 C CA . GLN B 1 115 ? -2.359 32.438 19.609 1 98.88 115 GLN B CA 1
ATOM 3022 C C . GLN B 1 115 ? -3.6 32.719 18.766 1 98.88 115 GLN B C 1
ATOM 3024 O O . GLN B 1 115 ? -4.711 32.781 19.281 1 98.88 115 GLN B O 1
ATOM 3029 N N . VAL B 1 116 ? -3.412 32.938 17.453 1 98.88 116 VAL B N 1
ATOM 3030 C CA . VAL B 1 116 ? -4.547 33.094 16.547 1 98.88 116 VAL B CA 1
ATOM 3031 C C . VAL B 1 116 ? -5.414 31.859 16.578 1 98.88 116 VAL B C 1
ATOM 3033 O O . VAL B 1 116 ? -6.641 31.938 16.656 1 98.88 116 VAL B O 1
ATOM 3036 N N . ALA B 1 117 ? -4.797 30.656 16.5 1 98.88 117 ALA B N 1
ATOM 3037 C CA . ALA B 1 117 ? -5.523 29.391 16.547 1 98.88 117 ALA B CA 1
ATOM 3038 C C . ALA B 1 117 ? -6.332 29.266 17.828 1 98.88 117 ALA B C 1
ATOM 3040 O O . ALA B 1 117 ? -7.508 28.891 17.797 1 98.88 117 ALA B O 1
ATOM 3041 N N . LYS B 1 118 ? -5.703 29.594 18.922 1 98.81 118 LYS B N 1
ATOM 3042 C CA . LYS B 1 118 ? -6.355 29.547 20.234 1 98.81 118 LYS B CA 1
ATOM 3043 C C . LYS B 1 118 ? -7.57 30.469 20.266 1 98.81 118 LYS B C 1
ATOM 3045 O O . LYS B 1 118 ? -8.656 30.047 20.688 1 98.81 118 LYS B O 1
ATOM 3050 N N . LYS B 1 119 ? -7.348 31.641 19.812 1 98.56 119 LYS B N 1
ATOM 3051 C CA . LYS B 1 119 ? -8.398 32.656 19.828 1 98.56 119 LYS B CA 1
ATOM 3052 C C . LYS B 1 119 ? -9.617 32.188 19.031 1 98.56 119 LYS B C 1
ATOM 3054 O O . LYS B 1 119 ? -10.75 32.5 19.406 1 98.56 119 LYS B O 1
ATOM 3059 N N . HIS B 1 120 ? -9.43 31.484 18.016 1 98.44 120 HIS B N 1
ATOM 3060 C CA . HIS B 1 120 ? -10.516 31.141 17.094 1 98.44 120 HIS B CA 1
ATOM 3061 C C . HIS B 1 120 ? -10.883 29.656 17.219 1 98.44 120 HIS B C 1
ATOM 3063 O O . HIS B 1 120 ? -11.656 29.141 16.406 1 98.44 120 HIS B O 1
ATOM 3069 N N . ASN B 1 121 ? -10.336 28.938 18.156 1 98.31 121 ASN B N 1
ATOM 3070 C CA . ASN B 1 121 ? -10.609 27.531 18.453 1 98.31 121 ASN B CA 1
ATOM 3071 C C . ASN B 1 121 ? -10.344 26.641 17.234 1 98.31 121 ASN B C 1
ATOM 3073 O O . ASN B 1 121 ? -11.219 25.875 16.828 1 98.31 121 ASN B O 1
ATOM 3077 N N . LEU B 1 122 ? -9.227 26.844 16.625 1 98.88 122 LEU B N 1
ATOM 3078 C CA . LEU B 1 122 ? -8.781 26.047 15.484 1 98.88 122 LEU B CA 1
ATOM 3079 C C . LEU B 1 122 ? -7.582 25.188 15.859 1 98.88 122 LEU B C 1
ATOM 3081 O O . LEU B 1 122 ? -6.738 25.609 16.656 1 98.88 122 LEU B O 1
ATOM 3085 N N . PRO B 1 123 ? -7.52 23.984 15.273 1 98.94 123 PRO B N 1
ATOM 3086 C CA . PRO B 1 123 ? -6.289 23.203 15.461 1 98.94 123 PRO B CA 1
ATOM 3087 C C . PRO B 1 123 ? -5.109 23.781 14.68 1 98.94 123 PRO B C 1
ATOM 3089 O O . PRO B 1 123 ? -5.289 24.688 13.859 1 98.94 123 PRO B O 1
ATOM 3092 N N . VAL B 1 124 ? -3.893 23.266 15.008 1 98.94 124 VAL B N 1
ATOM 3093 C CA . VAL B 1 124 ? -2.672 23.781 14.398 1 98.94 124 VAL B CA 1
ATOM 3094 C C . VAL B 1 124 ? -1.938 22.656 13.68 1 98.94 124 VAL B C 1
ATOM 3096 O O . VAL B 1 124 ? -1.797 21.562 14.211 1 98.94 124 VAL B O 1
ATOM 3099 N N . VAL B 1 125 ? -1.517 22.875 12.422 1 98.94 125 VAL B N 1
ATOM 3100 C CA . VAL B 1 125 ? -0.681 21.953 11.656 1 98.94 125 VAL B CA 1
ATOM 3101 C C . VAL B 1 125 ? 0.773 22.422 11.695 1 98.94 125 VAL B C 1
ATOM 3103 O O . VAL B 1 125 ? 1.1 23.5 11.219 1 98.94 125 VAL B O 1
ATOM 3106 N N . ILE B 1 126 ? 1.647 21.547 12.188 1 98.88 126 ILE B N 1
ATOM 3107 C CA . ILE B 1 126 ? 3.016 21.922 12.523 1 98.88 126 ILE B CA 1
ATOM 3108 C C . ILE B 1 126 ? 3.977 21.359 11.484 1 98.88 126 ILE B C 1
ATOM 3110 O O . ILE B 1 126 ? 3.918 20.172 11.156 1 98.88 126 ILE B O 1
ATOM 3114 N N . HIS B 1 127 ? 4.789 22.219 10.992 1 98.56 127 HIS B N 1
ATOM 3115 C CA . HIS B 1 127 ? 6.035 21.828 10.336 1 98.56 127 HIS B CA 1
ATOM 3116 C C . HIS B 1 127 ? 7.184 21.766 11.336 1 98.56 127 HIS B C 1
ATOM 3118 O O . HIS B 1 127 ? 7.418 22.719 12.078 1 98.56 127 HIS B O 1
ATOM 3124 N N . MET B 1 128 ? 7.859 20.688 11.344 1 97.06 128 MET B N 1
ATOM 3125 C CA . MET B 1 128 ? 8.977 20.531 12.273 1 97.06 128 MET B CA 1
ATOM 3126 C C . MET B 1 128 ? 10.156 19.844 11.594 1 97.06 128 MET B C 1
ATOM 3128 O O . MET B 1 128 ? 10 18.766 11.016 1 97.06 128 MET B O 1
ATOM 3132 N N . ARG B 1 129 ? 11.305 20.438 11.664 1 94.75 129 ARG B N 1
ATOM 3133 C CA . ARG B 1 129 ? 12.555 19.844 11.195 1 94.75 129 ARG B CA 1
ATOM 3134 C C . ARG B 1 129 ? 13.719 20.219 12.117 1 94.75 129 ARG B C 1
ATOM 3136 O O . ARG B 1 129 ? 14.031 21.406 12.281 1 94.75 129 ARG B O 1
ATOM 3143 N N . ASP B 1 130 ? 14.328 19.234 12.773 1 93.56 130 ASP B N 1
ATOM 3144 C CA . ASP B 1 130 ? 15.516 19.359 13.609 1 93.56 130 ASP B CA 1
ATOM 3145 C C . ASP B 1 130 ? 15.273 20.344 14.758 1 93.56 130 ASP B C 1
ATOM 3147 O O . ASP B 1 130 ? 16.125 21.188 15.047 1 93.56 130 ASP B O 1
ATOM 3151 N N . ALA B 1 131 ? 14.086 20.375 15.328 1 96.31 131 ALA B N 1
ATOM 3152 C CA . ALA B 1 131 ? 13.734 21.328 16.375 1 96.31 131 ALA B CA 1
ATOM 3153 C C . ALA B 1 131 ? 12.789 20.703 17.391 1 96.31 131 ALA B C 1
ATOM 3155 O O . ALA B 1 131 ? 11.875 21.359 17.891 1 96.31 131 ALA B O 1
ATOM 3156 N N . TYR B 1 132 ? 12.945 19.453 17.688 1 97 132 TYR B N 1
ATOM 3157 C CA . TYR B 1 132 ? 11.992 18.688 18.469 1 97 132 TYR B CA 1
ATOM 3158 C C . TYR B 1 132 ? 11.898 19.234 19.891 1 97 132 TYR B C 1
ATOM 3160 O O . TYR B 1 132 ? 10.797 19.406 20.422 1 97 132 TYR B O 1
ATOM 3168 N N . GLU B 1 133 ? 12.977 19.531 20.516 1 97.44 133 GLU B N 1
ATOM 3169 C CA . GLU B 1 133 ? 12.977 20 21.906 1 97.44 133 GLU B CA 1
ATOM 3170 C C . GLU B 1 133 ? 12.25 21.328 22.031 1 97.44 133 GLU B C 1
ATOM 3172 O O . GLU B 1 133 ? 11.391 21.484 22.906 1 97.44 133 GLU B O 1
ATOM 3177 N N . ASP B 1 134 ? 12.602 22.266 21.172 1 97.94 134 ASP B N 1
ATOM 3178 C CA . ASP B 1 134 ? 11.953 23.578 21.219 1 97.94 134 ASP B CA 1
ATOM 3179 C C . ASP B 1 134 ? 10.453 23.453 20.922 1 97.94 134 ASP B C 1
ATOM 3181 O O . ASP B 1 134 ? 9.633 24.094 21.594 1 97.94 134 ASP B O 1
ATOM 3185 N N . LEU B 1 135 ? 10.156 22.656 19.953 1 98.62 135 LEU B N 1
ATOM 3186 C CA . LEU B 1 135 ? 8.742 22.484 19.609 1 98.62 135 LEU B CA 1
ATOM 3187 C C . LEU B 1 135 ? 7.977 21.891 20.797 1 98.62 135 LEU B C 1
ATOM 3189 O O . LEU B 1 135 ? 6.859 22.312 21.094 1 98.62 135 LEU B O 1
ATOM 3193 N N . TYR B 1 136 ? 8.562 20.891 21.438 1 98.75 136 TYR B N 1
ATOM 3194 C CA . TYR B 1 136 ? 7.93 20.25 22.578 1 98.75 136 TYR B CA 1
ATOM 3195 C C . TYR B 1 136 ? 7.617 21.25 23.672 1 98.75 136 TYR B C 1
ATOM 3197 O O . TYR B 1 136 ? 6.512 21.266 24.219 1 98.75 136 TYR B O 1
ATOM 3205 N N . GLU B 1 137 ? 8.594 22.047 23.969 1 98.69 137 GLU B N 1
ATOM 3206 C CA . GLU B 1 137 ? 8.406 23.047 25.031 1 98.69 137 GLU B CA 1
ATOM 3207 C C . GLU B 1 137 ? 7.316 24.047 24.656 1 98.69 137 GLU B C 1
ATOM 3209 O O . GLU B 1 137 ? 6.551 24.484 25.516 1 98.69 137 GLU B O 1
ATOM 3214 N N . ILE B 1 138 ? 7.246 24.438 23.422 1 98.81 138 ILE B N 1
ATOM 3215 C CA . ILE B 1 138 ? 6.242 25.391 22.969 1 98.81 138 ILE B CA 1
ATOM 3216 C C . ILE B 1 138 ? 4.855 24.75 23.031 1 98.81 138 ILE B C 1
ATOM 3218 O O . ILE B 1 138 ? 3.914 25.344 23.562 1 98.81 138 ILE B O 1
ATOM 3222 N N . ILE B 1 139 ? 4.672 23.531 22.5 1 98.81 139 ILE B N 1
ATOM 3223 C CA . ILE B 1 139 ? 3.379 22.859 22.484 1 98.81 139 ILE B CA 1
ATOM 3224 C C . ILE B 1 139 ? 2.9 22.641 23.922 1 98.81 139 ILE B C 1
ATOM 3226 O O . ILE B 1 139 ? 1.71 22.781 24.219 1 98.81 139 ILE B O 1
ATOM 3230 N N . LYS B 1 140 ? 3.793 22.344 24.797 1 98.56 140 LYS B N 1
ATOM 3231 C CA . LYS B 1 140 ? 3.479 22.125 26.203 1 98.56 140 LYS B CA 1
ATOM 3232 C C . LYS B 1 140 ? 2.779 23.344 26.812 1 98.56 140 LYS B C 1
ATOM 3234 O O . LYS B 1 140 ? 1.944 23.203 27.719 1 98.56 140 LYS B O 1
ATOM 3239 N N . GLN B 1 141 ? 3.078 24.484 26.281 1 98.5 141 GLN B N 1
ATOM 3240 C CA . GLN B 1 141 ? 2.486 25.719 26.797 1 98.5 141 GLN B CA 1
ATOM 3241 C C . GLN B 1 141 ? 1.05 25.875 26.312 1 98.5 141 GLN B C 1
ATOM 3243 O O . GLN B 1 141 ? 0.256 26.594 26.922 1 98.5 141 GLN B O 1
ATOM 3248 N N . TYR B 1 142 ? 0.706 25.203 25.234 1 98.69 142 TYR B N 1
ATOM 3249 C CA . TYR B 1 142 ? -0.553 25.531 24.578 1 98.69 142 TYR B CA 1
ATOM 3250 C C . TYR B 1 142 ? -1.459 24.312 24.484 1 98.69 142 TYR B C 1
ATOM 3252 O O . TYR B 1 142 ? -2.633 24.422 24.125 1 98.69 142 TYR B O 1
ATOM 3260 N N . TYR B 1 143 ? -1.026 23.094 24.875 1 98.31 143 TYR B N 1
ATOM 3261 C CA . TYR B 1 143 ? -1.66 21.828 24.5 1 98.31 143 TYR B CA 1
ATOM 3262 C C . TYR B 1 143 ? -3.018 21.688 25.188 1 98.31 143 TYR B C 1
ATOM 3264 O O . TYR B 1 143 ? -3.854 20.891 24.75 1 98.31 143 TYR B O 1
ATOM 3272 N N . LYS B 1 144 ? -3.322 22.391 26.203 1 98.25 144 LYS B N 1
ATOM 3273 C CA . LYS B 1 144 ? -4.605 22.328 26.891 1 98.25 144 LYS B CA 1
ATOM 3274 C C . LYS B 1 144 ? -5.676 23.125 26.141 1 98.25 144 LYS B C 1
ATOM 3276 O O . LYS B 1 144 ? -6.871 22.906 26.359 1 98.25 144 LYS B O 1
ATOM 3281 N N . ASP B 1 145 ? -5.254 24.047 25.281 1 98.25 145 ASP B N 1
ATOM 3282 C CA . ASP B 1 145 ? -6.18 24.969 24.609 1 98.25 145 ASP B CA 1
ATOM 3283 C C . ASP B 1 145 ? -6.25 24.688 23.109 1 98.25 145 ASP B C 1
ATOM 3285 O O . ASP B 1 145 ? -7.234 25.031 22.469 1 98.25 145 ASP B O 1
ATOM 3289 N N . VAL B 1 146 ? -5.203 24.188 22.547 1 98.69 146 VAL B N 1
ATOM 3290 C CA . VAL B 1 146 ? -5.062 24 21.109 1 98.69 146 VAL B CA 1
ATOM 3291 C C . VAL B 1 146 ? -4.633 22.578 20.812 1 98.69 146 VAL B C 1
ATOM 3293 O O . VAL B 1 146 ? -3.766 22.016 21.5 1 98.69 146 VAL B O 1
ATOM 3296 N N . VAL B 1 147 ? -5.27 21.922 19.828 1 98.88 147 VAL B N 1
ATOM 3297 C CA . VAL B 1 147 ? -4.844 20.609 19.375 1 98.88 147 VAL B CA 1
ATOM 3298 C C . VAL B 1 147 ? -3.871 20.75 18.203 1 98.88 147 VAL B C 1
ATOM 3300 O O . VAL B 1 147 ? -4.086 21.562 17.312 1 98.88 147 VAL B O 1
ATOM 3303 N N . PHE B 1 148 ? -2.787 19.984 18.266 1 98.94 148 PHE B N 1
ATOM 3304 C CA . PHE B 1 148 ? -1.729 20.094 17.266 1 98.94 148 PHE B CA 1
ATOM 3305 C C . PHE B 1 148 ? -1.645 18.812 16.422 1 98.94 148 PHE B C 1
ATOM 3307 O O . PHE B 1 148 ? -1.837 17.719 16.953 1 98.94 148 PHE B O 1
ATOM 3314 N N . MET B 1 149 ? -1.362 18.969 15.141 1 98.94 149 MET B N 1
ATOM 3315 C CA . MET B 1 149 ? -0.925 17.875 14.266 1 98.94 149 MET B CA 1
ATOM 3316 C C . MET B 1 149 ? 0.48 18.141 13.734 1 98.94 149 MET B C 1
ATOM 3318 O O . MET B 1 149 ? 0.735 19.172 13.125 1 98.94 149 MET B O 1
ATOM 3322 N N . ILE B 1 150 ? 1.369 17.281 13.992 1 98.88 150 ILE B N 1
ATOM 3323 C CA . ILE B 1 150 ? 2.703 17.375 13.414 1 98.88 150 ILE B CA 1
ATOM 3324 C C . ILE B 1 150 ? 2.719 16.688 12.047 1 98.88 150 ILE B C 1
ATOM 3326 O O . ILE B 1 150 ? 2.633 15.469 11.953 1 98.88 150 ILE B O 1
ATOM 3330 N N . HIS B 1 151 ? 2.805 17.516 10.992 1 98.62 151 HIS B N 1
ATOM 3331 C CA . HIS B 1 151 ? 2.684 16.938 9.656 1 98.62 151 HIS B CA 1
ATOM 3332 C C . HIS B 1 151 ? 4 16.312 9.211 1 98.62 151 HIS B C 1
ATOM 3334 O O . HIS B 1 151 ? 5.074 16.781 9.586 1 98.62 151 HIS B O 1
ATOM 3340 N N . THR B 1 152 ? 3.904 15.258 8.398 1 98 152 THR B N 1
ATOM 3341 C CA . THR B 1 152 ? 5.031 14.469 7.922 1 98 152 THR B CA 1
ATOM 3342 C C . THR B 1 152 ? 5.984 14.133 9.07 1 98 152 THR B C 1
ATOM 3344 O O . THR B 1 152 ? 7.188 14.367 8.969 1 98 152 THR B O 1
ATOM 3347 N N . TYR B 1 153 ? 5.441 13.562 10.117 1 98 153 TYR B N 1
ATOM 3348 C CA . TYR B 1 153 ? 6.301 13.203 11.242 1 98 153 TYR B CA 1
ATOM 3349 C C . TYR B 1 153 ? 7.352 12.18 10.82 1 98 153 TYR B C 1
ATOM 3351 O O . TYR B 1 153 ? 7.02 11.141 10.258 1 98 153 TYR B O 1
ATOM 3359 N N . SER B 1 154 ? 8.562 12.484 11.117 1 92.5 154 SER B N 1
ATOM 3360 C CA . SER B 1 154 ? 9.68 11.617 10.75 1 92.5 154 SER B CA 1
ATOM 3361 C C . SER B 1 154 ? 10.672 11.469 11.898 1 92.5 154 SER B C 1
ATOM 3363 O O . SER B 1 154 ? 11.836 11.141 11.68 1 92.5 154 SER B O 1
ATOM 3365 N N . GLY B 1 155 ? 10.266 11.859 13.094 1 93.94 155 GLY B N 1
ATOM 3366 C CA . GLY B 1 155 ? 11.102 11.703 14.273 1 93.94 155 GLY B CA 1
ATOM 3367 C C . GLY B 1 155 ? 11.094 10.289 14.828 1 93.94 155 GLY B C 1
ATOM 3368 O O . GLY B 1 155 ? 10.461 9.398 14.25 1 93.94 155 GLY B O 1
ATOM 3369 N N . ASN B 1 156 ? 11.852 10.07 15.906 1 96.56 156 ASN B N 1
ATOM 3370 C CA . ASN B 1 156 ? 11.953 8.758 16.531 1 96.56 156 ASN B CA 1
ATOM 3371 C C . ASN B 1 156 ? 10.836 8.531 17.547 1 96.56 156 ASN B C 1
ATOM 3373 O O . ASN B 1 156 ? 10 9.406 17.75 1 96.56 156 ASN B O 1
ATOM 3377 N N . LEU B 1 157 ? 10.828 7.383 18.109 1 98.19 157 LEU B N 1
ATOM 3378 C CA . LEU B 1 157 ? 9.773 6.957 19.016 1 98.19 157 LEU B CA 1
ATOM 3379 C C . LEU B 1 157 ? 9.789 7.801 20.297 1 98.19 157 LEU B C 1
ATOM 3381 O O . LEU B 1 157 ? 8.734 8.078 20.875 1 98.19 157 LEU B O 1
ATOM 3385 N N . TYR B 1 158 ? 10.984 8.18 20.719 1 98.44 158 TYR B N 1
ATOM 3386 C CA . TYR B 1 158 ? 11.125 9 21.906 1 98.44 158 TYR B CA 1
ATOM 3387 C C . TYR B 1 158 ? 10.289 10.273 21.797 1 98.44 158 TYR B C 1
ATOM 3389 O O . TYR B 1 158 ? 9.453 10.562 22.656 1 98.44 158 TYR B O 1
ATOM 3397 N N . TRP B 1 159 ? 10.414 10.984 20.781 1 98.44 159 TRP B N 1
ATOM 3398 C CA . TRP B 1 159 ? 9.703 12.25 20.594 1 98.44 159 TRP B CA 1
ATOM 3399 C C . TRP B 1 159 ? 8.234 12 20.281 1 98.44 159 TRP B C 1
ATOM 3401 O O . TRP B 1 159 ? 7.367 12.773 20.688 1 98.44 159 TRP B O 1
ATOM 3411 N N . ALA B 1 160 ? 7.934 10.953 19.531 1 98.62 160 ALA B N 1
ATOM 3412 C CA . ALA B 1 160 ? 6.539 10.617 19.25 1 98.62 160 ALA B CA 1
ATOM 3413 C C . ALA B 1 160 ? 5.746 10.438 20.531 1 98.62 160 ALA B C 1
ATOM 3415 O O . ALA B 1 160 ? 4.629 10.945 20.656 1 98.62 160 ALA B O 1
ATOM 3416 N N . LYS B 1 161 ? 6.34 9.75 21.453 1 98.75 161 LYS B N 1
ATOM 3417 C CA . LYS B 1 161 ? 5.672 9.5 22.734 1 98.75 161 LYS B CA 1
ATOM 3418 C C . LYS B 1 161 ? 5.43 10.805 23.484 1 98.75 161 LYS B C 1
ATOM 3420 O O . LYS B 1 161 ? 4.359 11 24.062 1 98.75 161 LYS B O 1
ATOM 3425 N N . LYS B 1 162 ? 6.391 11.648 23.453 1 98.69 162 LYS B N 1
ATOM 3426 C CA . LYS B 1 162 ? 6.277 12.93 24.156 1 98.69 162 LYS B CA 1
ATOM 3427 C C . LYS B 1 162 ? 5.164 13.781 23.562 1 98.69 162 LYS B C 1
ATOM 3429 O O . LYS B 1 162 ? 4.34 14.344 24.281 1 98.69 162 LYS B O 1
ATOM 3434 N N . PHE B 1 163 ? 5.133 13.891 22.297 1 98.81 163 PHE B N 1
ATOM 3435 C CA . PHE B 1 163 ? 4.105 14.688 21.625 1 98.81 163 PHE B CA 1
ATOM 3436 C C . PHE B 1 163 ? 2.736 14.039 21.781 1 98.81 163 PHE B C 1
ATOM 3438 O O . PHE B 1 163 ? 1.724 14.727 21.906 1 98.81 163 PHE B O 1
ATOM 3445 N N . TYR B 1 164 ? 2.721 12.703 21.75 1 98.75 164 TYR B N 1
ATOM 3446 C CA . TYR B 1 164 ? 1.479 11.961 21.953 1 98.75 164 TYR B CA 1
ATOM 3447 C C . TYR B 1 164 ? 0.856 12.289 23.297 1 98.75 164 TYR B C 1
ATOM 3449 O O . TYR B 1 164 ? -0.36 12.477 23.406 1 98.75 164 TYR B O 1
ATOM 3457 N N . GLU B 1 165 ? 1.662 12.352 24.281 1 98.5 165 GLU B N 1
ATOM 3458 C CA . GLU B 1 165 ? 1.192 12.625 25.641 1 98.5 165 GLU B CA 1
ATOM 3459 C C . GLU B 1 165 ? 0.56 14.008 25.734 1 98.5 165 GLU B C 1
ATOM 3461 O O . GLU B 1 165 ? -0.291 14.258 26.594 1 98.5 165 GLU B O 1
ATOM 3466 N N . LEU B 1 166 ? 0.954 14.898 24.875 1 98.69 166 LEU B N 1
ATOM 3467 C CA . LEU B 1 166 ? 0.397 16.25 24.859 1 98.69 166 LEU B CA 1
ATOM 3468 C C . LEU B 1 166 ? -0.867 16.312 24.016 1 98.69 166 LEU B C 1
ATOM 3470 O O . LEU B 1 166 ? -1.444 17.375 23.812 1 98.69 166 LEU B O 1
ATOM 3474 N N . GLY B 1 167 ? -1.271 15.156 23.438 1 98.62 167 GLY B N 1
ATOM 3475 C CA . GLY B 1 167 ? -2.525 15.078 22.703 1 98.62 167 GLY B CA 1
ATOM 3476 C C . GLY B 1 167 ? -2.373 15.391 21.234 1 98.62 167 GLY B C 1
ATOM 3477 O O . GLY B 1 167 ? -3.363 15.617 20.531 1 98.62 167 GLY B O 1
ATOM 3478 N N . CYS B 1 168 ? -1.178 15.352 20.719 1 98.88 168 CYS B N 1
ATOM 3479 C CA . CYS B 1 168 ? -0.925 15.695 19.312 1 98.88 168 CYS B CA 1
ATOM 3480 C C . CYS B 1 168 ? -1.416 14.594 18.391 1 98.88 168 CYS B C 1
ATOM 3482 O O . CYS B 1 168 ? -1.458 13.422 18.766 1 98.88 168 CYS B O 1
ATOM 3484 N N . TYR B 1 169 ? -1.836 15.016 17.219 1 98.94 169 TYR B N 1
ATOM 3485 C CA . TYR B 1 169 ? -1.983 14.133 16.062 1 98.94 169 TYR B CA 1
ATOM 3486 C C . TYR B 1 169 ? -0.706 14.102 15.234 1 98.94 169 TYR B C 1
ATOM 3488 O O . TYR B 1 169 ? 0.147 14.984 15.367 1 98.94 169 TYR B O 1
ATOM 3496 N N . PHE B 1 170 ? -0.613 13.055 14.461 1 98.88 170 PHE B N 1
ATOM 3497 C CA . PHE B 1 170 ? 0.512 12.875 13.547 1 98.88 170 PHE B CA 1
ATOM 3498 C C . PHE B 1 170 ? 0.025 12.508 12.148 1 98.88 170 PHE B C 1
ATOM 3500 O O . PHE B 1 170 ? -0.908 11.719 12 1 98.88 170 PHE B O 1
ATOM 3507 N N . SER B 1 171 ? 0.592 13.109 11.164 1 98.88 171 SER B N 1
ATOM 3508 C CA . SER B 1 171 ? 0.372 12.617 9.812 1 98.88 171 SER B CA 1
ATOM 3509 C C . SER B 1 171 ? 1.665 12.094 9.195 1 98.88 171 SER B C 1
ATOM 3511 O O . SER B 1 171 ? 2.758 12.469 9.625 1 98.88 171 SER B O 1
ATOM 3513 N N . PHE B 1 172 ? 1.495 11.234 8.273 1 98.75 172 PHE B N 1
ATOM 3514 C CA . PHE B 1 172 ? 2.633 10.57 7.656 1 98.75 172 PHE B CA 1
ATOM 3515 C C . PHE B 1 172 ? 2.533 10.633 6.137 1 98.75 172 PHE B C 1
ATOM 3517 O O . PHE B 1 172 ? 1.459 10.43 5.57 1 98.75 172 PHE B O 1
ATOM 3524 N N . SER B 1 173 ? 3.654 11.008 5.512 1 98 173 SER B N 1
ATOM 3525 C CA . SER B 1 173 ? 3.748 11.133 4.062 1 98 173 SER B CA 1
ATOM 3526 C C . SER B 1 173 ? 4.461 9.93 3.447 1 98 173 SER B C 1
ATOM 3528 O O . SER B 1 173 ? 4.715 8.938 4.133 1 98 173 SER B O 1
ATOM 3530 N N . GLY B 1 174 ? 4.699 10.055 2.125 1 96.69 174 GLY B N 1
ATOM 3531 C CA . GLY B 1 174 ? 5.406 9 1.417 1 96.69 174 GLY B CA 1
ATOM 3532 C C . GLY B 1 174 ? 6.754 8.672 2.031 1 96.69 174 GLY B C 1
ATOM 3533 O O . GLY B 1 174 ? 7.309 7.598 1.783 1 96.69 174 GLY B O 1
ATOM 3534 N N . VAL B 1 175 ? 7.234 9.523 2.914 1 95.38 175 VAL B N 1
ATOM 3535 C CA . VAL B 1 175 ? 8.516 9.32 3.576 1 95.38 175 VAL B CA 1
ATOM 3536 C C . VAL B 1 175 ? 8.484 8.031 4.395 1 95.38 175 VAL B C 1
ATOM 3538 O O . VAL B 1 175 ? 9.5 7.344 4.516 1 95.38 175 VAL B O 1
ATOM 3541 N N . ALA B 1 176 ? 7.324 7.617 4.84 1 96.44 176 ALA B N 1
ATOM 3542 C CA . ALA B 1 176 ? 7.152 6.406 5.645 1 96.44 176 ALA B CA 1
ATOM 3543 C C . ALA B 1 176 ? 7.527 5.164 4.844 1 96.44 176 ALA B C 1
ATOM 3545 O O . ALA B 1 176 ? 7.832 4.117 5.418 1 96.44 176 ALA B O 1
ATOM 3546 N N . THR B 1 177 ? 7.516 5.25 3.486 1 96.12 177 THR B N 1
ATOM 3547 C CA . THR B 1 177 ? 7.711 4.09 2.621 1 96.12 177 THR B CA 1
ATOM 3548 C C . THR B 1 177 ? 9.164 3.984 2.18 1 96.12 177 THR B C 1
ATOM 3550 O O . THR B 1 177 ? 9.531 3.062 1.449 1 96.12 177 THR B O 1
ATOM 3553 N N . TYR B 1 178 ? 9.992 4.941 2.602 1 95.19 178 TYR B N 1
ATOM 3554 C CA . TYR B 1 178 ? 11.375 4.992 2.139 1 95.19 178 TYR B CA 1
ATOM 3555 C C . TYR B 1 178 ? 12.203 3.877 2.764 1 95.19 178 TYR B C 1
ATOM 3557 O O . TYR B 1 178 ? 11.836 3.332 3.807 1 95.19 178 TYR B O 1
ATOM 3565 N N . LYS B 1 179 ? 13.344 3.59 2.115 1 91.81 179 LYS B N 1
ATOM 3566 C CA . LYS B 1 179 ? 14.258 2.533 2.541 1 91.81 179 LYS B CA 1
ATOM 3567 C C . LYS B 1 179 ? 14.812 2.812 3.938 1 91.81 179 LYS B C 1
ATOM 3569 O O . LYS B 1 179 ? 15.023 1.885 4.723 1 91.81 179 LYS B O 1
ATOM 3574 N N . ASN B 1 180 ? 14.977 4.039 4.281 1 88.38 180 ASN B N 1
ATOM 3575 C CA . ASN B 1 180 ? 15.531 4.418 5.574 1 88.38 180 ASN B CA 1
ATOM 3576 C C . ASN B 1 180 ? 14.438 4.801 6.562 1 88.38 180 ASN B C 1
ATOM 3578 O O . ASN B 1 180 ? 14.703 5.465 7.566 1 88.38 180 ASN B O 1
ATOM 3582 N N . GLY B 1 181 ? 13.273 4.402 6.352 1 89.19 181 GLY B N 1
ATOM 3583 C CA . GLY B 1 181 ? 12.141 4.797 7.164 1 89.19 181 GLY B CA 1
ATOM 3584 C C . GLY B 1 181 ? 11.914 3.881 8.352 1 89.19 181 GLY B C 1
ATOM 3585 O O . GLY B 1 181 ? 10.789 3.762 8.844 1 89.19 181 GLY B O 1
ATOM 3586 N N . THR B 1 182 ? 12.922 3.244 8.875 1 90.44 182 THR B N 1
ATOM 3587 C CA . THR B 1 182 ? 12.766 2.256 9.938 1 90.44 182 THR B CA 1
ATOM 3588 C C . THR B 1 182 ? 12.266 2.912 11.219 1 90.44 182 THR B C 1
ATOM 3590 O O . THR B 1 182 ? 11.445 2.338 11.938 1 90.44 182 THR B O 1
ATOM 3593 N N . GLU B 1 183 ? 12.75 4.105 11.523 1 94.69 183 GLU B N 1
ATOM 3594 C CA . GLU B 1 183 ? 12.281 4.816 12.711 1 94.69 183 GLU B CA 1
ATOM 3595 C C . GLU B 1 183 ? 10.805 5.191 12.586 1 94.69 183 GLU B C 1
ATOM 3597 O O . GLU B 1 183 ? 10.047 5.074 13.555 1 94.69 183 GLU B O 1
ATOM 3602 N N . THR B 1 184 ? 10.484 5.633 11.438 1 96.62 184 THR B N 1
ATOM 3603 C CA . THR B 1 184 ? 9.094 5.996 11.188 1 96.62 184 THR B CA 1
ATOM 3604 C C . THR B 1 184 ? 8.18 4.781 11.32 1 96.62 184 THR B C 1
ATOM 3606 O O . THR B 1 184 ? 7.078 4.879 11.867 1 96.62 184 THR B O 1
ATOM 3609 N N . ILE B 1 185 ? 8.625 3.65 10.828 1 97.25 185 ILE B N 1
ATOM 3610 C CA . ILE B 1 185 ? 7.863 2.41 10.93 1 97.25 185 ILE B CA 1
ATOM 3611 C C . ILE B 1 185 ? 7.668 2.039 12.398 1 97.25 185 ILE B C 1
ATOM 3613 O O . ILE B 1 185 ? 6.574 1.646 12.805 1 97.25 185 ILE B O 1
ATOM 3617 N N . GLU B 1 186 ? 8.727 2.189 13.188 1 97.5 186 GLU B N 1
ATOM 3618 C CA . GLU B 1 186 ? 8.648 1.917 14.625 1 97.5 186 GLU B CA 1
ATOM 3619 C C . GLU B 1 186 ? 7.609 2.811 15.297 1 97.5 186 GLU B C 1
ATOM 3621 O O . GLU B 1 186 ? 6.836 2.35 16.141 1 97.5 186 GLU B O 1
ATOM 3626 N N . VAL B 1 187 ? 7.617 4.031 14.953 1 98.56 187 VAL B N 1
ATOM 3627 C CA . VAL B 1 187 ? 6.672 4.992 15.516 1 98.56 187 VAL B CA 1
ATOM 3628 C C . VAL B 1 187 ? 5.246 4.598 15.133 1 98.56 187 VAL B C 1
ATOM 3630 O O . VAL B 1 187 ? 4.355 4.57 15.984 1 98.56 187 VAL B O 1
ATOM 3633 N N . LEU B 1 188 ? 5.035 4.258 13.859 1 98.62 188 LEU B N 1
ATOM 3634 C CA . LEU B 1 188 ? 3.717 3.889 13.359 1 98.62 188 LEU B CA 1
ATOM 3635 C C . LEU B 1 188 ? 3.209 2.625 14.047 1 98.62 188 LEU B C 1
ATOM 3637 O O . LEU B 1 188 ? 2.016 2.51 14.344 1 98.62 188 LEU B O 1
ATOM 3641 N N . ASP B 1 189 ? 4.102 1.718 14.18 1 97.88 189 ASP B N 1
ATOM 3642 C CA . ASP B 1 189 ? 3.74 0.468 14.844 1 97.88 189 ASP B CA 1
ATOM 3643 C C . ASP B 1 189 ? 3.225 0.725 16.25 1 97.88 189 ASP B C 1
ATOM 3645 O O . ASP B 1 1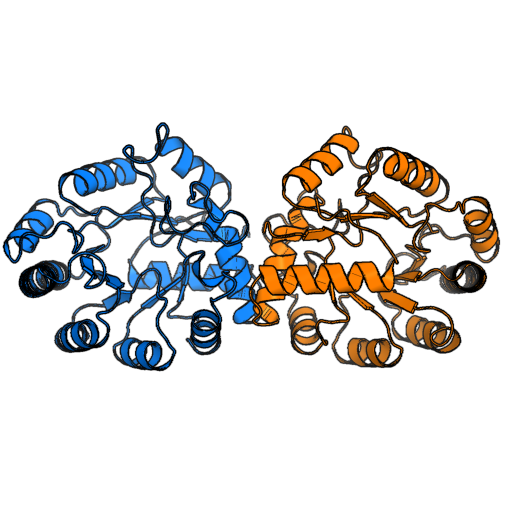89 ? 2.229 0.131 16.672 1 97.88 189 ASP B O 1
ATOM 3649 N N . TRP B 1 190 ? 3.82 1.65 16.984 1 98.44 190 TRP B N 1
ATOM 3650 C CA . TRP B 1 190 ? 3.498 1.951 18.375 1 98.44 190 TRP B CA 1
ATOM 3651 C C . TRP B 1 190 ? 2.291 2.881 18.469 1 98.44 190 TRP B C 1
ATOM 3653 O O . TRP B 1 190 ? 1.461 2.742 19.375 1 98.44 190 TRP B O 1
ATOM 3663 N N . LEU B 1 191 ? 2.156 3.846 17.672 1 98.69 191 LEU B N 1
ATOM 3664 C CA . LEU B 1 191 ? 1.239 4.977 17.766 1 98.69 191 LEU B CA 1
ATOM 3665 C C . LEU B 1 191 ? -0.209 4.512 17.656 1 98.69 191 LEU B C 1
ATOM 3667 O O . LEU B 1 191 ? -0.578 3.826 16.703 1 98.69 191 LEU B O 1
ATOM 3671 N N . PRO B 1 192 ? -1.052 4.852 18.656 1 98.56 192 PRO B N 1
ATOM 3672 C CA . PRO B 1 192 ? -2.479 4.539 18.547 1 98.56 192 PRO B CA 1
ATOM 3673 C C . PRO B 1 192 ? -3.105 5.105 17.266 1 98.56 192 PRO B C 1
ATOM 3675 O O . PRO B 1 192 ? -2.812 6.242 16.891 1 98.56 192 PRO B O 1
ATOM 3678 N N . ILE B 1 193 ? -3.955 4.32 16.672 1 98.31 193 ILE B N 1
ATOM 3679 C CA . ILE B 1 193 ? -4.473 4.586 15.336 1 98.31 193 ILE B CA 1
ATOM 3680 C C . ILE B 1 193 ? -5.348 5.84 15.359 1 98.31 193 ILE B C 1
ATOM 3682 O O . ILE B 1 193 ? -5.496 6.52 14.344 1 98.31 193 ILE B O 1
ATOM 3686 N N . ASP B 1 194 ? -5.922 6.215 16.5 1 98.44 194 ASP B N 1
ATOM 3687 C CA . ASP B 1 194 ? -6.855 7.336 16.594 1 98.44 194 ASP B CA 1
ATOM 3688 C C . ASP B 1 194 ? -6.113 8.672 16.562 1 98.44 194 ASP B C 1
ATOM 3690 O O . ASP B 1 194 ? -6.738 9.734 16.609 1 98.44 194 ASP B O 1
ATOM 3694 N N . ARG B 1 195 ? -4.746 8.648 16.438 1 98.69 195 ARG B N 1
ATOM 3695 C CA . ARG B 1 195 ? -3.947 9.867 16.344 1 98.69 195 ARG B CA 1
ATOM 3696 C C . ARG B 1 195 ? -3.189 9.93 15.016 1 98.69 195 ARG B C 1
ATOM 3698 O O . ARG B 1 195 ? -2.332 10.797 14.82 1 98.69 195 ARG B O 1
ATOM 3705 N N . ILE B 1 196 ? -3.512 9.031 14.102 1 98.88 196 ILE B N 1
ATOM 3706 C CA . ILE B 1 196 ? -2.781 8.922 12.844 1 98.88 196 ILE B CA 1
ATOM 3707 C C . ILE B 1 196 ? -3.602 9.539 11.711 1 98.88 196 ILE B C 1
ATOM 3709 O O . ILE B 1 196 ? -4.809 9.305 11.609 1 98.88 196 ILE B O 1
ATOM 3713 N N . LEU B 1 197 ? -3.016 10.352 10.938 1 98.94 197 LEU B N 1
ATOM 3714 C CA . LEU B 1 197 ? -3.535 10.797 9.648 1 98.94 197 LEU B CA 1
ATOM 3715 C C . LEU B 1 197 ? -2.557 10.484 8.523 1 98.94 197 LEU B C 1
ATOM 3717 O O . LEU B 1 197 ? -1.384 10.195 8.781 1 98.94 197 LEU B O 1
ATOM 3721 N N . THR B 1 198 ? -3.045 10.469 7.285 1 98.81 198 THR B N 1
ATOM 3722 C CA . THR B 1 198 ? -2.205 10.266 6.109 1 98.81 198 THR B CA 1
ATOM 3723 C C . THR B 1 198 ? -2.131 11.539 5.27 1 98.81 198 THR B C 1
ATOM 3725 O O . THR B 1 198 ? -3.074 12.328 5.25 1 98.81 198 THR B O 1
ATOM 3728 N N . GLU B 1 199 ? -1.01 11.742 4.617 1 98.88 199 GLU B N 1
ATOM 3729 C CA . GLU B 1 199 ? -0.813 12.93 3.787 1 98.88 199 GLU B CA 1
ATOM 3730 C C . GLU B 1 199 ? 0.182 12.656 2.662 1 98.88 199 GLU B C 1
ATOM 3732 O O . GLU B 1 199 ? 0.792 11.586 2.611 1 98.88 199 GLU B O 1
ATOM 3737 N N . THR B 1 200 ? 0.289 13.633 1.77 1 98.75 200 THR B N 1
ATOM 3738 C CA . THR B 1 200 ? 1.286 13.516 0.711 1 98.75 200 THR B CA 1
ATOM 3739 C C . THR B 1 200 ? 2.387 14.555 0.886 1 98.75 200 THR B C 1
ATOM 3741 O O . THR B 1 200 ? 3.566 14.266 0.676 1 98.75 200 THR B O 1
ATOM 3744 N N . ASP B 1 201 ? 2.018 15.758 1.298 1 98.69 201 ASP B N 1
ATOM 3745 C CA . ASP B 1 201 ? 2.855 16.953 1.208 1 98.69 201 ASP B CA 1
ATOM 3746 C C . ASP B 1 201 ? 3.186 17.281 -0.246 1 98.69 201 ASP B C 1
ATOM 3748 O O . ASP B 1 201 ? 4.238 17.844 -0.536 1 98.69 201 ASP B O 1
ATOM 3752 N N . ALA B 1 202 ? 2.309 16.828 -1.152 1 98.62 202 ALA B N 1
ATOM 3753 C CA . ALA B 1 202 ? 2.498 17.125 -2.568 1 98.62 202 ALA B CA 1
ATOM 3754 C C . ALA B 1 202 ? 2.65 18.625 -2.799 1 98.62 202 ALA B C 1
ATOM 3756 O O . ALA B 1 202 ? 1.911 19.422 -2.219 1 98.62 202 ALA B O 1
ATOM 3757 N N . PRO B 1 203 ? 3.559 18.953 -3.709 1 98.38 203 PRO B N 1
ATOM 3758 C CA . PRO B 1 203 ? 4.262 18.156 -4.715 1 98.38 203 PRO B CA 1
ATOM 3759 C C . PRO B 1 203 ? 5.539 17.516 -4.18 1 98.38 203 PRO B C 1
ATOM 3761 O O . PRO B 1 203 ? 6.348 17 -4.953 1 98.38 203 PRO B O 1
ATOM 3764 N N . PHE B 1 204 ? 5.707 17.578 -2.896 1 97.31 204 PHE B N 1
ATOM 3765 C CA . PHE B 1 204 ? 6.949 17.109 -2.291 1 97.31 204 PHE B CA 1
ATOM 3766 C C . PHE B 1 204 ? 6.777 15.703 -1.729 1 97.31 204 PHE B C 1
ATOM 3768 O O . PHE B 1 204 ? 5.652 15.219 -1.594 1 97.31 204 PHE B O 1
ATOM 3775 N N . LEU B 1 205 ? 7.879 15.047 -1.522 1 96.75 205 LEU B N 1
ATOM 3776 C CA . LEU B 1 205 ? 7.961 13.828 -0.723 1 96.75 205 LEU B CA 1
ATOM 3777 C C . LEU B 1 205 ? 7.145 12.703 -1.355 1 96.75 205 LEU B C 1
ATOM 3779 O O . LEU B 1 205 ? 6.328 12.07 -0.685 1 96.75 205 LEU B O 1
ATOM 3783 N N . SER B 1 206 ? 7.328 12.438 -2.627 1 96.06 206 SER B N 1
ATOM 3784 C CA . SER B 1 206 ? 6.68 11.312 -3.299 1 96.06 206 SER B CA 1
ATOM 3785 C C . SER B 1 206 ? 7.027 9.992 -2.629 1 96.06 206 SER B C 1
ATOM 3787 O O . SER B 1 206 ? 8.133 9.82 -2.117 1 96.06 206 SER B O 1
ATOM 3789 N N . PRO B 1 207 ? 6.039 9.078 -2.553 1 95 207 PRO B N 1
ATOM 3790 C CA . PRO B 1 207 ? 6.344 7.758 -1.985 1 95 207 PRO B CA 1
ATOM 3791 C C . PRO B 1 207 ? 7.504 7.062 -2.695 1 95 207 PRO B C 1
ATOM 3793 O O . PRO B 1 207 ? 7.926 7.5 -3.77 1 95 207 PRO B O 1
ATOM 3796 N N . ALA B 1 208 ? 7.98 6.047 -2.125 1 93.5 208 ALA B N 1
ATOM 3797 C CA . ALA B 1 208 ? 9.219 5.395 -2.541 1 93.5 208 ALA B CA 1
ATOM 3798 C C . ALA B 1 208 ? 9.164 4.992 -4.012 1 93.5 208 ALA B C 1
ATOM 3800 O O . ALA B 1 208 ? 10.141 5.148 -4.742 1 93.5 208 ALA B O 1
ATOM 3801 N N . HIS B 1 209 ? 8.031 4.461 -4.492 1 88.38 209 HIS B N 1
ATOM 3802 C CA . HIS B 1 209 ? 7.922 3.922 -5.84 1 88.38 209 HIS B CA 1
ATOM 3803 C C . HIS B 1 209 ? 7.922 5.039 -6.883 1 88.38 209 HIS B C 1
ATOM 3805 O O . HIS B 1 209 ? 8.047 4.773 -8.078 1 88.38 209 HIS B O 1
ATOM 3811 N N . LYS B 1 210 ? 7.812 6.293 -6.465 1 90.12 210 LYS B N 1
ATOM 3812 C CA . LYS B 1 210 ? 7.859 7.465 -7.336 1 90.12 210 LYS B CA 1
ATOM 3813 C C . LYS B 1 210 ? 8.906 8.469 -6.859 1 90.12 210 LYS B C 1
ATOM 3815 O O . LYS B 1 210 ? 8.797 9.664 -7.145 1 90.12 210 LYS B O 1
ATOM 3820 N N . ARG B 1 211 ? 9.781 8 -6.074 1 87.88 211 ARG B N 1
ATOM 3821 C CA . ARG B 1 211 ? 10.75 8.898 -5.461 1 87.88 211 ARG B CA 1
ATOM 3822 C C . ARG B 1 211 ? 11.492 9.719 -6.52 1 87.88 211 ARG B C 1
ATOM 3824 O O . ARG B 1 211 ? 11.938 9.172 -7.527 1 87.88 211 ARG B O 1
ATOM 3831 N N . GLY B 1 212 ? 11.547 11.047 -6.297 1 88 212 GLY B N 1
ATOM 3832 C CA . GLY B 1 212 ? 12.242 11.93 -7.223 1 88 212 GLY B CA 1
ATOM 3833 C C . GLY B 1 212 ? 11.328 12.523 -8.273 1 88 212 GLY B C 1
ATOM 3834 O O . GLY B 1 212 ? 11.727 13.43 -9.016 1 88 212 GLY B O 1
ATOM 3835 N N . GLU B 1 213 ? 10.125 12.023 -8.305 1 92.56 213 GLU B N 1
ATOM 3836 C CA . GLU B 1 213 ? 9.133 12.547 -9.234 1 92.56 213 GLU B CA 1
ATOM 3837 C C . GLU B 1 213 ? 8.188 13.523 -8.531 1 92.56 213 GLU B C 1
ATOM 3839 O O . GLU B 1 213 ? 8.156 13.594 -7.297 1 92.56 213 GLU B O 1
ATOM 3844 N N . LEU B 1 214 ? 7.543 14.32 -9.398 1 96.75 214 LEU B N 1
ATOM 3845 C CA . LEU B 1 214 ? 6.488 15.195 -8.906 1 96.75 214 LEU B CA 1
ATOM 3846 C C . LEU B 1 214 ? 5.418 14.398 -8.172 1 96.75 214 LEU B C 1
ATOM 3848 O O . LEU B 1 214 ? 4.926 13.391 -8.688 1 96.75 214 LEU B O 1
ATOM 3852 N N . ASN B 1 215 ? 5.117 14.812 -6.957 1 98.12 215 ASN B N 1
ATOM 3853 C CA . ASN B 1 215 ? 4.102 14.133 -6.164 1 98.12 215 ASN B CA 1
ATOM 3854 C C . ASN B 1 215 ? 2.703 14.664 -6.469 1 98.12 215 ASN B C 1
ATOM 3856 O O . ASN B 1 215 ? 2.559 15.75 -7.027 1 98.12 215 ASN B O 1
ATOM 3860 N N . TYR B 1 216 ? 1.731 13.867 -6.203 1 98.5 216 TYR B N 1
ATOM 3861 C CA . TYR B 1 216 ? 0.325 14.211 -6.367 1 98.5 216 TYR B CA 1
ATOM 3862 C C . TYR B 1 216 ? -0.5 13.734 -5.18 1 98.5 216 TYR B C 1
ATOM 3864 O O . TYR B 1 216 ? -0.163 12.734 -4.547 1 98.5 216 TYR B O 1
ATOM 3872 N N . PRO B 1 217 ? -1.589 14.461 -4.867 1 98.69 217 PRO B N 1
ATOM 3873 C CA . PRO B 1 217 ? -2.402 14.109 -3.701 1 98.69 217 PRO B CA 1
ATOM 3874 C C . PRO B 1 217 ? -2.891 12.664 -3.732 1 98.69 217 PRO B C 1
ATOM 3876 O O . PRO B 1 217 ? -2.953 12.008 -2.691 1 98.69 217 PRO B O 1
ATOM 3879 N N . ASN B 1 218 ? -3.17 12.125 -4.898 1 97.31 218 ASN B N 1
ATOM 3880 C CA . ASN B 1 218 ? -3.721 10.773 -4.98 1 97.31 218 ASN B CA 1
ATOM 3881 C C . ASN B 1 218 ? -2.67 9.719 -4.652 1 97.31 218 ASN B C 1
ATOM 3883 O O . ASN B 1 218 ? -3.004 8.555 -4.434 1 97.31 218 ASN B O 1
ATOM 3887 N N . TYR B 1 219 ? -1.401 10.094 -4.582 1 97.38 219 TYR B N 1
ATOM 3888 C CA . TYR B 1 219 ? -0.367 9.141 -4.207 1 97.38 219 TYR B CA 1
ATOM 3889 C C . TYR B 1 219 ? -0.487 8.75 -2.74 1 97.38 219 TYR B C 1
ATOM 3891 O O . TYR B 1 219 ? 0.116 7.77 -2.299 1 97.38 219 TYR B O 1
ATOM 3899 N N . VAL B 1 220 ? -1.362 9.453 -2.004 1 98.19 220 VAL B N 1
ATOM 3900 C CA . VAL B 1 220 ? -1.569 9.148 -0.593 1 98.19 220 VAL B CA 1
ATOM 3901 C C . VAL B 1 220 ? -2.102 7.723 -0.449 1 98.19 220 VAL B C 1
ATOM 3903 O O . VAL B 1 220 ? -1.958 7.102 0.609 1 98.19 220 VAL B O 1
ATOM 3906 N N . ILE B 1 221 ? -2.67 7.188 -1.492 1 97.25 221 ILE B N 1
ATOM 3907 C CA . ILE B 1 221 ? -3.275 5.859 -1.483 1 97.25 221 ILE B CA 1
ATOM 3908 C C . ILE B 1 221 ? -2.213 4.812 -1.153 1 97.25 221 ILE B C 1
ATOM 3910 O O . ILE B 1 221 ? -2.422 3.959 -0.286 1 97.25 221 ILE B O 1
ATOM 3914 N N . GLN B 1 222 ? -1.071 4.902 -1.749 1 95.19 222 GLN B N 1
ATOM 3915 C CA . GLN B 1 222 ? 0.004 3.949 -1.5 1 95.19 222 GLN B CA 1
ATOM 3916 C C . GLN B 1 222 ? 0.506 4.051 -0.062 1 95.19 222 GLN B C 1
ATOM 3918 O O . GLN B 1 222 ? 0.743 3.031 0.591 1 95.19 222 GLN B O 1
ATOM 3923 N N . THR B 1 223 ? 0.682 5.273 0.389 1 97.38 223 THR B N 1
ATOM 3924 C CA . THR B 1 223 ? 1.113 5.516 1.763 1 97.38 223 THR B CA 1
ATOM 3925 C C . THR B 1 223 ? 0.105 4.938 2.754 1 97.38 223 THR B C 1
ATOM 3927 O O . THR B 1 223 ? 0.487 4.301 3.736 1 97.38 223 THR B O 1
ATOM 3930 N N . THR B 1 224 ? -1.131 5.133 2.443 1 98.44 224 THR B N 1
ATOM 3931 C CA . THR B 1 224 ? -2.219 4.668 3.295 1 98.44 224 THR B CA 1
ATOM 3932 C C . THR B 1 224 ? -2.213 3.146 3.398 1 98.44 224 THR B C 1
ATOM 3934 O O . THR B 1 224 ? -2.35 2.592 4.492 1 98.44 224 THR B O 1
ATOM 3937 N N . HIS B 1 225 ? -2.031 2.494 2.287 1 97.81 225 HIS B N 1
ATOM 3938 C CA . HIS B 1 225 ? -1.995 1.036 2.281 1 97.81 225 HIS B CA 1
ATOM 3939 C C . HIS B 1 225 ? -0.823 0.51 3.102 1 97.81 225 HIS B C 1
ATOM 3941 O O . HIS B 1 225 ? -0.971 -0.453 3.857 1 97.81 225 HIS B O 1
ATOM 3947 N N . PHE B 1 226 ? 0.32 1.1 2.977 1 98.44 226 PHE B N 1
ATOM 3948 C CA . PHE B 1 226 ? 1.513 0.71 3.719 1 98.44 226 PHE B CA 1
ATOM 3949 C C . PHE B 1 226 ? 1.285 0.843 5.219 1 98.44 226 PHE B C 1
ATOM 3951 O O . PHE B 1 226 ? 1.579 -0.081 5.98 1 98.44 226 PHE B O 1
ATOM 3958 N N . ILE B 1 227 ? 0.679 1.974 5.617 1 98.75 227 ILE B N 1
ATOM 3959 C CA . ILE B 1 227 ? 0.462 2.244 7.035 1 98.75 227 ILE B CA 1
ATOM 3960 C C . ILE B 1 227 ? -0.614 1.31 7.582 1 98.75 227 ILE B C 1
ATOM 3962 O O . ILE B 1 227 ? -0.505 0.816 8.703 1 98.75 227 ILE B O 1
ATOM 3966 N N . ALA B 1 228 ? -1.651 1.067 6.816 1 98.38 228 ALA B N 1
ATOM 3967 C CA . ALA B 1 228 ? -2.67 0.102 7.219 1 98.38 228 ALA B CA 1
ATOM 3968 C C . ALA B 1 228 ? -2.051 -1.265 7.496 1 98.38 228 ALA B C 1
ATOM 3970 O O . ALA B 1 228 ? -2.43 -1.94 8.461 1 98.38 228 ALA B O 1
ATOM 3971 N N . GLY B 1 229 ? -1.137 -1.684 6.613 1 98.31 229 GLY B N 1
ATOM 3972 C CA . GLY B 1 229 ? -0.4 -2.918 6.832 1 98.31 229 GLY B CA 1
ATOM 3973 C C . GLY B 1 229 ? 0.359 -2.932 8.148 1 98.31 229 GLY B C 1
ATOM 3974 O O . GLY B 1 229 ? 0.264 -3.891 8.914 1 98.31 229 GLY B O 1
ATOM 3975 N N . ILE B 1 230 ? 1.089 -1.869 8.43 1 98.5 230 ILE B N 1
ATOM 3976 C CA . ILE B 1 230 ? 1.863 -1.768 9.664 1 98.5 230 ILE B CA 1
ATOM 3977 C C . ILE B 1 230 ? 0.944 -1.96 10.867 1 98.5 230 ILE B C 1
ATOM 3979 O O . ILE B 1 230 ? 1.313 -2.627 11.836 1 98.5 230 ILE B O 1
ATOM 3983 N N . LYS B 1 231 ? -0.253 -1.374 10.758 1 98.25 231 LYS B N 1
ATOM 3984 C CA . LYS B 1 231 ? -1.216 -1.435 11.852 1 98.25 231 LYS B CA 1
ATOM 3985 C C . LYS B 1 231 ? -1.979 -2.756 11.836 1 98.25 231 LYS B C 1
ATOM 3987 O O . LYS B 1 231 ? -2.748 -3.043 12.758 1 98.25 231 LYS B O 1
ATOM 3992 N N . LYS B 1 232 ? -1.783 -3.588 10.797 1 97.25 232 LYS B N 1
ATOM 3993 C CA . LYS B 1 232 ? -2.441 -4.883 10.633 1 97.25 232 LYS B CA 1
ATOM 3994 C C . LYS B 1 232 ? -3.961 -4.734 10.688 1 97.25 232 LYS B C 1
ATOM 3996 O O . LYS B 1 232 ? -4.637 -5.477 11.398 1 97.25 232 LYS B O 1
ATOM 4001 N N . ILE B 1 233 ? -4.434 -3.738 9.969 1 96 233 ILE B N 1
ATOM 4002 C CA . ILE B 1 233 ? -5.852 -3.418 9.859 1 96 233 ILE B CA 1
ATOM 4003 C C . ILE B 1 233 ? -6.27 -3.422 8.391 1 96 233 ILE B C 1
ATOM 4005 O O . ILE B 1 233 ? -5.551 -2.906 7.531 1 96 233 ILE B O 1
ATOM 4009 N N . PRO B 1 234 ? -7.469 -4.062 8.109 1 95.31 234 PRO B N 1
ATOM 4010 C CA . PRO B 1 234 ? -7.961 -3.955 6.734 1 95.31 234 PRO B CA 1
ATOM 4011 C C . PRO B 1 234 ? -8.062 -2.508 6.258 1 95.31 234 PRO B C 1
ATOM 4013 O O . PRO B 1 234 ? -8.406 -1.62 7.039 1 95.31 234 PRO B O 1
ATOM 4016 N N . ILE B 1 235 ? -7.836 -2.324 4.957 1 96.5 235 ILE B N 1
ATOM 4017 C CA . ILE B 1 235 ? -7.68 -0.987 4.395 1 96.5 235 ILE B CA 1
ATOM 4018 C C . ILE B 1 235 ? -8.945 -0.172 4.648 1 96.5 235 ILE B C 1
ATOM 4020 O O . ILE B 1 235 ? -8.875 0.99 5.055 1 96.5 235 ILE B O 1
ATOM 4024 N N . GLU B 1 236 ? -10.117 -0.77 4.465 1 95.88 236 GLU B N 1
ATOM 4025 C CA . GLU B 1 236 ? -11.375 -0.058 4.633 1 95.88 236 GLU B CA 1
ATOM 4026 C C . GLU B 1 236 ? -11.539 0.447 6.062 1 95.88 236 GLU B C 1
ATOM 4028 O O . GLU B 1 236 ? -11.914 1.602 6.281 1 95.88 236 GLU B O 1
ATOM 4033 N N . LYS B 1 237 ? -11.25 -0.406 7 1 96.19 237 LYS B N 1
ATOM 4034 C CA . LYS B 1 237 ? -11.344 -0.03 8.406 1 96.19 237 LYS B CA 1
ATOM 4035 C C . LYS B 1 237 ? -10.336 1.054 8.766 1 96.19 237 LYS B C 1
ATOM 4037 O O . LYS B 1 237 ? -10.633 1.962 9.539 1 96.19 237 LYS B O 1
ATOM 4042 N N . PHE B 1 238 ? -9.188 0.896 8.219 1 97.94 238 PHE B N 1
ATOM 4043 C CA . PHE B 1 238 ? -8.133 1.868 8.477 1 97.94 238 PHE B CA 1
ATOM 4044 C C . PHE B 1 238 ? -8.523 3.246 7.961 1 97.94 238 PHE B C 1
ATOM 4046 O O . PHE B 1 238 ? -8.43 4.238 8.688 1 97.94 238 PHE B O 1
ATOM 4053 N N . THR B 1 239 ? -9 3.342 6.711 1 97.81 239 THR B N 1
ATOM 4054 C CA . THR B 1 239 ? -9.352 4.629 6.117 1 97.81 239 THR B CA 1
ATOM 4055 C C . THR B 1 239 ? -10.555 5.242 6.828 1 97.81 239 THR B C 1
ATOM 4057 O O . THR B 1 239 ? -10.656 6.465 6.949 1 97.81 239 THR B O 1
ATOM 4060 N N . ASP B 1 240 ? -11.445 4.391 7.324 1 97.06 240 ASP B N 1
ATOM 4061 C CA . ASP B 1 240 ? -12.562 4.891 8.125 1 97.06 240 ASP B CA 1
ATOM 4062 C C . ASP B 1 240 ? -12.062 5.598 9.383 1 97.06 240 ASP B C 1
ATOM 4064 O O . ASP B 1 240 ? -12.57 6.656 9.75 1 97.06 240 ASP B O 1
ATOM 4068 N N . GLN B 1 241 ? -11.109 4.996 9.984 1 98.12 241 GLN B N 1
ATOM 4069 C CA . GLN B 1 241 ? -10.547 5.586 11.195 1 98.12 241 GLN B CA 1
ATOM 4070 C C . GLN B 1 241 ? -9.805 6.883 10.883 1 98.12 241 GLN B C 1
ATOM 4072 O O . GLN B 1 241 ? -9.906 7.859 11.625 1 98.12 241 GLN B O 1
ATOM 4077 N N . ILE B 1 242 ? -9.055 6.867 9.812 1 98.56 242 ILE B N 1
ATOM 4078 C CA . ILE B 1 242 ? -8.312 8.062 9.43 1 98.56 242 ILE B CA 1
ATOM 4079 C C . ILE B 1 242 ? -9.281 9.203 9.141 1 98.56 242 ILE B C 1
ATOM 4081 O O . ILE B 1 242 ? -9.039 10.352 9.523 1 98.56 242 ILE B O 1
ATOM 4085 N N . LEU B 1 243 ? -10.328 8.891 8.438 1 97.81 243 LEU B N 1
ATOM 4086 C CA . LEU B 1 243 ? -11.359 9.891 8.164 1 97.81 243 LEU B CA 1
ATOM 4087 C C . LEU B 1 243 ? -11.961 10.414 9.461 1 97.81 243 LEU B C 1
ATOM 4089 O O . LEU B 1 243 ? -12.164 11.625 9.609 1 97.81 243 LEU B O 1
ATOM 4093 N N . LYS B 1 244 ? -12.266 9.531 10.344 1 98.12 244 LYS B N 1
ATOM 4094 C CA . LYS B 1 244 ? -12.789 9.93 11.648 1 98.12 244 LYS B CA 1
ATOM 4095 C C . LYS B 1 244 ? -11.82 10.852 12.375 1 98.12 244 LYS B C 1
ATOM 4097 O O . LYS B 1 244 ? -12.227 11.852 12.977 1 98.12 244 LYS B O 1
ATOM 4102 N N . ASN B 1 245 ? -10.531 10.477 12.336 1 98.75 245 ASN B N 1
ATOM 4103 C CA . ASN B 1 245 ? -9.516 11.32 12.969 1 98.75 245 ASN B CA 1
ATOM 4104 C C . ASN B 1 245 ? -9.508 12.727 12.375 1 98.75 245 ASN B C 1
ATOM 4106 O O . ASN B 1 245 ? -9.422 13.711 13.109 1 98.75 245 ASN B O 1
ATOM 4110 N N . ALA B 1 246 ? -9.594 12.773 11.062 1 98.62 246 ALA B N 1
ATOM 4111 C CA . ALA B 1 246 ? -9.586 14.07 10.391 1 98.62 246 ALA B CA 1
ATOM 4112 C C . ALA B 1 246 ? -10.82 14.891 10.758 1 98.62 246 ALA B C 1
ATOM 4114 O O . ALA B 1 246 ? -10.719 16.094 11.008 1 98.62 246 ALA B O 1
ATOM 4115 N N . LYS B 1 247 ? -11.961 14.258 10.758 1 98.19 247 LYS B N 1
ATOM 4116 C CA . LYS B 1 247 ? -13.203 14.93 11.125 1 98.19 247 LYS B CA 1
ATOM 4117 C C . LYS B 1 247 ? -13.141 15.469 12.547 1 98.19 247 LYS B C 1
ATOM 4119 O O . LYS B 1 247 ? -13.578 16.594 12.812 1 98.19 247 LYS B O 1
ATOM 4124 N N . ASP B 1 248 ? -12.617 14.664 13.406 1 98 248 ASP B N 1
ATOM 4125 C CA . ASP B 1 248 ? -12.516 15.062 14.805 1 98 248 ASP B CA 1
ATOM 4126 C C . ASP B 1 248 ? -11.547 16.234 14.977 1 98 248 ASP B C 1
ATOM 4128 O O . ASP B 1 248 ? -11.836 17.188 15.695 1 98 248 ASP B O 1
ATOM 4132 N N . LEU B 1 249 ? -10.438 16.156 14.297 1 98.69 249 LEU B N 1
ATOM 4133 C CA . LEU B 1 249 ? -9.391 17.156 14.469 1 98.69 249 LEU B CA 1
ATOM 4134 C C . LEU B 1 249 ? -9.789 18.484 13.812 1 98.69 249 LEU B C 1
ATOM 4136 O O . LEU B 1 249 ? -9.664 19.547 14.43 1 98.69 249 LEU B O 1
ATOM 4140 N N . PHE B 1 250 ? -10.297 18.375 12.555 1 98.62 250 PHE B N 1
ATOM 4141 C CA . PHE B 1 250 ? -10.477 19.578 11.742 1 98.62 250 PHE B CA 1
ATOM 4142 C C . PHE B 1 250 ? -11.938 20 11.719 1 98.62 250 PHE B C 1
ATOM 4144 O O . PHE B 1 250 ? -12.281 21.047 11.148 1 98.62 250 PHE B O 1
ATOM 4151 N N . LYS B 1 251 ? -12.844 19.203 12.336 1 97.25 251 LYS B N 1
ATOM 4152 C CA . LYS B 1 251 ? -14.281 19.484 12.383 1 97.25 251 LYS B CA 1
ATOM 4153 C C . LYS B 1 251 ? -14.844 19.688 10.984 1 97.25 251 LYS B C 1
ATOM 4155 O O . LYS B 1 251 ? -15.57 20.656 10.734 1 97.25 251 LYS B O 1
ATOM 4160 N N . ILE B 1 252 ? -14.438 18.75 10.148 1 95.25 252 ILE B N 1
ATOM 4161 C CA . ILE B 1 252 ? -14.891 18.859 8.766 1 95.25 252 ILE B CA 1
ATOM 4162 C C . ILE B 1 252 ? -16.047 17.891 8.523 1 95.25 252 ILE B C 1
ATOM 4164 O O . ILE B 1 252 ? -16.109 16.828 9.156 1 95.25 252 ILE B O 1
ATOM 4168 N N . ASN B 1 253 ? -16.938 18.344 7.676 1 88.44 253 ASN B N 1
ATOM 4169 C CA . ASN B 1 253 ? -18.047 17.516 7.219 1 88.44 253 ASN B CA 1
ATOM 4170 C C . ASN B 1 253 ? -17.797 16.969 5.816 1 88.44 253 ASN B C 1
ATOM 4172 O O . ASN B 1 253 ? -17.703 17.734 4.855 1 88.44 253 ASN B O 1
ATOM 4176 N N . VAL B 1 254 ? -17.453 15.758 5.719 1 84.75 254 VAL B N 1
ATOM 4177 C CA . VAL B 1 254 ? -17.203 15.117 4.43 1 84.75 254 VAL B CA 1
ATOM 4178 C C . VAL B 1 254 ? -18.453 14.406 3.945 1 84.75 254 VAL B C 1
ATOM 4180 O O . VAL B 1 254 ? -19.156 13.773 4.734 1 84.75 254 VAL B O 1
ATOM 4183 N N . SER B 1 255 ? -19.266 14.977 3.068 1 58.94 255 SER B N 1
ATOM 4184 C CA . SER B 1 255 ? -20.5 14.398 2.547 1 58.94 255 SER B CA 1
ATOM 4185 C C . SER B 1 255 ? -20.328 12.914 2.242 1 58.94 255 SER B C 1
ATOM 4187 O O . SER B 1 255 ? -19.266 12.492 1.766 1 58.94 255 SER B O 1
ATOM 4189 N N . ARG B 1 256 ? -21.047 12.109 2.967 1 50.31 256 ARG B N 1
ATOM 4190 C CA . ARG B 1 256 ? -21.125 10.688 2.65 1 50.31 256 ARG B CA 1
ATOM 4191 C C . ARG B 1 256 ? -21.688 10.469 1.252 1 50.31 256 ARG B C 1
ATOM 4193 O O . ARG B 1 256 ? -22.906 10.344 1.08 1 50.31 256 ARG B O 1
ATOM 4200 N N . LYS B 1 257 ? -21.484 11.203 0.385 1 39.44 257 LYS B N 1
ATOM 4201 C CA . LYS B 1 257 ? -22.25 10.672 -0.742 1 39.44 257 LYS B CA 1
ATOM 4202 C C . LYS B 1 257 ? -21.656 9.336 -1.209 1 39.44 257 LYS B C 1
ATOM 4204 O O . LYS B 1 257 ? -20.438 9.18 -1.299 1 39.44 257 LYS B O 1
#

InterPro domains:
  IPR001130 3'-5' ssDNA/RNA exonuclease TatD-like [PF01026] (6-251)
  IPR001130 3'-5' ssDNA/RNA exonuclease TatD-like [PIRSF005902] (3-253)
  IPR001130 3'-5' ssDNA/RNA exonuclease TatD-like [cd01310] (5-251)
  IPR015991 Hydrolase TatD/YcfH-like [TIGR00010] (5-251)
  IPR018228 Deoxyribonuclease, TatD-related, conserved site [PS01090] (123-133)
  IPR018228 Deoxyribonuclease, TatD-related, conserved site [PS01091] (187-203)
  IPR032466 Metal-dependent hydrolase [SSF51556] (2-252)